Protein AF-0000000075744906 (afdb_homodimer)

Nearest PDB structures (foldseek):
  1h6d-assembly3_I  TM=8.630E-01  e=1.085E-26  Zymomonas mobilis
  4hkt-assembly1_D  TM=7.955E-01  e=7.049E-27  Sinorhizobium meliloti 1021
  1evj-assembly1_C  TM=8.216E-01  e=4.202E-26  Zymomonas mobilis
  1evj-assembly1_A  TM=8.199E-01  e=7.313E-26  Zymomonas mobilis
  1evj-assembly2_B  TM=8.031E-01  e=3.494E-26  Zymomonas mobilis

InterPro domains:
  IPR000683 Gfo/Idh/MocA-like oxidoreductase, N-terminal [PF01408] (16-121)
  IPR036291 NAD(P)-binding domain superfamily [SSF51735] (3-194)
  IPR051450 Gfo/Idh/MocA Oxidoreductases [PTHR43377] (3-325)
  IPR055170 GFO/IDH/MocA-like oxidoreductase domain [PF22725] (131-257)

Radius of gyration: 28.43 Å; Cα contacts (8 Å, |Δi|>4): 1592; chains: 2; bounding box: 44×90×61 Å

Sequence (664 aa):
MVVKVALVSFAHVHAPGHVEQLLKRSDVEVLGAFDDNEERGRHYANRYGLRLFKTIDELIKAKPDIAVIDSETSKHKYYIELLAESSIHLFCEKPIGVNLKDALEISNIVKRHGVLFTTGFNSRLNPENTKAREILSSGALGKVSMIRVRVAHPGAIDKWFKDWSEWFTVSQYSGGGGFLDLGIHGADLLRFLLNDEAVEVTGIVSNFTGNYNIDDQGAAVVKFSKGTLGILDAGWTQVLEGLPWSPLEIYGEEGSLIRVELGLMYYTRKQSGWFKPRLQGAVKTTLDELIDAVSKGSQLSVVIDDAVKAQEIIEAAYRSSAEGRVIKLPLTMVVKVALVSFAHVHAPGHVEQLLKRSDVEVLGAFDDNEERGRHYANRYGLRLFKTIDELIKAKPDIAVIDSETSKHKYYIELLAESSIHLFCEKPIGVNLKDALEISNIVKRHGVLFTTGFNSRLNPENTKAREILSSGALGKVSMIRVRVAHPGAIDKWFKDWSEWFTVSQYSGGGGFLDLGIHGADLLRFLLNDEAVEVTGIVSNFTGNYNIDDQGAAVVKFSKGTLGILDAGWTQVLEGLPWSPLEIYGEEGSLIRVELGLMYYTRKQSGWFKPRLQGAVKTTLDELIDAVSKGSQLSVVIDDAVKAQEIIEAAYRSSAEGRVIKLPLT

Secondary structure (DSSP, 8-state):
-PEEEEEE-S-STTHHHHHHHHHT-TTEEEEEEE-SSHHHHHHHHHHHT--EESSHHHHHHT--SEEEE-S-GGGHHHHHHHHHHTT-EEEEPSPSSSSHHHHHHHHHHHHHHT--EEES-GGGGSHHHHHHHHHHHTTTT-SEEEEEEEEE-STTTTT---GGGGGGG-HHHHSSSHHHHHHHHHHHHHHHHHT--EEEEEEEEE-SS-SSSS--EEEEEEEETTS-EEEEEEES----TTS-SS-EEEEESSEEEEEETTEEEEEESS-EEEE-----SPPP-HHHHHHHHHHH-PPPSS-HHHHHHHHHHHHHHHHHHHHTB-EESS--/-PEEEEEE-S-STTHHHHHHHHHT-TTEEEEEEE-SSHHHHHHHHHHHT--EESSHHHHHHT--SEEEE-S-GGGHHHHHHHHHHTT-EEEEPSPSSSSHHHHHHHHHHHHHHT--EEES-GGGGSHHHHHHHHHHHTTTT-SEEEEEEEEE-STTTTT---GGGGGGG-HHHHSSSHHHHHHHHHHHHHHHHHT--EEEEEEEEE-SS-SSSS--EEEEEEEETTS-EEEEEEES----SSS-SS-EEEEESSEEEEEETTEEEEEESS-EEEE-----SPPP-HHHHHHHHHHH-PPPSS-HHHHHHHHHHHHHHHHHHHHTB-EESS--

Foldseek 3Di:
DAAEEEEEAPLAPCRLVVLVVQVPDPSYDYQFYEHPPPVRRVVVCVVNVGDYDPDLVSVLVVPGQEYEYRFFLCCLLVSLLVNLQSQHAYEYEPLNHLALVSLVSSVVSCVVSVHFYFYFLQVCLPPQLVVLLVCVVVCQQPQWAEKEKEAEAQCLVVVVQDDSRVLQQPSSRHSAHWCRVGQLSVLLSVCSSNVFAWFKKEKAFACDPPSGPGTFKMWMWTATPVNHIYITITGNRDHDDQFDNMWMKIHGPFWIWTQGSQGIWIDGPVDTDGDGPPPPDDRDTQVNVSSCCSVPVDDGPGGSVSSSRSSQNSNQHVCNNVVVDMDTPDDD/DAAEEEEEAPLAPCRLVVLVVQVPDPSYDYQFYEHPPPVRRVVVCVVNVGDYDPDLVSVLVVPGQEYEYRFFLCCLLVSLLVNLQSQHAYEYEPLNHLALVSLVSSVVSCVVSVHFYFYFLQVCLPPQLVVLLVCVVVCQQPQWAEKEKEAEAQCLVVVVQDDSRVLQQPSSRHSAHFCRVGQLSVLLSVCRSNVWAWFKKEKAFACDNPSGPGTFKMWMWTATPVNHIYITITGNRDHDDQFDNMWIKIHGPFWIWTQGSQGIWIDGPVDTDGDGPPPPDDGDTQVNVSSCCSVPVDDGPGGSVSSSRSSQNSNQHVCNNVVVDMDTPDDD

Solvent-accessible surface area (backbone atoms only — not comparable to full-atom values): 33305 Å² total; per-residue (Å²): 117,71,46,34,31,31,38,36,29,68,43,28,87,58,28,66,57,52,50,56,56,46,73,71,37,88,54,40,41,76,72,26,32,29,33,93,48,61,70,62,33,52,52,52,22,62,73,69,71,40,47,71,38,91,38,70,66,58,48,58,72,66,59,39,52,30,37,41,38,19,44,51,25,56,47,36,51,62,53,49,49,61,39,26,74,67,61,23,22,38,38,37,46,71,60,61,26,40,44,60,70,49,24,50,51,42,43,51,46,38,60,73,51,66,36,58,47,32,41,69,64,38,64,66,53,34,62,62,48,43,47,49,30,50,44,49,72,68,42,62,26,44,64,56,47,38,36,39,36,35,28,51,36,35,44,55,73,68,61,65,63,49,79,75,38,35,50,53,54,33,52,85,34,34,40,38,24,22,26,49,70,32,29,33,56,43,42,37,46,52,31,63,54,63,70,52,51,68,37,34,23,31,27,51,63,41,55,77,83,66,77,52,88,42,35,29,26,29,38,30,45,32,32,29,73,89,60,24,38,31,38,43,34,14,14,16,51,28,39,55,66,90,52,64,62,54,46,35,41,36,30,5,68,33,4,30,36,36,54,49,83,76,30,39,38,36,21,30,88,86,47,73,51,73,47,57,70,74,81,76,72,83,76,66,40,47,68,53,36,50,53,42,23,74,67,72,64,48,79,68,95,46,42,55,68,52,56,40,54,14,44,44,55,46,51,30,21,53,48,8,38,75,70,39,25,53,30,63,47,76,78,128,116,70,45,35,32,30,39,37,28,68,42,28,88,59,30,66,59,53,50,55,56,46,72,71,37,88,54,43,43,77,72,27,32,30,32,93,49,59,69,62,32,51,54,52,22,62,73,69,72,42,46,71,38,90,39,69,64,58,48,56,71,68,60,41,53,30,38,40,37,18,45,52,24,57,47,37,51,63,53,50,48,60,37,25,74,68,61,23,23,37,38,38,44,70,59,61,27,41,43,61,69,49,25,52,54,42,43,50,47,37,61,74,50,67,37,59,44,33,40,71,64,36,64,67,52,35,63,64,48,42,48,49,31,50,46,49,73,68,43,64,25,44,65,55,49,36,37,37,36,36,29,51,35,35,43,54,73,68,60,64,63,49,78,74,37,35,50,54,53,33,52,85,32,35,41,38,23,21,27,49,72,31,28,34,56,43,41,38,46,52,32,61,53,63,70,51,52,69,36,36,24,32,28,48,64,41,56,76,82,65,76,52,88,42,35,32,26,30,38,31,46,34,33,30,73,88,59,26,39,31,38,42,33,16,13,16,52,29,38,67,58,89,53,60,62,52,46,36,39,36,31,5,66,33,6,30,37,37,54,48,83,77,29,39,38,36,22,30,89,86,49,72,52,70,48,56,70,75,79,78,72,83,76,65,39,47,67,53,36,49,53,42,24,74,66,71,66,49,78,70,95,46,41,56,66,52,57,40,53,15,46,45,53,48,51,32,22,53,48,8,38,74,69,39,27,53,30,64,47,77,79,130

Structure (mmCIF, N/CA/C/O backbone):
data_AF-0000000075744906-model_v1
#
loop_
_entity.id
_entity.type
_entity.pdbx_description
1 polymer 'Oxidoreductase domain protein'
#
loop_
_atom_site.group_PDB
_atom_site.id
_atom_site.type_symbol
_atom_site.label_atom_id
_atom_site.label_alt_id
_atom_site.label_comp_id
_atom_site.label_asym_id
_atom_site.label_entity_id
_atom_site.label_seq_id
_atom_site.pdbx_PDB_ins_code
_atom_site.Cartn_x
_atom_site.Cartn_y
_atom_site.Cartn_z
_atom_site.occupancy
_atom_site.B_iso_or_equiv
_atom_site.auth_seq_id
_atom_site.auth_comp_id
_atom_site.auth_asym_id
_atom_site.auth_atom_id
_atom_site.pdbx_PDB_model_num
ATOM 1 N N . MET A 1 1 ? -16.359 42.156 9.5 1 86.62 1 MET A N 1
ATOM 2 C CA . MET A 1 1 ? -15.414 42.281 10.609 1 86.62 1 MET A CA 1
ATOM 3 C C . MET A 1 1 ? -14 41.875 10.172 1 86.62 1 MET A C 1
ATOM 5 O O . MET A 1 1 ? -13.82 40.938 9.398 1 86.62 1 MET A O 1
ATOM 9 N N . VAL A 1 2 ? -13.102 42.812 10.43 1 96.56 2 VAL A N 1
ATOM 10 C CA . VAL A 1 2 ? -11.703 42.5 10.117 1 96.56 2 VAL A CA 1
ATOM 11 C C . VAL A 1 2 ? -11.109 41.625 11.203 1 96.56 2 VAL A C 1
ATOM 13 O O . VAL A 1 2 ? -11.227 41.906 12.398 1 96.56 2 VAL A O 1
ATOM 16 N N . VAL A 1 3 ? -10.586 40.5 10.844 1 98.62 3 VAL A N 1
ATOM 17 C CA . VAL A 1 3 ? -9.992 39.531 11.789 1 98.62 3 VAL A CA 1
ATOM 18 C C . VAL A 1 3 ? -8.523 39.875 12.008 1 98.62 3 VAL A C 1
ATOM 20 O O . VAL A 1 3 ? -7.758 40 11.055 1 98.62 3 VAL A O 1
ATOM 23 N N . LYS A 1 4 ? -8.156 40.094 13.289 1 98.88 4 LYS A N 1
ATOM 24 C CA . LYS A 1 4 ? -6.766 40.375 13.641 1 98.88 4 LYS A CA 1
ATOM 25 C C . LYS A 1 4 ? -5.973 39.094 13.852 1 98.88 4 LYS A C 1
ATOM 27 O O . LYS A 1 4 ? -6.352 38.219 14.656 1 98.88 4 LYS A O 1
ATOM 32 N N . VAL A 1 5 ? -4.859 38.969 13.102 1 98.94 5 VAL A N 1
ATOM 33 C CA . VAL A 1 5 ? -4.074 37.75 13.148 1 98.94 5 VAL A CA 1
ATOM 34 C C . VAL A 1 5 ? -2.639 38.062 13.555 1 98.94 5 VAL A C 1
ATOM 36 O O . VAL A 1 5 ? -2.08 39.062 13.133 1 98.94 5 VAL A O 1
ATOM 39 N N . ALA A 1 6 ? -2.023 37.25 14.383 1 98.88 6 ALA A N 1
ATOM 40 C CA . ALA A 1 6 ? -0.602 37.344 14.703 1 98.88 6 ALA A CA 1
ATOM 41 C C . ALA A 1 6 ? 0.118 36.062 14.352 1 98.88 6 ALA A C 1
ATOM 43 O O . ALA A 1 6 ? -0.494 34.969 14.328 1 98.88 6 ALA A O 1
ATOM 44 N N . LEU A 1 7 ? 1.398 36.156 14.047 1 98.88 7 LEU A N 1
ATOM 45 C CA . LEU A 1 7 ? 2.223 35.031 13.641 1 98.88 7 LEU A CA 1
ATOM 46 C C . LEU A 1 7 ? 3.197 34.656 14.75 1 98.88 7 LEU A C 1
ATOM 48 O O . LEU A 1 7 ? 3.836 35.5 15.352 1 98.88 7 LEU A O 1
ATOM 52 N N . VAL A 1 8 ? 3.203 33.375 15.039 1 98.88 8 VAL A N 1
ATOM 53 C CA . VAL A 1 8 ? 4.105 32.875 16.062 1 98.88 8 VAL A CA 1
ATOM 54 C C . VAL A 1 8 ? 5.148 31.938 15.438 1 98.88 8 VAL A C 1
ATOM 56 O O . VAL A 1 8 ? 4.883 30.766 15.195 1 98.88 8 VAL A O 1
ATOM 59 N N . SER A 1 9 ? 6.363 32.438 15.219 1 98.81 9 SER A N 1
ATOM 60 C CA . SER A 1 9 ? 7.555 31.75 14.727 1 98.81 9 SER A CA 1
ATOM 61 C C . SER A 1 9 ? 7.504 31.562 13.211 1 98.81 9 SER A C 1
ATOM 63 O O . SER A 1 9 ? 6.422 31.422 12.641 1 98.81 9 SER A O 1
ATOM 65 N N . PHE A 1 10 ? 8.68 31.594 12.586 1 98.44 10 PHE A N 1
ATOM 66 C CA . PHE A 1 10 ? 8.867 31.312 11.172 1 98.44 10 PHE A CA 1
ATOM 67 C C . PHE A 1 10 ? 9.703 30.047 10.969 1 98.44 10 PHE A C 1
ATOM 69 O O . PHE A 1 10 ? 10.273 29.844 9.898 1 98.44 10 PHE A O 1
ATOM 76 N N . ALA A 1 11 ? 9.742 29.219 12.016 1 98.38 11 ALA A N 1
ATOM 77 C CA . ALA A 1 11 ? 10.578 28.031 11.945 1 98.38 11 ALA A CA 1
ATOM 78 C C . ALA A 1 11 ? 10.047 27.047 10.906 1 98.38 11 ALA A C 1
ATOM 80 O O . ALA A 1 11 ? 10.82 26.422 10.172 1 98.38 11 ALA A O 1
ATOM 81 N N . HIS A 1 12 ? 8.773 26.891 10.859 1 97.94 12 HIS A N 1
ATOM 82 C CA . HIS A 1 12 ? 8.172 25.938 9.945 1 97.94 12 HIS A CA 1
ATOM 83 C C . HIS A 1 12 ? 8.25 26.422 8.5 1 97.94 12 HIS A C 1
ATOM 85 O O . HIS A 1 12 ? 8.016 27.609 8.234 1 97.94 12 HIS A O 1
ATOM 91 N N . VAL A 1 13 ? 8.461 25.578 7.609 1 96.38 13 VAL A N 1
ATOM 92 C CA . VAL A 1 13 ? 8.703 25.891 6.207 1 96.38 13 VAL A CA 1
ATOM 93 C C . VAL A 1 13 ? 7.441 26.484 5.586 1 96.38 13 VAL A C 1
ATOM 95 O O . VAL A 1 13 ? 7.516 27.172 4.562 1 96.38 13 VAL A O 1
ATOM 98 N N . HIS A 1 14 ? 6.293 26.312 6.156 1 97.12 14 HIS A N 1
ATOM 99 C CA . HIS A 1 14 ? 5.039 26.812 5.605 1 97.12 14 HIS A CA 1
ATOM 100 C C . HIS A 1 14 ? 4.73 28.219 6.117 1 97.12 14 HIS A C 1
ATOM 102 O O . HIS A 1 14 ? 3.791 28.859 5.645 1 97.12 14 HIS A O 1
ATOM 108 N N . ALA A 1 15 ? 5.508 28.75 7.023 1 98.25 15 ALA A N 1
ATOM 109 C CA . ALA A 1 15 ? 5.223 30.031 7.652 1 98.25 15 ALA A CA 1
ATOM 110 C C . ALA A 1 15 ? 5.148 31.156 6.613 1 98.25 15 ALA A C 1
ATOM 112 O O . ALA A 1 15 ? 4.191 31.938 6.594 1 98.25 15 ALA A O 1
ATOM 113 N N . PRO A 1 16 ? 6.121 31.219 5.676 1 97.69 16 PRO A N 1
ATOM 114 C CA . PRO A 1 16 ? 6.031 32.25 4.66 1 97.69 16 PRO A CA 1
ATOM 115 C C . PRO A 1 16 ? 4.742 32.188 3.844 1 97.69 16 PRO A C 1
ATOM 117 O O . PRO A 1 16 ? 4.125 33.219 3.561 1 97.69 16 PRO A O 1
ATOM 120 N N . GLY A 1 17 ? 4.34 30.938 3.553 1 97.62 17 GLY A N 1
ATOM 121 C CA . GLY A 1 17 ? 3.102 30.766 2.812 1 97.62 17 GLY A CA 1
ATOM 122 C C . GLY A 1 17 ? 1.879 31.25 3.566 1 97.62 17 GLY A C 1
ATOM 123 O O . GLY A 1 17 ? 0.968 31.844 2.973 1 97.62 17 GLY A O 1
ATOM 124 N N . HIS A 1 18 ? 1.866 31.062 4.848 1 98.44 18 HIS A N 1
ATOM 125 C CA . HIS A 1 18 ? 0.768 31.547 5.672 1 98.44 18 HIS A CA 1
ATOM 126 C C . HIS A 1 18 ? 0.723 33.062 5.688 1 98.44 18 HIS A C 1
ATOM 128 O O . HIS A 1 18 ? -0.35 33.656 5.555 1 98.44 18 HIS A O 1
ATOM 134 N N . VAL A 1 19 ? 1.882 33.719 5.781 1 98.31 19 VAL A N 1
ATOM 135 C CA . VAL A 1 19 ? 1.953 35.156 5.793 1 98.31 19 VAL A CA 1
ATOM 136 C C . VAL A 1 19 ? 1.419 35.719 4.477 1 98.31 19 VAL A C 1
ATOM 138 O O . VAL A 1 19 ? 0.589 36.625 4.469 1 98.31 19 VAL A O 1
ATOM 141 N N . GLU A 1 20 ? 1.876 35.125 3.432 1 98 20 GLU A N 1
ATOM 142 C CA . GLU A 1 20 ? 1.476 35.594 2.105 1 98 20 GLU A CA 1
ATOM 143 C C . GLU A 1 20 ? -0.03 35.438 1.902 1 98 20 GLU A C 1
ATOM 145 O O . GLU A 1 20 ? -0.671 36.312 1.323 1 98 20 GLU A O 1
ATOM 150 N N . GLN A 1 21 ? -0.521 34.344 2.371 1 97.06 21 GLN A N 1
ATOM 151 C CA . GLN A 1 21 ? -1.957 34.094 2.295 1 97.06 21 GLN A CA 1
ATOM 152 C C . GLN A 1 21 ? -2.74 35.156 3.074 1 97.06 21 GLN A C 1
ATOM 154 O O . GLN A 1 21 ? -3.742 35.688 2.586 1 97.06 21 GLN A O 1
ATOM 159 N N . LEU A 1 22 ? -2.312 35.531 4.211 1 98.19 22 LEU A N 1
ATOM 160 C CA . LEU A 1 22 ? -3.004 36.438 5.094 1 98.19 22 LEU A CA 1
ATOM 161 C C . LEU A 1 22 ? -2.943 37.875 4.535 1 98.19 22 LEU A C 1
ATOM 163 O O . LEU A 1 22 ? -3.932 38.594 4.586 1 98.19 22 LEU A O 1
ATOM 167 N N . LEU A 1 23 ? -1.824 38.25 3.963 1 97.56 23 LEU A N 1
ATOM 168 C CA . LEU A 1 23 ? -1.614 39.625 3.479 1 97.56 23 LEU A CA 1
ATOM 169 C C . LEU A 1 23 ? -2.463 39.875 2.242 1 97.56 23 LEU A C 1
ATOM 171 O O . LEU A 1 23 ? -2.709 41.031 1.896 1 97.56 23 LEU A O 1
ATOM 175 N N . LYS A 1 24 ? -2.963 38.812 1.593 1 95.62 24 LYS A N 1
ATOM 176 C CA . LYS A 1 24 ? -3.773 38.969 0.387 1 95.62 24 LYS A CA 1
ATOM 177 C C . LYS A 1 24 ? -5.246 39.156 0.736 1 95.62 24 LYS A C 1
ATOM 179 O O . LYS A 1 24 ? -6.047 39.531 -0.123 1 95.62 24 LYS A O 1
ATOM 184 N N . ARG A 1 25 ? -5.531 39 1.989 1 96.12 25 ARG A N 1
ATOM 185 C CA . ARG A 1 25 ? -6.93 39.062 2.402 1 96.12 25 ARG A CA 1
ATOM 186 C C . ARG A 1 25 ? -7.266 40.469 2.906 1 96.12 25 ARG A C 1
ATOM 188 O O . ARG A 1 25 ? -6.543 41.031 3.738 1 96.12 25 ARG A O 1
ATOM 195 N N . SER A 1 26 ? -8.43 41 2.451 1 96.25 26 SER A N 1
ATOM 196 C CA . SER A 1 26 ? -8.844 42.344 2.857 1 96.25 26 SER A CA 1
ATOM 197 C C . SER A 1 26 ? -9.555 42.312 4.207 1 96.25 26 SER A C 1
ATOM 199 O O . SER A 1 26 ? -9.703 43.344 4.859 1 96.25 26 SER A O 1
ATOM 201 N N . ASP A 1 27 ? -9.992 41.125 4.562 1 97.38 27 ASP A N 1
ATOM 202 C CA . ASP A 1 27 ? -10.75 41 5.809 1 97.38 27 ASP A CA 1
ATOM 203 C C . ASP A 1 27 ? -9.844 40.562 6.957 1 97.38 27 ASP A C 1
ATOM 205 O O . ASP A 1 27 ? -10.328 40.094 7.984 1 97.38 27 ASP A O 1
ATOM 209 N N . VAL A 1 28 ? -8.508 40.719 6.742 1 98.44 28 VAL A N 1
ATOM 210 C CA . VAL A 1 28 ? -7.551 40.312 7.766 1 98.44 28 VAL A CA 1
ATOM 211 C C . VAL A 1 28 ? -6.566 41.469 8.031 1 98.44 28 VAL A C 1
ATOM 213 O O . VAL A 1 28 ? -6.133 42.156 7.105 1 98.44 28 VAL A O 1
ATOM 216 N N . GLU A 1 29 ? -6.297 41.719 9.25 1 98.62 29 GLU A N 1
ATOM 217 C CA . GLU A 1 29 ? -5.199 42.562 9.688 1 98.62 29 GLU A CA 1
ATOM 218 C C . GLU A 1 29 ? -4.117 41.781 10.398 1 98.62 29 GLU A C 1
ATOM 220 O O . GLU A 1 29 ? -4.367 41.188 11.445 1 98.62 29 GLU A O 1
ATOM 225 N N . VAL A 1 30 ? -2.939 41.75 9.844 1 98.75 30 VAL A N 1
ATOM 226 C CA . VAL A 1 30 ? -1.812 41.094 10.492 1 98.75 30 VAL A CA 1
ATOM 227 C C . VAL A 1 30 ? -1.142 42.031 11.469 1 98.75 30 VAL A C 1
ATOM 229 O O . VAL A 1 30 ? -0.502 43.031 11.062 1 98.75 30 VAL A O 1
ATOM 232 N N . LEU A 1 31 ? -1.229 41.719 12.711 1 98.62 31 LEU A N 1
ATOM 233 C CA . LEU A 1 31 ? -0.759 42.625 13.75 1 98.62 31 LEU A CA 1
ATOM 234 C C . LEU A 1 31 ? 0.763 42.594 13.859 1 98.62 31 LEU A C 1
ATOM 236 O O . LEU A 1 31 ? 1.379 43.594 14.297 1 98.62 31 LEU A O 1
ATOM 240 N N . GLY A 1 32 ? 1.319 41.469 13.523 1 98.62 32 GLY A N 1
ATOM 241 C CA . GLY A 1 32 ? 2.758 41.281 13.648 1 98.62 32 GLY A CA 1
ATOM 242 C C . GLY A 1 32 ? 3.158 39.844 13.906 1 98.62 32 GLY A C 1
ATOM 243 O O . GLY A 1 32 ? 2.348 38.938 13.742 1 98.62 32 GLY A O 1
ATOM 244 N N . ALA A 1 33 ? 4.504 39.75 14.203 1 98.75 33 ALA A N 1
ATOM 245 C CA . ALA A 1 33 ? 5.062 38.406 14.414 1 98.75 33 ALA A CA 1
ATOM 246 C C . ALA A 1 33 ? 5.973 38.375 15.633 1 98.75 33 ALA A C 1
ATOM 248 O O . ALA A 1 33 ? 6.516 39.406 16.031 1 98.75 33 ALA A O 1
ATOM 249 N N . PHE A 1 34 ? 6 37.219 16.203 1 98.75 34 PHE A N 1
ATOM 250 C CA . PHE A 1 34 ? 6.996 36.844 17.203 1 98.75 34 PHE A CA 1
ATOM 251 C C . PHE A 1 34 ? 7.793 35.625 16.766 1 98.75 34 PHE A C 1
ATOM 253 O O . PHE A 1 34 ? 7.242 34.719 16.156 1 98.75 34 PHE A O 1
ATOM 260 N N . ASP A 1 35 ? 9.055 35.656 17.031 1 98.75 35 ASP A N 1
ATOM 261 C CA . ASP A 1 35 ? 9.93 34.5 16.812 1 98.75 35 ASP A CA 1
ATOM 262 C C . ASP A 1 35 ? 10.961 34.375 17.922 1 98.75 35 ASP A C 1
ATOM 264 O O . ASP A 1 35 ? 11.562 35.375 18.344 1 98.75 35 ASP A O 1
ATOM 268 N N . ASP A 1 36 ? 11.102 33.188 18.406 1 97.75 36 ASP A N 1
ATOM 269 C CA . ASP A 1 36 ? 12.055 32.969 19.484 1 97.75 36 ASP A CA 1
ATOM 270 C C . ASP A 1 36 ? 13.492 33 18.969 1 97.75 36 ASP A C 1
ATOM 272 O O . ASP A 1 36 ? 14.438 33.156 19.75 1 97.75 36 ASP A O 1
ATOM 276 N N . ASN A 1 37 ? 13.703 32.812 17.719 1 97.81 37 ASN A N 1
ATOM 277 C CA . ASN A 1 37 ? 14.961 33.125 17.047 1 97.81 37 ASN A CA 1
ATOM 278 C C . ASN A 1 37 ? 14.953 34.531 16.469 1 97.81 37 ASN A C 1
ATOM 280 O O . ASN A 1 37 ? 14.336 34.781 15.43 1 97.81 37 ASN A O 1
ATOM 284 N N . GLU A 1 38 ? 15.68 35.375 17.062 1 96.69 38 GLU A N 1
ATOM 285 C CA . GLU A 1 38 ? 15.633 36.812 16.734 1 96.69 38 GLU A CA 1
ATOM 286 C C . GLU A 1 38 ? 16.047 37.062 15.281 1 96.69 38 GLU A C 1
ATOM 288 O O . GLU A 1 38 ? 15.453 37.875 14.586 1 96.69 38 GLU A O 1
ATOM 293 N N . GLU A 1 39 ? 17.109 36.375 14.898 1 97.88 39 GLU A N 1
ATOM 294 C CA . GLU A 1 39 ? 17.594 36.562 13.531 1 97.88 39 GLU A CA 1
ATOM 295 C C . GLU A 1 39 ? 16.547 36.125 12.508 1 97.88 39 GLU A C 1
ATOM 297 O O . GLU A 1 39 ? 16.281 36.844 11.547 1 97.88 39 GLU A O 1
ATOM 302 N N . ARG A 1 40 ? 15.922 35 12.742 1 98.31 40 ARG A N 1
ATOM 303 C CA . ARG A 1 40 ? 14.883 34.469 11.859 1 98.31 40 ARG A CA 1
ATOM 304 C C . ARG A 1 40 ? 13.664 35.406 11.844 1 98.31 40 ARG A C 1
ATOM 306 O O . ARG A 1 40 ? 13.133 35.719 10.781 1 98.31 40 ARG A O 1
ATOM 313 N N . GLY A 1 41 ? 13.297 35.844 13.008 1 98.31 41 GLY A N 1
ATOM 314 C CA . GLY A 1 41 ? 12.172 36.781 13.117 1 98.31 41 GLY A CA 1
ATOM 315 C C . GLY A 1 41 ? 12.391 38.062 12.367 1 98.31 41 GLY A C 1
ATOM 316 O O . GLY A 1 41 ? 11.516 38.5 11.625 1 98.31 41 GLY A O 1
ATOM 317 N N . ARG A 1 42 ? 13.562 38.625 12.578 1 98.31 42 ARG A N 1
ATOM 318 C CA . ARG A 1 42 ? 13.891 39.875 11.914 1 98.31 42 ARG A CA 1
ATOM 319 C C . ARG A 1 42 ? 13.898 39.719 10.398 1 98.31 42 ARG A C 1
ATOM 321 O O . ARG A 1 42 ? 13.422 40.562 9.664 1 98.31 42 ARG A O 1
ATOM 328 N N . HIS A 1 43 ? 14.453 38.625 9.961 1 98.25 43 HIS A N 1
ATOM 329 C CA . HIS A 1 43 ? 14.531 38.312 8.531 1 98.25 43 HIS A CA 1
ATOM 330 C C . HIS A 1 43 ? 13.148 38.344 7.887 1 98.25 43 HIS A C 1
ATOM 332 O O . HIS A 1 43 ? 12.922 39.062 6.914 1 98.25 43 HIS A O 1
ATOM 338 N N . TYR A 1 44 ? 12.203 37.656 8.461 1 98.25 44 TYR A N 1
ATOM 339 C CA . TYR A 1 44 ? 10.898 37.5 7.82 1 98.25 44 TYR A CA 1
ATOM 340 C C . TYR A 1 44 ? 10.016 38.719 8.094 1 98.25 44 TYR A C 1
ATOM 342 O O . TYR A 1 44 ? 9.211 39.094 7.246 1 98.25 44 TYR A O 1
ATOM 350 N N . ALA A 1 45 ? 10.148 39.281 9.281 1 98.12 45 ALA A N 1
ATOM 351 C CA . ALA A 1 45 ? 9.398 40.5 9.555 1 98.12 45 ALA A CA 1
ATOM 352 C C . ALA A 1 45 ? 9.758 41.594 8.555 1 98.12 45 ALA A C 1
ATOM 354 O O . ALA A 1 45 ? 8.875 42.312 8.07 1 98.12 45 ALA A O 1
ATOM 355 N N . ASN A 1 46 ? 11.062 41.719 8.281 1 98.31 46 ASN A N 1
ATOM 356 C CA . ASN A 1 46 ? 11.508 42.719 7.301 1 98.31 46 ASN A CA 1
ATOM 357 C C . ASN A 1 46 ? 11 42.375 5.902 1 98.31 46 ASN A C 1
ATOM 359 O O . ASN A 1 46 ? 10.547 43.25 5.176 1 98.31 46 ASN A O 1
ATOM 363 N N . ARG A 1 47 ? 11.062 41.125 5.59 1 98.25 47 ARG A N 1
ATOM 364 C CA . ARG A 1 47 ? 10.641 40.688 4.266 1 98.25 47 ARG A CA 1
ATOM 365 C C . ARG A 1 47 ? 9.188 41.031 4 1 98.25 47 ARG A C 1
ATOM 367 O O . ARG A 1 47 ? 8.82 41.406 2.877 1 98.25 47 ARG A O 1
ATOM 374 N N . TYR A 1 48 ? 8.367 40.969 5.027 1 98.38 48 TYR A N 1
ATOM 375 C CA . TYR A 1 48 ? 6.934 41.125 4.797 1 98.38 48 TYR A CA 1
ATOM 376 C C . TYR A 1 48 ? 6.406 42.406 5.398 1 98.38 48 TYR A C 1
ATOM 378 O O . TYR A 1 48 ? 5.195 42.656 5.395 1 98.38 48 TYR A O 1
ATOM 386 N N . GLY A 1 49 ? 7.273 43.25 5.926 1 98.12 49 GLY A N 1
ATOM 387 C CA . GLY A 1 49 ? 6.879 44.5 6.523 1 98.12 49 GLY A CA 1
ATOM 388 C C . GLY A 1 49 ? 6.023 44.344 7.766 1 98.12 49 GLY A C 1
ATOM 389 O O . GLY A 1 49 ? 5.027 45.031 7.938 1 98.12 49 GLY A O 1
ATOM 390 N N . LEU A 1 50 ? 6.355 43.406 8.602 1 98.56 50 LEU A N 1
ATOM 391 C CA . LEU A 1 50 ? 5.574 43.125 9.797 1 98.56 50 LEU A CA 1
ATOM 392 C C . LEU A 1 50 ? 6.234 43.719 11.031 1 98.56 50 LEU A C 1
ATOM 394 O O . LEU A 1 50 ? 7.461 43.844 11.094 1 98.56 50 LEU A O 1
ATOM 398 N N . ARG A 1 51 ? 5.426 44.062 11.953 1 98.38 51 ARG A N 1
ATOM 399 C CA . ARG A 1 51 ? 5.926 44.344 13.289 1 98.38 51 ARG A CA 1
ATOM 400 C C . ARG A 1 51 ? 6.48 43.094 13.953 1 98.38 51 ARG A C 1
ATOM 402 O O . ARG A 1 51 ? 5.863 42.031 13.883 1 98.38 51 ARG A O 1
ATOM 409 N N . LEU A 1 52 ? 7.699 43.25 14.539 1 98.62 52 LEU A N 1
ATOM 410 C CA . LEU A 1 52 ? 8.273 42.125 15.297 1 98.62 52 LEU A CA 1
ATOM 411 C C . LEU A 1 52 ? 8.141 42.375 16.797 1 98.62 52 LEU A C 1
ATOM 413 O O . LEU A 1 52 ? 8.703 43.312 17.328 1 98.62 52 LEU A O 1
ATOM 417 N N . PHE A 1 53 ? 7.355 41.531 17.438 1 98.69 53 PHE A N 1
ATOM 418 C CA . PHE A 1 53 ? 7.227 41.594 18.891 1 98.69 53 PHE A CA 1
ATOM 419 C C . PHE A 1 53 ? 8.461 41.031 19.562 1 98.69 53 PHE A C 1
ATOM 421 O O . PHE A 1 53 ? 9 40 19.125 1 98.69 53 PHE A O 1
ATOM 428 N N . LYS A 1 54 ? 8.852 41.594 20.688 1 97.5 54 LYS A N 1
ATOM 429 C CA . LYS A 1 54 ? 10.039 41.125 21.391 1 97.5 54 LYS A CA 1
ATOM 430 C C . LYS A 1 54 ? 9.758 39.875 22.188 1 97.5 54 LYS A C 1
ATOM 432 O O . LYS A 1 54 ? 10.648 39.031 22.391 1 97.5 54 LYS A O 1
ATOM 437 N N . THR A 1 55 ? 8.586 39.812 22.703 1 98.25 55 THR A N 1
ATOM 438 C CA . THR A 1 55 ? 8.203 38.656 23.5 1 98.25 55 THR A CA 1
ATOM 439 C C . THR A 1 55 ? 6.812 38.156 23.109 1 98.25 55 THR A C 1
ATOM 441 O O . THR A 1 55 ? 6.035 38.906 22.5 1 98.25 55 THR A O 1
ATOM 444 N N . ILE A 1 56 ? 6.559 36.875 23.5 1 98.56 56 ILE A N 1
ATOM 445 C CA . ILE A 1 56 ? 5.246 36.312 23.234 1 98.56 56 ILE A CA 1
ATOM 446 C C . ILE A 1 56 ? 4.188 37.062 24.047 1 98.56 56 ILE A C 1
ATOM 448 O O . ILE A 1 56 ? 3.049 37.219 23.609 1 98.56 56 ILE A O 1
ATOM 452 N N . ASP A 1 57 ? 4.566 37.594 25.172 1 98.44 57 ASP A N 1
ATOM 453 C CA . ASP A 1 57 ? 3.652 38.375 26.016 1 98.44 57 ASP A CA 1
ATOM 454 C C . ASP A 1 57 ? 3.197 39.625 25.297 1 98.44 57 ASP A C 1
ATOM 456 O O . ASP A 1 57 ? 2.027 40 25.391 1 98.44 57 ASP A O 1
ATOM 460 N N . GLU A 1 58 ? 4.172 40.281 24.656 1 98.62 58 GLU A N 1
ATOM 461 C CA . GLU A 1 58 ? 3.826 41.5 23.906 1 98.62 58 GLU A CA 1
ATOM 462 C C . GLU A 1 58 ? 2.828 41.188 22.797 1 98.62 58 GLU A C 1
ATOM 464 O O . GLU A 1 58 ? 1.91 41.969 22.547 1 98.62 58 GLU A O 1
ATOM 469 N N . LEU A 1 59 ? 3.033 40.031 22.141 1 98.69 59 LEU A N 1
ATOM 470 C CA . LEU A 1 59 ? 2.107 39.625 21.094 1 98.69 59 LEU A CA 1
ATOM 471 C C . LEU A 1 59 ? 0.718 39.375 21.672 1 98.69 59 LEU A C 1
ATOM 473 O O . LEU A 1 59 ? -0.284 39.781 21.094 1 98.69 59 LEU A O 1
ATOM 477 N N . ILE A 1 60 ? 0.661 38.719 22.797 1 98.81 60 ILE A N 1
ATOM 478 C CA . ILE A 1 60 ? -0.604 38.375 23.453 1 98.81 60 ILE A CA 1
ATOM 479 C C . ILE A 1 60 ? -1.316 39.656 23.859 1 98.81 60 ILE A C 1
ATOM 481 O O . ILE A 1 60 ? -2.535 39.781 23.703 1 98.81 60 ILE A O 1
ATOM 485 N N . LYS A 1 61 ? -0.578 40.719 24.281 1 98.44 61 LYS A N 1
ATOM 486 C CA . LYS A 1 61 ? -1.142 41.969 24.719 1 98.44 61 LYS A CA 1
ATOM 487 C C . LYS A 1 61 ? -1.773 42.75 23.547 1 98.44 61 LYS A C 1
ATOM 489 O O . LYS A 1 61 ? -2.664 43.562 23.75 1 98.44 61 LYS A O 1
ATOM 494 N N . ALA A 1 62 ? -1.323 42.406 22.391 1 98.44 62 ALA A N 1
ATOM 495 C CA . ALA A 1 62 ? -1.891 43.031 21.203 1 98.44 62 ALA A CA 1
ATOM 496 C C . ALA A 1 62 ? -3.275 42.469 20.891 1 98.44 62 ALA A C 1
ATOM 498 O O . ALA A 1 62 ? -3.988 43 20.031 1 98.44 62 ALA A O 1
ATOM 499 N N . LYS A 1 63 ? -3.686 41.406 21.547 1 97.88 63 LYS A N 1
ATOM 500 C CA . LYS A 1 63 ? -5.016 40.812 21.547 1 97.88 63 LYS A CA 1
ATOM 501 C C . LYS A 1 63 ? -5.438 40.406 20.125 1 97.88 63 LYS A C 1
ATOM 503 O O . LYS A 1 63 ? -6.523 40.781 19.672 1 97.88 63 LYS A O 1
ATOM 508 N N . PRO A 1 64 ? -4.676 39.625 19.422 1 98.88 64 PRO A N 1
ATOM 509 C CA . PRO A 1 64 ? -5.168 39.062 18.172 1 98.88 64 PRO A CA 1
ATOM 510 C C . PRO A 1 64 ? -6.367 38.125 18.359 1 98.88 64 PRO A C 1
ATOM 512 O O . PRO A 1 64 ? -6.535 37.562 19.438 1 98.88 64 PRO A O 1
ATOM 515 N N . ASP A 1 65 ? -7.184 38.062 17.312 1 98.81 65 ASP A N 1
ATOM 516 C CA . ASP A 1 65 ? -8.258 37.062 17.312 1 98.81 65 ASP A CA 1
ATOM 517 C C . ASP A 1 65 ? -7.707 35.656 17.078 1 98.81 65 ASP A C 1
ATOM 519 O O . ASP A 1 65 ? -8.211 34.688 17.641 1 98.81 65 ASP A O 1
ATOM 523 N N . ILE A 1 66 ? -6.699 35.562 16.188 1 98.94 66 ILE A N 1
ATOM 524 C CA . ILE A 1 66 ? -6.098 34.281 15.773 1 98.94 66 ILE A CA 1
ATOM 525 C C . ILE A 1 66 ? -4.578 34.375 15.898 1 98.94 66 ILE A C 1
ATOM 527 O O . ILE A 1 66 ? -3.982 35.406 15.562 1 98.94 66 ILE A O 1
ATOM 531 N N . ALA A 1 67 ? -3.996 33.375 16.391 1 98.94 67 ALA A N 1
ATOM 532 C CA . ALA A 1 67 ? -2.553 33.188 16.266 1 98.94 67 ALA A CA 1
ATOM 533 C C . ALA A 1 67 ? -2.23 32.031 15.344 1 98.94 67 ALA A C 1
ATOM 535 O O . ALA A 1 67 ? -2.852 30.953 15.438 1 98.94 67 ALA A O 1
ATOM 536 N N . VAL A 1 68 ? -1.303 32.188 14.406 1 98.94 68 VAL A N 1
ATOM 537 C CA . VAL A 1 68 ? -0.782 31.125 13.539 1 98.94 68 VAL A CA 1
ATOM 538 C C . VAL A 1 68 ? 0.567 30.641 14.062 1 98.94 68 VAL A C 1
ATOM 540 O O . VAL A 1 68 ? 1.56 31.375 14.008 1 98.94 68 VAL A O 1
ATOM 543 N N . ILE A 1 69 ? 0.551 29.453 14.539 1 98.94 69 ILE A N 1
ATOM 544 C CA . ILE A 1 69 ? 1.739 28.875 15.164 1 98.94 69 ILE A CA 1
ATOM 545 C C . ILE A 1 69 ? 2.492 28.016 14.148 1 98.94 69 ILE A C 1
ATOM 547 O O . ILE A 1 69 ? 2.018 26.953 13.758 1 98.94 69 ILE A O 1
ATOM 551 N N . ASP A 1 70 ? 3.668 28.469 13.773 1 98.69 70 ASP A N 1
ATOM 552 C CA . ASP A 1 70 ? 4.543 27.781 12.828 1 98.69 70 ASP A CA 1
ATOM 553 C C . ASP A 1 70 ? 5.914 27.516 13.445 1 98.69 70 ASP A C 1
ATOM 555 O O . ASP A 1 70 ? 6.938 27.625 12.766 1 98.69 70 ASP A O 1
ATOM 559 N N . SER A 1 71 ? 5.957 27.234 14.727 1 98.69 71 SER A N 1
ATOM 560 C CA . SER A 1 71 ? 7.191 26.922 15.438 1 98.69 71 SER A CA 1
ATOM 561 C C . SER A 1 71 ? 7.633 25.484 15.164 1 98.69 71 SER A C 1
ATOM 563 O O . SER A 1 71 ? 6.973 24.766 14.414 1 98.69 71 SER A O 1
ATOM 565 N N . GLU A 1 72 ? 8.812 25.156 15.727 1 98.44 72 GLU A N 1
ATOM 566 C CA . GLU A 1 72 ? 9.133 23.75 15.844 1 98.44 72 GLU A CA 1
ATOM 567 C C . GLU A 1 72 ? 8.047 23 16.609 1 98.44 72 GLU A C 1
ATOM 569 O O . GLU A 1 72 ? 7.402 23.562 17.5 1 98.44 72 GLU A O 1
ATOM 574 N N . THR A 1 73 ? 7.891 21.734 16.297 1 98.75 73 THR A N 1
ATOM 575 C CA . THR A 1 73 ? 6.816 20.953 16.891 1 98.75 73 THR A CA 1
ATOM 576 C C . THR A 1 73 ? 6.957 20.922 18.406 1 98.75 73 THR A C 1
ATOM 578 O O . THR A 1 73 ? 5.957 20.984 19.125 1 98.75 73 THR A O 1
ATOM 581 N N . SER A 1 74 ? 8.156 20.891 18.891 1 98.69 74 SER A N 1
ATOM 582 C CA . SER A 1 74 ? 8.422 20.75 20.312 1 98.69 74 SER A CA 1
ATOM 583 C C . SER A 1 74 ? 7.938 21.984 21.094 1 98.69 74 SER A C 1
ATOM 585 O O . SER A 1 74 ? 7.812 21.938 22.312 1 98.69 74 SER A O 1
ATOM 587 N N . LYS A 1 75 ? 7.652 23.062 20.422 1 98.75 75 LYS A N 1
ATOM 588 C CA . LYS A 1 75 ? 7.262 24.297 21.078 1 98.75 75 LYS A CA 1
ATOM 589 C C . LYS A 1 75 ? 5.762 24.547 20.953 1 98.75 75 LYS A C 1
ATOM 591 O O . LYS A 1 75 ? 5.23 25.5 21.531 1 98.75 75 LYS A O 1
ATOM 596 N N . HIS A 1 76 ? 5.066 23.703 20.219 1 98.88 76 HIS A N 1
ATOM 597 C CA . HIS A 1 76 ? 3.639 23.891 19.969 1 98.88 76 HIS A CA 1
ATOM 598 C C . HIS A 1 76 ? 2.861 23.969 21.281 1 98.88 76 HIS A C 1
ATOM 600 O O . HIS A 1 76 ? 2.08 24.891 21.484 1 98.88 76 HIS A O 1
ATOM 606 N N . LYS A 1 77 ? 3.107 23.016 22.141 1 98.81 77 LYS A N 1
ATOM 607 C CA . LYS A 1 77 ? 2.334 22.953 23.375 1 98.81 77 LYS A CA 1
ATOM 608 C C . LYS A 1 77 ? 2.504 24.219 24.188 1 98.81 77 LYS A C 1
ATOM 610 O O . LYS A 1 77 ? 1.524 24.781 24.688 1 98.81 77 LYS A O 1
ATOM 615 N N . TYR A 1 78 ? 3.734 24.641 24.281 1 98.75 78 TYR A N 1
ATOM 616 C CA . TYR A 1 78 ? 4.051 25.844 25.047 1 98.75 78 TYR A CA 1
ATOM 617 C C . TYR A 1 78 ? 3.279 27.047 24.516 1 98.75 78 TYR A C 1
ATOM 619 O O . TYR A 1 78 ? 2.592 27.734 25.281 1 98.75 78 TYR A O 1
ATOM 627 N N . TYR A 1 79 ? 3.35 27.312 23.234 1 98.88 79 TYR A N 1
ATOM 628 C CA . TYR A 1 79 ? 2.695 28.484 22.641 1 98.88 79 TYR A CA 1
ATOM 629 C C . TYR A 1 79 ? 1.18 28.328 22.688 1 98.88 79 TYR A C 1
ATOM 631 O O . TYR A 1 79 ? 0.46 29.297 22.938 1 98.88 79 TYR A O 1
ATOM 639 N N . ILE A 1 80 ? 0.667 27.125 22.406 1 98.94 80 ILE A N 1
ATOM 640 C CA . ILE A 1 80 ? -0.773 26.891 22.406 1 98.94 80 ILE A CA 1
ATOM 641 C C . ILE A 1 80 ? -1.339 27.172 23.797 1 98.94 80 ILE A C 1
ATOM 643 O O . ILE A 1 80 ? -2.395 27.797 23.938 1 98.94 80 ILE A O 1
ATOM 647 N N . GLU A 1 81 ? -0.647 26.719 24.812 1 98.75 81 GLU A N 1
ATOM 648 C CA . GLU A 1 81 ? -1.113 26.953 26.188 1 98.75 81 GLU A CA 1
ATOM 649 C C . GLU A 1 81 ? -1.235 28.438 26.484 1 98.75 81 GLU A C 1
ATOM 651 O O . GLU A 1 81 ? -2.287 28.906 26.922 1 98.75 81 GLU A O 1
ATOM 656 N N . LEU A 1 82 ? -0.192 29.219 26.219 1 98.81 82 LEU A N 1
ATOM 657 C CA . LEU A 1 82 ? -0.165 30.656 26.5 1 98.81 82 LEU A CA 1
ATOM 658 C C . LEU A 1 82 ? -1.266 31.375 25.734 1 98.81 82 LEU A C 1
ATOM 660 O O . LEU A 1 82 ? -1.966 32.219 26.297 1 98.81 82 LEU A O 1
ATOM 664 N N . LEU A 1 83 ? -1.42 31.016 24.484 1 98.94 83 LEU A N 1
ATOM 665 C CA . LEU A 1 83 ? -2.354 31.719 23.609 1 98.94 83 LEU A CA 1
ATOM 666 C C . LEU A 1 83 ? -3.795 31.344 23.938 1 98.94 83 LEU A C 1
ATOM 668 O O . LEU A 1 83 ? -4.668 32.219 24 1 98.94 83 LEU A O 1
ATOM 672 N N . ALA A 1 84 ? -4.047 30.062 24.141 1 98.88 84 ALA A N 1
ATOM 673 C CA . ALA A 1 84 ? -5.395 29.594 24.484 1 98.88 84 ALA A CA 1
ATOM 674 C C . ALA A 1 84 ? -5.867 30.203 25.797 1 98.88 84 ALA A C 1
ATOM 676 O O . ALA A 1 84 ? -7.031 30.594 25.922 1 98.88 84 ALA A O 1
ATOM 677 N N . GLU A 1 85 ? -4.965 30.281 26.766 1 98.44 85 GLU A N 1
ATOM 678 C CA . GLU A 1 85 ? -5.281 30.891 28.047 1 98.44 85 GLU A CA 1
ATOM 679 C C . GLU A 1 85 ? -5.746 32.344 27.891 1 98.44 85 GLU A C 1
ATOM 681 O O . GLU A 1 85 ? -6.508 32.844 28.703 1 98.44 85 GLU A O 1
ATOM 686 N N . SER A 1 86 ? -5.293 32.938 26.875 1 98.69 86 SER A N 1
ATOM 687 C CA . SER A 1 86 ? -5.629 34.312 26.594 1 98.69 86 SER A CA 1
ATOM 688 C C . SER A 1 86 ? -6.805 34.406 25.625 1 98.69 86 SER A C 1
ATOM 690 O O . SER A 1 86 ? -7.047 35.469 25.047 1 98.69 86 SER A O 1
ATOM 692 N N . SER A 1 87 ? -7.5 33.281 25.359 1 98.62 87 SER A N 1
ATOM 693 C CA . SER A 1 87 ? -8.719 33.188 24.562 1 98.62 87 SER A CA 1
ATOM 694 C C . SER A 1 87 ? -8.453 33.531 23.094 1 98.62 87 SER A C 1
ATOM 696 O O . SER A 1 87 ? -9.305 34.125 22.438 1 98.62 87 SER A O 1
ATOM 698 N N . ILE A 1 88 ? -7.273 33.312 22.609 1 98.88 88 ILE A N 1
ATOM 699 C CA . ILE A 1 88 ? -6.898 33.5 21.219 1 98.88 88 ILE A CA 1
ATOM 700 C C . ILE A 1 88 ? -7.133 32.219 20.438 1 98.88 88 ILE A C 1
ATOM 702 O O . ILE A 1 88 ? -6.691 31.141 20.859 1 98.88 88 ILE A O 1
ATOM 706 N N . HIS A 1 89 ? -7.859 32.219 19.25 1 98.94 89 HIS A N 1
ATOM 707 C CA . HIS A 1 89 ? -8.078 31.062 18.406 1 98.94 89 HIS A CA 1
ATOM 708 C C . HIS A 1 89 ? -6.797 30.656 17.688 1 98.94 89 HIS A C 1
ATOM 710 O O . HIS A 1 89 ? -5.91 31.484 17.469 1 98.94 89 HIS A O 1
ATOM 716 N N . LEU A 1 90 ? -6.742 29.422 17.312 1 98.94 90 LEU A N 1
ATOM 717 C CA . LEU A 1 90 ? -5.406 28.938 16.984 1 98.94 90 LEU A CA 1
ATOM 718 C C . LEU A 1 90 ? -5.414 28.203 15.648 1 98.94 90 LEU A C 1
ATOM 720 O O . LEU A 1 90 ? -6.266 27.344 15.414 1 98.94 90 LEU A O 1
ATOM 724 N N . PHE A 1 91 ? -4.484 28.5 14.773 1 98.94 91 PHE A N 1
ATOM 725 C CA . PHE A 1 91 ? -3.936 27.625 13.758 1 98.94 91 PHE A CA 1
ATOM 726 C C . PHE A 1 91 ? -2.559 27.109 14.172 1 98.94 91 PHE A C 1
ATOM 728 O O . PHE A 1 91 ? -1.677 27.891 14.516 1 98.94 91 PHE A O 1
ATOM 735 N N . CYS A 1 92 ? -2.385 25.859 14.219 1 98.94 92 CYS A N 1
ATOM 736 C CA . CYS A 1 92 ? -1.082 25.266 14.508 1 98.94 92 CYS A CA 1
ATOM 737 C C . CYS A 1 92 ? -0.695 24.25 13.445 1 98.94 92 CYS A C 1
ATOM 739 O O . CYS A 1 92 ? -1.476 23.359 13.125 1 98.94 92 CYS A O 1
ATOM 741 N N . GLU A 1 93 ? 0.423 24.406 12.898 1 98.5 93 GLU A N 1
ATOM 742 C CA . GLU A 1 93 ? 0.871 23.469 11.883 1 98.5 93 GLU A CA 1
ATOM 743 C C . GLU A 1 93 ? 1.001 22.062 12.453 1 98.5 93 GLU A C 1
ATOM 745 O O . GLU A 1 93 ? 1.188 21.891 13.664 1 98.5 93 GLU A O 1
ATOM 750 N N . LYS A 1 94 ? 0.859 21.125 11.609 1 98.56 94 LYS A N 1
ATOM 751 C CA . LYS A 1 94 ? 0.976 19.703 11.969 1 98.56 94 LYS A CA 1
ATOM 752 C C . LYS A 1 94 ? 2.434 19.25 11.945 1 98.56 94 LYS A C 1
ATOM 754 O O . LYS A 1 94 ? 3.256 19.828 11.227 1 98.56 94 LYS A O 1
ATOM 759 N N . PRO A 1 95 ? 2.752 18.219 12.695 1 98.44 95 PRO A N 1
ATOM 760 C CA . PRO A 1 95 ? 1.929 17.625 13.742 1 98.44 95 PRO A CA 1
ATOM 761 C C . PRO A 1 95 ? 1.785 18.516 14.969 1 98.44 95 PRO A C 1
ATOM 763 O O . PRO A 1 95 ? 2.584 19.438 15.156 1 98.44 95 PRO A O 1
ATOM 766 N N . ILE A 1 96 ? 0.807 18.312 15.789 1 98.31 96 ILE A N 1
ATOM 767 C CA . ILE A 1 96 ? 0.544 19.297 16.844 1 98.31 96 ILE A CA 1
ATOM 768 C C . ILE A 1 96 ? 1.443 19 18.047 1 98.31 96 ILE A C 1
ATOM 770 O O . ILE A 1 96 ? 1.734 19.906 18.828 1 98.31 96 ILE A O 1
ATOM 774 N N . GLY A 1 97 ? 1.9 17.781 18.203 1 98.25 97 GLY A N 1
ATOM 775 C CA . GLY A 1 97 ? 2.84 17.422 19.25 1 98.25 97 GLY A CA 1
ATOM 776 C C . GLY A 1 97 ? 3.99 16.562 18.75 1 98.25 97 GLY A C 1
ATOM 777 O O . GLY A 1 97 ? 3.908 15.977 17.672 1 98.25 97 GLY A O 1
ATOM 778 N N . VAL A 1 98 ? 5.066 16.469 19.562 1 98.19 98 VAL A N 1
ATOM 779 C CA . VAL A 1 98 ? 6.199 15.633 19.203 1 98.19 98 VAL A CA 1
ATOM 780 C C . VAL A 1 98 ? 5.859 14.164 19.469 1 98.19 98 VAL A C 1
ATOM 782 O O . VAL A 1 98 ? 6.57 13.266 19.016 1 98.19 98 VAL A O 1
ATOM 785 N N . ASN A 1 99 ? 4.844 13.938 20.203 1 97.38 99 ASN A N 1
ATOM 786 C CA . ASN A 1 99 ? 4.285 12.617 20.484 1 97.38 99 ASN A CA 1
ATOM 787 C C . ASN A 1 99 ? 2.803 12.703 20.844 1 97.38 99 ASN A C 1
ATOM 789 O O . ASN A 1 99 ? 2.242 13.797 20.938 1 97.38 99 ASN A O 1
ATOM 793 N N . LEU A 1 100 ? 2.229 11.586 21.031 1 97.75 100 LEU A N 1
ATOM 794 C CA . LEU A 1 100 ? 0.793 11.539 21.297 1 97.75 100 LEU A CA 1
ATOM 795 C C . LEU A 1 100 ? 0.461 12.156 22.641 1 97.75 100 LEU A C 1
ATOM 797 O O . LEU A 1 100 ? -0.58 12.797 22.797 1 97.75 100 LEU A O 1
ATOM 801 N N . LYS A 1 101 ? 1.288 11.961 23.609 1 97.81 101 LYS A N 1
ATOM 802 C CA . LYS A 1 101 ? 1.062 12.555 24.922 1 97.81 101 LYS A CA 1
ATOM 803 C C . LYS A 1 101 ? 0.924 14.07 24.812 1 97.81 101 LYS A C 1
ATOM 805 O O . LYS A 1 101 ? -0.021 14.648 25.359 1 97.81 101 LYS A O 1
ATOM 810 N N . ASP A 1 102 ? 1.851 14.695 24.125 1 98.12 102 ASP A N 1
ATOM 811 C CA . ASP A 1 102 ? 1.79 16.141 23.922 1 98.12 102 ASP A CA 1
ATOM 812 C C . ASP A 1 102 ? 0.514 16.531 23.172 1 98.12 102 ASP A C 1
ATOM 814 O O . ASP A 1 102 ? -0.139 17.516 23.531 1 98.12 102 ASP A O 1
ATOM 818 N N . ALA A 1 103 ? 0.191 15.773 22.172 1 98.56 103 ALA A N 1
ATOM 819 C CA . ALA A 1 103 ? -1.002 16.062 21.375 1 98.56 103 ALA A CA 1
ATOM 820 C C . ALA A 1 103 ? -2.258 16.016 22.25 1 98.56 103 ALA A C 1
ATOM 822 O O . ALA A 1 103 ? -3.133 16.891 22.125 1 98.56 103 ALA A O 1
ATOM 823 N N . LEU A 1 104 ? -2.344 15.047 23.078 1 98.44 104 LEU A N 1
ATOM 824 C CA . LEU A 1 104 ? -3.492 14.906 23.969 1 98.44 104 LEU A CA 1
ATOM 825 C C . LEU A 1 104 ? -3.551 16.062 24.953 1 98.44 104 LEU A C 1
ATOM 827 O O . LEU A 1 104 ? -4.633 16.578 25.25 1 98.44 104 LEU A O 1
ATOM 831 N N . GLU A 1 105 ? -2.438 16.453 25.484 1 98.69 105 GLU A N 1
ATOM 832 C CA . GLU A 1 105 ? -2.393 17.594 26.391 1 98.69 105 GLU A CA 1
ATOM 833 C C . GLU A 1 105 ? -2.83 18.875 25.688 1 98.69 105 GLU A C 1
ATOM 835 O O . GLU A 1 105 ? -3.566 19.672 26.266 1 98.69 105 GLU A O 1
ATOM 840 N N . ILE A 1 106 ? -2.406 19.016 24.5 1 98.81 106 ILE A N 1
ATOM 841 C CA . ILE A 1 106 ? -2.799 20.172 23.688 1 98.81 106 ILE A CA 1
ATOM 842 C C . ILE A 1 106 ? -4.312 20.172 23.484 1 98.81 106 ILE A C 1
ATOM 844 O O . ILE A 1 106 ? -4.965 21.203 23.609 1 98.81 106 ILE A O 1
ATOM 848 N N . SER A 1 107 ? -4.812 19.016 23.125 1 98.75 107 SER A N 1
ATOM 849 C CA . SER A 1 107 ? -6.258 18.875 22.969 1 98.75 107 SER A CA 1
ATOM 850 C C . SER A 1 107 ? -6.996 19.312 24.234 1 98.75 107 SER A C 1
ATOM 852 O O . SER A 1 107 ? -7.98 20.047 24.156 1 98.75 107 SER A O 1
ATOM 854 N N . ASN A 1 108 ? -6.559 18.875 25.344 1 98.75 108 ASN A N 1
ATOM 855 C CA . ASN A 1 108 ? -7.16 19.25 26.625 1 98.75 108 ASN A CA 1
ATOM 856 C C . ASN A 1 108 ? -7.109 20.766 26.844 1 98.75 108 ASN A C 1
ATOM 858 O O . ASN A 1 108 ? -8.078 21.359 27.328 1 98.75 108 ASN A O 1
ATOM 862 N N . ILE A 1 109 ? -6.012 21.359 26.531 1 98.81 109 ILE A N 1
ATOM 863 C CA . ILE A 1 109 ? -5.832 22.797 26.703 1 98.81 109 ILE A CA 1
ATOM 864 C C . ILE A 1 109 ? -6.84 23.547 25.828 1 98.81 109 ILE A C 1
ATOM 866 O O . ILE A 1 109 ? -7.535 24.453 26.312 1 98.81 109 ILE A O 1
ATOM 870 N N . VAL A 1 110 ? -6.926 23.156 24.578 1 98.88 110 VAL A N 1
ATOM 871 C CA . VAL A 1 110 ? -7.82 23.812 23.625 1 98.88 110 VAL A CA 1
ATOM 872 C C . VAL A 1 110 ? -9.266 23.688 24.109 1 98.88 110 VAL A C 1
ATOM 874 O O . VAL A 1 110 ? -10 24.688 24.125 1 98.88 110 VAL A O 1
ATOM 877 N N . LYS A 1 111 ? -9.625 22.547 24.547 1 98.69 111 LYS A N 1
ATOM 878 C CA . LYS A 1 111 ? -11 22.281 24.984 1 98.69 111 LYS A CA 1
ATOM 879 C C . LYS A 1 111 ? -11.305 23.031 26.281 1 98.69 111 LYS A C 1
ATOM 881 O O . LYS A 1 111 ? -12.383 23.609 26.438 1 98.69 111 LYS A O 1
ATOM 886 N N . ARG A 1 112 ? -10.383 23.016 27.172 1 98.5 112 ARG A N 1
ATOM 887 C CA . ARG A 1 112 ? -10.555 23.672 28.469 1 98.5 112 ARG A CA 1
ATOM 888 C C . ARG A 1 112 ? -10.82 25.156 28.297 1 98.5 112 ARG A C 1
ATOM 890 O O . ARG A 1 112 ? -11.633 25.734 29.031 1 98.5 112 ARG A O 1
ATOM 897 N N . HIS A 1 113 ? -10.156 25.797 27.359 1 98.62 113 HIS A N 1
ATOM 898 C CA . HIS A 1 113 ? -10.258 27.25 27.203 1 98.62 113 HIS A CA 1
ATOM 899 C C . HIS A 1 113 ? -11.312 27.609 26.172 1 98.62 113 HIS A C 1
ATOM 901 O O . HIS A 1 113 ? -11.609 28.797 25.969 1 98.62 113 HIS A O 1
ATOM 907 N N . GLY A 1 114 ? -11.836 26.609 25.438 1 98.38 114 GLY A N 1
ATOM 908 C CA . GLY A 1 114 ? -12.961 26.812 24.531 1 98.38 114 GLY A CA 1
ATOM 909 C C . GLY A 1 114 ? -12.594 27.625 23.297 1 98.38 114 GLY A C 1
ATOM 910 O O . GLY A 1 114 ? -13.43 28.344 22.75 1 98.38 114 GLY A O 1
ATOM 911 N N . VAL A 1 115 ? -11.375 27.656 22.922 1 98.69 115 VAL A N 1
ATOM 912 C CA . VAL A 1 115 ? -10.953 28.391 21.734 1 98.69 115 VAL A CA 1
ATOM 913 C C . VAL A 1 115 ? -11.109 27.516 20.5 1 98.69 115 VAL A C 1
ATOM 915 O O . VAL A 1 115 ? -11.047 26.281 20.594 1 98.69 115 VAL A O 1
ATOM 918 N N . LEU A 1 116 ? -11.32 28.109 19.297 1 98.81 116 LEU A N 1
ATOM 919 C CA . LEU A 1 116 ? -11.281 27.391 18.031 1 98.81 116 LEU A CA 1
ATOM 920 C C . LEU A 1 116 ? -9.852 26.984 17.688 1 98.81 116 LEU A C 1
ATOM 922 O O . LEU A 1 116 ? -8.906 27.703 17.984 1 98.81 116 LEU A O 1
ATOM 926 N N . PHE A 1 117 ? -9.742 25.812 17.156 1 98.81 117 PHE A N 1
ATOM 927 C CA . PHE A 1 117 ? -8.453 25.281 16.734 1 98.81 117 PHE A CA 1
ATOM 928 C C . PHE A 1 117 ? -8.57 24.547 15.398 1 98.81 117 PHE A C 1
ATOM 930 O O . PHE A 1 117 ? -9.531 23.812 15.18 1 98.81 117 PHE A O 1
ATOM 937 N N . THR A 1 118 ? -7.559 24.766 14.523 1 98.88 118 THR A N 1
ATOM 938 C CA . THR A 1 118 ? -7.398 23.922 13.352 1 98.88 118 THR A CA 1
ATOM 939 C C . THR A 1 118 ? -5.926 23.734 13.008 1 98.88 118 THR A C 1
ATOM 941 O O . THR A 1 118 ? -5.055 24.297 13.672 1 98.88 118 THR A O 1
ATOM 944 N N . THR A 1 119 ? -5.625 22.812 12.125 1 98.75 119 THR A N 1
ATOM 945 C CA . THR A 1 119 ? -4.266 22.516 11.68 1 98.75 119 THR A CA 1
ATOM 946 C C . THR A 1 119 ? -4.211 22.375 10.164 1 98.75 119 THR A C 1
ATOM 948 O O . THR A 1 119 ? -5.238 22.453 9.492 1 98.75 119 THR A O 1
ATOM 951 N N . GLY A 1 120 ? -3.037 22.172 9.648 1 97.81 120 GLY A N 1
ATOM 952 C CA . GLY A 1 120 ? -2.785 22.266 8.219 1 97.81 120 GLY A CA 1
ATOM 953 C C . GLY A 1 120 ? -3.16 20.984 7.473 1 97.81 120 GLY A C 1
ATOM 954 O O . GLY A 1 120 ? -2.41 20.531 6.609 1 97.81 120 GLY A O 1
ATOM 955 N N . PHE A 1 121 ? -4.293 20.344 7.738 1 97.94 121 PHE A N 1
ATOM 956 C CA . PHE A 1 121 ? -4.812 19.25 6.93 1 97.94 121 PHE A CA 1
ATOM 957 C C . PHE A 1 121 ? -5.621 19.781 5.75 1 97.94 121 PHE A C 1
ATOM 959 O O . PHE A 1 121 ? -6.789 19.438 5.586 1 97.94 121 PHE A O 1
ATOM 966 N N . ASN A 1 122 ? -4.945 20.531 4.871 1 96.44 122 ASN A N 1
ATOM 967 C CA . ASN A 1 122 ? -5.551 21.203 3.723 1 96.44 122 ASN A CA 1
ATOM 968 C C . ASN A 1 122 ? -6.039 20.188 2.684 1 96.44 122 ASN A C 1
ATOM 970 O O . ASN A 1 122 ? -6.855 20.531 1.827 1 96.44 122 ASN A O 1
ATOM 974 N N . SER A 1 123 ? -5.551 18.922 2.791 1 93.69 123 SER A N 1
ATOM 975 C CA . SER A 1 123 ? -5.934 17.891 1.832 1 93.69 123 SER A CA 1
ATOM 976 C C . SER A 1 123 ? -7.438 17.641 1.855 1 93.69 123 SER A C 1
ATOM 978 O O . SER A 1 123 ? -8.031 17.281 0.838 1 93.69 123 SER A O 1
ATOM 980 N N . ARG A 1 124 ? -8.055 17.891 2.988 1 95.88 124 ARG A N 1
ATOM 981 C CA . ARG A 1 124 ? -9.492 17.703 3.09 1 95.88 124 ARG A CA 1
ATOM 982 C C . ARG A 1 124 ? -10.242 18.672 2.189 1 95.88 124 ARG A C 1
ATOM 984 O O . ARG A 1 124 ? -11.367 18.391 1.766 1 95.88 124 ARG A O 1
ATOM 991 N N . LEU A 1 125 ? -9.586 19.797 1.938 1 94.38 125 LEU A N 1
ATOM 992 C CA . LEU A 1 125 ? -10.266 20.859 1.199 1 94.38 125 LEU A CA 1
ATOM 993 C C . LEU A 1 125 ? -9.891 20.812 -0.277 1 94.38 125 LEU A C 1
ATOM 995 O O . LEU A 1 125 ? -10.43 21.578 -1.082 1 94.38 125 LEU A O 1
ATOM 999 N N . ASN A 1 126 ? -8.938 19.906 -0.638 1 91.81 126 ASN A N 1
ATOM 1000 C CA . ASN A 1 126 ? -8.641 19.672 -2.047 1 91.81 126 ASN A CA 1
ATOM 1001 C C . ASN A 1 126 ? -9.867 19.188 -2.809 1 91.81 126 ASN A C 1
ATOM 1003 O O . ASN A 1 126 ? -10.516 18.234 -2.402 1 91.81 126 ASN A O 1
ATOM 1007 N N . PRO A 1 127 ? -10.172 19.859 -3.914 1 91.31 127 PRO A N 1
ATOM 1008 C CA . PRO A 1 127 ? -11.398 19.516 -4.637 1 91.31 127 PRO A CA 1
ATOM 1009 C C . PRO A 1 127 ? -11.469 18.047 -5.031 1 91.31 127 PRO A C 1
ATOM 1011 O O . PRO A 1 127 ? -12.555 17.453 -5.051 1 91.31 127 PRO A O 1
ATOM 1014 N N . GLU A 1 128 ? -10.391 17.438 -5.352 1 91.12 128 GLU A N 1
ATOM 1015 C CA . GLU A 1 128 ? -10.391 16.016 -5.684 1 91.12 128 GLU A CA 1
ATOM 1016 C C . GLU A 1 128 ? -10.773 15.164 -4.477 1 91.12 128 GLU A C 1
ATOM 1018 O O . GLU A 1 128 ? -11.531 14.203 -4.605 1 91.12 128 GLU A O 1
ATOM 1023 N N . ASN A 1 129 ? -10.234 15.523 -3.33 1 93.81 129 ASN A N 1
ATOM 1024 C CA . ASN A 1 129 ? -10.531 14.75 -2.123 1 93.81 129 ASN A CA 1
ATOM 1025 C C . ASN A 1 129 ? -11.969 14.969 -1.656 1 93.81 129 ASN A C 1
ATOM 1027 O O . ASN A 1 129 ? -12.617 14.039 -1.173 1 93.81 129 ASN A O 1
ATOM 1031 N N . THR A 1 130 ? -12.453 16.234 -1.804 1 93.94 130 THR A N 1
ATOM 1032 C CA . THR A 1 130 ? -13.844 16.484 -1.475 1 93.94 130 THR A CA 1
ATOM 1033 C C . THR A 1 130 ? -14.773 15.688 -2.389 1 93.94 130 THR A C 1
ATOM 1035 O O . THR A 1 130 ? -15.766 15.117 -1.932 1 93.94 130 THR A O 1
ATOM 1038 N N . LYS A 1 131 ? -14.414 15.633 -3.641 1 93.12 131 LYS A N 1
ATOM 1039 C CA . LYS A 1 131 ? -15.203 14.852 -4.59 1 93.12 131 LYS A CA 1
ATOM 1040 C C . LYS A 1 131 ? -15.148 13.367 -4.258 1 93.12 131 LYS A C 1
ATOM 1042 O O . LYS A 1 131 ? -16.172 12.672 -4.328 1 93.12 131 LYS A O 1
ATOM 1047 N N . ALA A 1 132 ? -13.977 12.914 -3.949 1 94.62 132 ALA A N 1
ATOM 1048 C CA . ALA A 1 132 ? -13.844 11.516 -3.545 1 94.62 132 ALA A CA 1
ATOM 1049 C C . ALA A 1 132 ? -14.75 11.203 -2.357 1 94.62 132 ALA A C 1
ATOM 1051 O O . ALA A 1 132 ? -15.438 10.18 -2.352 1 94.62 132 ALA A O 1
ATOM 1052 N N . ARG A 1 133 ? -14.734 12.055 -1.385 1 96.5 133 ARG A N 1
ATOM 1053 C CA . ARG A 1 133 ? -15.594 11.891 -0.219 1 96.5 133 ARG A CA 1
ATOM 1054 C C . ARG A 1 133 ? -17.062 11.844 -0.626 1 96.5 133 ARG A C 1
ATOM 1056 O O . ARG A 1 133 ? -17.844 11.062 -0.073 1 96.5 133 ARG A O 1
ATOM 1063 N N . GLU A 1 134 ? -17.438 12.719 -1.516 1 95.06 134 GLU A N 1
ATOM 1064 C CA . GLU A 1 134 ? -18.812 12.75 -2.02 1 95.06 134 GLU A CA 1
ATOM 1065 C C . GLU A 1 134 ? -19.172 11.43 -2.684 1 95.06 134 GLU A C 1
ATOM 1067 O O . GLU A 1 134 ? -20.25 10.875 -2.418 1 95.06 134 GLU A O 1
ATOM 1072 N N . ILE A 1 135 ? -18.328 10.922 -3.473 1 92.56 135 ILE A N 1
ATOM 1073 C CA . ILE A 1 135 ? -18.562 9.672 -4.188 1 92.56 135 ILE A CA 1
ATOM 1074 C C . ILE A 1 135 ? -18.688 8.523 -3.188 1 92.56 135 ILE A C 1
ATOM 1076 O O . ILE A 1 135 ? -19.609 7.703 -3.283 1 92.56 135 ILE A O 1
ATOM 1080 N N . LEU A 1 136 ? -17.828 8.484 -2.199 1 95.31 136 LEU A N 1
ATOM 1081 C CA . LEU A 1 136 ? -17.859 7.434 -1.187 1 95.31 136 LEU A CA 1
ATOM 1082 C C . LEU A 1 136 ? -19.141 7.523 -0.356 1 95.31 136 LEU A C 1
ATOM 1084 O O . LEU A 1 136 ? -19.781 6.504 -0.099 1 95.31 136 LEU A O 1
ATOM 1088 N N . SER A 1 137 ? -19.516 8.695 -0.002 1 95.62 137 SER A N 1
ATOM 1089 C CA . SER A 1 137 ? -20.688 8.906 0.85 1 95.62 137 SER A CA 1
ATOM 1090 C C . SER A 1 137 ? -21.984 8.586 0.109 1 95.62 137 SER A C 1
ATOM 1092 O O . SER A 1 137 ? -22.984 8.242 0.73 1 95.62 137 SER A O 1
ATOM 1094 N N . SER A 1 138 ? -21.953 8.695 -1.196 1 92.81 138 SER A N 1
ATOM 1095 C CA . SER A 1 138 ? -23.141 8.398 -2 1 92.81 138 SER A CA 1
ATOM 1096 C C . SER A 1 138 ? -23.406 6.898 -2.043 1 92.81 138 SER A C 1
ATOM 1098 O O . SER A 1 138 ? -24.5 6.473 -2.438 1 92.81 138 SER A O 1
ATOM 1100 N N . GLY A 1 139 ? -22.391 6.156 -1.686 1 92.69 139 GLY A N 1
ATOM 1101 C CA . GLY A 1 139 ? -22.531 4.711 -1.755 1 92.69 139 GLY A CA 1
ATOM 1102 C C . GLY A 1 139 ? -22.234 4.148 -3.133 1 92.69 139 GLY A C 1
ATOM 1103 O O . GLY A 1 139 ? -22.422 2.951 -3.371 1 92.69 139 GLY A O 1
ATOM 1104 N N . ALA A 1 140 ? -21.719 4.969 -4.008 1 89.69 140 ALA A N 1
ATOM 1105 C CA . ALA A 1 140 ? -21.516 4.578 -5.402 1 89.69 140 ALA A CA 1
ATOM 1106 C C . ALA A 1 140 ? -20.531 3.42 -5.508 1 89.69 140 ALA A C 1
ATOM 1108 O O . ALA A 1 140 ? -20.641 2.58 -6.402 1 89.69 140 ALA A O 1
ATOM 1109 N N . LEU A 1 141 ? -19.609 3.312 -4.555 1 92.19 141 LEU A N 1
ATOM 1110 C CA . LEU A 1 141 ? -18.578 2.271 -4.617 1 92.19 141 LEU A CA 1
ATOM 1111 C C . LEU A 1 141 ? -18.953 1.093 -3.725 1 92.19 141 LEU A C 1
ATOM 1113 O O . LEU A 1 141 ? -18.203 0.12 -3.627 1 92.19 141 LEU A O 1
ATOM 1117 N N . GLY A 1 142 ? -20.125 1.168 -3.076 1 93.38 142 GLY A N 1
ATOM 1118 C CA . GLY A 1 142 ? -20.406 0.169 -2.061 1 93.38 142 GLY A CA 1
ATOM 1119 C C . GLY A 1 142 ? -19.5 0.269 -0.85 1 93.38 142 GLY A C 1
ATOM 1120 O O . GLY A 1 142 ? -18.906 1.321 -0.594 1 93.38 142 GLY A O 1
ATOM 1121 N N . LYS A 1 143 ? -19.484 -0.817 -0.098 1 95.06 143 LYS A N 1
ATOM 1122 C CA . LYS A 1 143 ? -18.562 -0.843 1.032 1 95.06 143 LYS A CA 1
ATOM 1123 C C . LYS A 1 143 ? -17.109 -0.856 0.557 1 95.06 143 LYS A C 1
ATOM 1125 O O . LYS A 1 143 ? -16.75 -1.639 -0.324 1 95.06 143 LYS A O 1
ATOM 1130 N N . VAL A 1 144 ? -16.297 -0.019 1.112 1 96.81 144 VAL A N 1
ATOM 1131 C CA . VAL A 1 144 ? -14.891 0.091 0.719 1 96.81 144 VAL A CA 1
ATOM 1132 C C . VAL A 1 144 ? -14.07 -1.001 1.406 1 96.81 144 VAL A C 1
ATOM 1134 O O . VAL A 1 144 ? -14.062 -1.096 2.635 1 96.81 144 VAL A O 1
ATOM 1137 N N . SER A 1 145 ? -13.406 -1.829 0.597 1 97 145 SER A N 1
ATOM 1138 C CA . SER A 1 145 ? -12.586 -2.9 1.153 1 97 145 SER A CA 1
ATOM 1139 C C . SER A 1 145 ? -11.156 -2.439 1.381 1 97 145 SER A C 1
ATOM 1141 O O . SER A 1 145 ? -10.516 -2.83 2.361 1 97 145 SER A O 1
ATOM 1143 N N . MET A 1 146 ? -10.641 -1.596 0.501 1 97.19 146 MET A N 1
ATOM 1144 C CA . MET A 1 146 ? -9.234 -1.196 0.517 1 97.19 146 MET A CA 1
ATOM 1145 C C . MET A 1 146 ? -9.078 0.258 0.085 1 97.19 146 MET A C 1
ATOM 1147 O O . MET A 1 146 ? -9.742 0.708 -0.848 1 97.19 146 MET A O 1
ATOM 1151 N N . ILE A 1 147 ? -8.297 0.989 0.755 1 97.38 147 ILE A N 1
ATOM 1152 C CA . ILE A 1 147 ? -7.902 2.34 0.37 1 97.38 147 ILE A CA 1
ATOM 1153 C C . ILE A 1 147 ? -6.391 2.498 0.519 1 97.38 147 ILE A C 1
ATOM 1155 O O . ILE A 1 147 ? -5.812 2.068 1.518 1 97.38 147 ILE A O 1
ATOM 1159 N N . ARG A 1 148 ? -5.703 3.021 -0.481 1 96.38 148 ARG A N 1
ATOM 1160 C CA . ARG A 1 148 ? -4.258 3.209 -0.502 1 96.38 148 ARG A CA 1
ATOM 1161 C C . ARG A 1 148 ? -3.896 4.672 -0.741 1 96.38 148 ARG A C 1
ATOM 1163 O O . ARG A 1 148 ? -4.363 5.281 -1.704 1 96.38 148 ARG A O 1
ATOM 1170 N N . VAL A 1 149 ? -3.082 5.195 0.129 1 96.25 149 VAL A N 1
ATOM 1171 C CA . VAL A 1 149 ? -2.643 6.574 -0.028 1 96.25 149 VAL A CA 1
ATOM 1172 C C . VAL A 1 149 ? -1.127 6.66 0.146 1 96.25 149 VAL A C 1
ATOM 1174 O O . VAL A 1 149 ? -0.557 5.988 1.01 1 96.25 149 VAL A O 1
ATOM 1177 N N . ARG A 1 150 ? -0.476 7.465 -0.679 1 94.81 150 ARG A N 1
ATOM 1178 C CA . ARG A 1 150 ? 0.948 7.77 -0.567 1 94.81 150 ARG A CA 1
ATOM 1179 C C . ARG A 1 150 ? 1.187 9.273 -0.536 1 94.81 150 ARG A C 1
ATOM 1181 O O . ARG A 1 150 ? 0.568 10.023 -1.297 1 94.81 150 ARG A O 1
ATOM 1188 N N . VAL A 1 151 ? 1.951 9.758 0.364 1 95.06 151 VAL A N 1
ATOM 1189 C CA . VAL A 1 151 ? 2.393 11.148 0.436 1 95.06 151 VAL A CA 1
ATOM 1190 C C . VAL A 1 151 ? 3.916 11.203 0.545 1 95.06 151 VAL A C 1
ATOM 1192 O O . VAL A 1 151 ? 4.488 10.75 1.542 1 95.06 151 VAL A O 1
ATOM 1195 N N . ALA A 1 152 ? 4.586 11.734 -0.504 1 93.94 152 ALA A N 1
ATOM 1196 C CA . ALA A 1 152 ? 6.047 11.672 -0.48 1 93.94 152 ALA A CA 1
ATOM 1197 C C . ALA A 1 152 ? 6.656 12.781 -1.33 1 93.94 152 ALA A C 1
ATOM 1199 O O . ALA A 1 152 ? 5.996 13.328 -2.213 1 93.94 152 ALA A O 1
ATOM 1200 N N . HIS A 1 153 ? 7.84 13.219 -1.055 1 92.69 153 HIS A N 1
ATOM 1201 C CA . HIS A 1 153 ? 8.688 14.117 -1.822 1 92.69 153 HIS A CA 1
ATOM 1202 C C . HIS A 1 153 ? 10.164 13.773 -1.639 1 92.69 153 HIS A C 1
ATOM 1204 O O . HIS A 1 153 ? 10.5 12.875 -0.872 1 92.69 153 HIS A O 1
ATOM 1210 N N . PRO A 1 154 ? 11.086 14.453 -2.299 1 93.56 154 PRO A N 1
ATOM 1211 C CA . PRO A 1 154 ? 12.492 14.039 -2.291 1 93.56 154 PRO A CA 1
ATOM 1212 C C . PRO A 1 154 ? 13.32 14.781 -1.25 1 93.56 154 PRO A C 1
ATOM 1214 O O . PRO A 1 154 ? 14.5 15.07 -1.485 1 93.56 154 PRO A O 1
ATOM 1217 N N . GLY A 1 155 ? 12.727 15.156 -0.172 1 94.38 155 GLY A N 1
ATOM 1218 C CA . GLY A 1 155 ? 13.391 16.016 0.801 1 94.38 155 GLY A CA 1
ATOM 1219 C C . GLY A 1 155 ? 14.68 15.414 1.336 1 94.38 155 GLY A C 1
ATOM 1220 O O . GLY A 1 155 ? 15.672 16.125 1.517 1 94.38 155 GLY A O 1
ATOM 1221 N N . ALA A 1 156 ? 14.641 14.109 1.641 1 95.56 156 ALA A N 1
ATOM 1222 C CA . ALA A 1 156 ? 15.844 13.461 2.146 1 95.56 156 ALA A CA 1
ATOM 1223 C C . ALA A 1 156 ? 16.859 13.242 1.028 1 95.56 156 ALA A C 1
ATOM 1225 O O . ALA A 1 156 ? 18.062 13.406 1.234 1 95.56 156 ALA A O 1
ATOM 1226 N N . ILE A 1 157 ? 16.344 12.938 -0.127 1 93.69 157 ILE A N 1
ATOM 1227 C CA . ILE A 1 157 ? 17.219 12.68 -1.271 1 93.69 157 ILE A CA 1
ATOM 1228 C C . ILE A 1 157 ? 17.938 13.969 -1.669 1 93.69 157 ILE A C 1
ATOM 1230 O O . ILE A 1 157 ? 19.156 13.961 -1.859 1 93.69 157 ILE A O 1
ATOM 1234 N N . ASP A 1 158 ? 17.25 15.047 -1.69 1 93.94 158 ASP A N 1
ATOM 1235 C CA . ASP A 1 158 ? 17.781 16.312 -2.174 1 93.94 158 ASP A CA 1
ATOM 1236 C C . ASP A 1 158 ? 18.328 17.156 -1.02 1 93.94 158 ASP A C 1
ATOM 1238 O O . ASP A 1 158 ? 18.734 18.297 -1.219 1 93.94 158 ASP A O 1
ATOM 1242 N N . LYS A 1 159 ? 18.281 16.672 0.164 1 95.31 159 LYS A N 1
ATOM 1243 C CA . LYS A 1 159 ? 18.844 17.297 1.347 1 95.31 159 LYS A CA 1
ATOM 1244 C C . LYS A 1 159 ? 18.312 18.719 1.523 1 95.31 159 LYS A C 1
ATOM 1246 O O . LYS A 1 159 ? 19.078 19.672 1.657 1 95.31 159 LYS A O 1
ATOM 1251 N N . TRP A 1 160 ? 16.938 18.766 1.626 1 95 160 TRP A N 1
ATOM 1252 C CA . TRP A 1 160 ? 16.234 20.031 1.675 1 95 160 TRP A CA 1
ATOM 1253 C C . TRP A 1 160 ? 16.406 20.703 3.033 1 95 160 TRP A C 1
ATOM 1255 O O . TRP A 1 160 ? 16.328 21.938 3.143 1 95 160 TRP A O 1
ATOM 1265 N N . PHE A 1 161 ? 16.609 19.938 4.105 1 96.31 161 PHE A N 1
ATOM 1266 C CA . PHE A 1 161 ? 16.5 20.469 5.461 1 96.31 161 PHE A CA 1
ATOM 1267 C C . PHE A 1 161 ? 17.828 21.016 5.945 1 96.31 161 PHE A C 1
ATOM 1269 O O . PHE A 1 161 ? 18.688 20.266 6.414 1 96.31 161 PHE A O 1
ATOM 1276 N N . LYS A 1 162 ? 17.984 22.297 5.832 1 94.62 162 LYS A N 1
ATOM 1277 C CA . LYS A 1 162 ? 19.188 23.016 6.234 1 94.62 162 LYS A CA 1
ATOM 1278 C C . LYS A 1 162 ? 18.828 24.344 6.895 1 94.62 162 LYS A C 1
ATOM 1280 O O . LYS A 1 162 ? 17.672 24.781 6.848 1 94.62 162 LYS A O 1
ATOM 1285 N N . ASP A 1 163 ? 19.703 24.891 7.645 1 94.62 163 ASP A N 1
ATOM 1286 C CA . ASP A 1 163 ? 19.547 26.203 8.281 1 94.62 163 ASP A CA 1
ATOM 1287 C C . ASP A 1 163 ? 18.344 26.219 9.219 1 94.62 163 ASP A C 1
ATOM 1289 O O . ASP A 1 163 ? 18.25 25.391 10.125 1 94.62 163 ASP A O 1
ATOM 1293 N N . TRP A 1 164 ? 17.359 27.062 8.93 1 95.12 164 TRP A N 1
ATOM 1294 C CA . TRP A 1 164 ? 16.25 27.25 9.867 1 95.12 164 TRP A CA 1
ATOM 1295 C C . TRP A 1 164 ? 15.297 26.062 9.836 1 95.12 164 TRP A C 1
ATOM 1297 O O . TRP A 1 164 ? 14.445 25.922 10.719 1 95.12 164 TRP A O 1
ATOM 1307 N N . SER A 1 165 ? 15.461 25.156 8.844 1 95.5 165 SER A N 1
ATOM 1308 C CA . SER A 1 165 ? 14.562 24 8.766 1 95.5 165 SER A CA 1
ATOM 1309 C C . SER A 1 165 ? 15.242 22.734 9.281 1 95.5 165 SER A C 1
ATOM 1311 O O . SER A 1 165 ? 14.648 21.656 9.242 1 95.5 165 SER A O 1
ATOM 1313 N N . GLU A 1 166 ? 16.406 22.797 9.805 1 96.56 166 GLU A N 1
ATOM 1314 C CA . GLU A 1 166 ? 17.188 21.641 10.258 1 96.56 166 GLU A CA 1
ATOM 1315 C C . GLU A 1 166 ? 16.453 20.875 11.352 1 96.56 166 GLU A C 1
ATOM 1317 O O . GLU A 1 166 ? 16.641 19.672 11.5 1 96.56 166 GLU A O 1
ATOM 1322 N N . TRP A 1 167 ? 15.664 21.609 12.086 1 97.56 167 TRP A N 1
ATOM 1323 C CA . TRP A 1 167 ? 14.961 21 13.211 1 97.56 167 TRP A CA 1
ATOM 1324 C C . TRP A 1 167 ? 14.055 19.875 12.734 1 97.56 167 TRP A C 1
ATOM 1326 O O . TRP A 1 167 ? 13.711 18.984 13.508 1 97.56 167 TRP A O 1
ATOM 1336 N N . PHE A 1 168 ? 13.633 19.859 11.445 1 97.62 168 PHE A N 1
ATOM 1337 C CA . PHE A 1 168 ? 12.812 18.797 10.883 1 97.62 168 PHE A CA 1
ATOM 1338 C C . PHE A 1 168 ? 13.5 17.438 11.047 1 97.62 168 PHE A C 1
ATOM 1340 O O . PHE A 1 168 ? 12.836 16.406 11.102 1 97.62 168 PHE A O 1
ATOM 1347 N N . THR A 1 169 ? 14.812 17.438 11.109 1 97.81 169 THR A N 1
ATOM 1348 C CA . THR A 1 169 ? 15.57 16.203 11.062 1 97.81 169 THR A CA 1
ATOM 1349 C C . THR A 1 169 ? 16.094 15.836 12.445 1 97.81 169 THR A C 1
ATOM 1351 O O . THR A 1 169 ? 16.953 14.953 12.578 1 97.81 169 THR A O 1
ATOM 1354 N N . VAL A 1 170 ? 15.633 16.516 13.461 1 97.69 170 VAL A N 1
ATOM 1355 C CA . VAL A 1 170 ? 16 16.25 14.844 1 97.69 170 VAL A CA 1
ATOM 1356 C C . VAL A 1 170 ? 14.773 15.797 15.625 1 97.69 170 VAL A C 1
ATOM 1358 O O . VAL A 1 170 ? 13.875 16.594 15.914 1 97.69 170 VAL A O 1
ATOM 1361 N N . SER A 1 171 ? 14.734 14.578 16.062 1 96.44 171 SER A N 1
ATOM 1362 C CA . SER A 1 171 ? 13.562 13.922 16.625 1 96.44 171 SER A CA 1
ATOM 1363 C C . SER A 1 171 ? 13.062 14.656 17.859 1 96.44 171 SER A C 1
ATOM 1365 O O . SER A 1 171 ? 11.852 14.719 18.094 1 96.44 171 SER A O 1
ATOM 1367 N N . GLN A 1 172 ? 13.938 15.273 18.609 1 97.25 172 GLN A N 1
ATOM 1368 C CA . GLN A 1 172 ? 13.562 16 19.812 1 97.25 172 GLN A CA 1
ATOM 1369 C C . GLN A 1 172 ? 12.688 17.203 19.469 1 97.25 172 GLN A C 1
ATOM 1371 O O . GLN A 1 172 ? 11.875 17.641 20.297 1 97.25 172 GLN A O 1
ATOM 1376 N N . TYR A 1 173 ? 12.867 17.734 18.266 1 98.38 173 TYR A N 1
ATOM 1377 C CA . TYR A 1 173 ? 12.164 18.953 17.891 1 98.38 173 TYR A CA 1
ATOM 1378 C C . TYR A 1 173 ? 10.969 18.625 17 1 98.38 173 TYR A C 1
ATOM 1380 O O . TYR A 1 173 ? 9.977 19.359 17 1 98.38 173 TYR A O 1
ATOM 1388 N N . SER A 1 174 ? 11.062 17.484 16.234 1 98.44 174 SER A N 1
ATOM 1389 C CA . SER A 1 174 ? 10.062 17.234 15.195 1 98.44 174 SER A CA 1
ATOM 1390 C C . SER A 1 174 ? 9.109 16.125 15.617 1 98.44 174 SER A C 1
ATOM 1392 O O . SER A 1 174 ? 7.977 16.047 15.133 1 98.44 174 SER A O 1
ATOM 1394 N N . GLY A 1 175 ? 9.562 15.219 16.469 1 98.12 175 GLY A N 1
ATOM 1395 C CA . GLY A 1 175 ? 8.766 14.078 16.891 1 98.12 175 GLY A CA 1
ATOM 1396 C C . GLY A 1 175 ? 8.906 12.875 15.984 1 98.12 175 GLY A C 1
ATOM 1397 O O . GLY A 1 175 ? 8.57 11.75 16.359 1 98.12 175 GLY A O 1
ATOM 1398 N N . GLY A 1 176 ? 9.375 13.016 14.781 1 98.25 176 GLY A N 1
ATOM 1399 C CA . GLY A 1 176 ? 9.555 11.977 13.773 1 98.25 176 GLY A CA 1
ATOM 1400 C C . GLY A 1 176 ? 10.047 12.516 12.445 1 98.25 176 GLY A C 1
ATOM 1401 O O . GLY A 1 176 ? 10.148 13.734 12.258 1 98.25 176 GLY A O 1
ATOM 1402 N N . GLY A 1 177 ? 10.398 11.586 11.586 1 98.38 177 GLY A N 1
ATOM 1403 C CA . GLY A 1 177 ? 10.984 11.984 10.312 1 98.38 177 GLY A CA 1
ATOM 1404 C C . GLY A 1 177 ? 9.969 12.039 9.188 1 98.38 177 GLY A C 1
ATOM 1405 O O . GLY A 1 177 ? 8.906 12.648 9.328 1 98.38 177 GLY A O 1
ATOM 1406 N N . GLY A 1 178 ? 10.391 11.547 8.031 1 97.94 178 GLY A N 1
ATOM 1407 C CA . GLY A 1 178 ? 9.594 11.625 6.812 1 97.94 178 GLY A CA 1
ATOM 1408 C C . GLY A 1 178 ? 8.242 10.953 6.938 1 97.94 178 GLY A C 1
ATOM 1409 O O . GLY A 1 178 ? 7.254 11.43 6.375 1 97.94 178 GLY A O 1
ATOM 1410 N N . PHE A 1 179 ? 8.172 9.875 7.676 1 98.56 179 PHE A N 1
ATOM 1411 C CA . PHE A 1 179 ? 6.902 9.172 7.801 1 98.56 179 PHE A CA 1
ATOM 1412 C C . PHE A 1 179 ? 5.895 10 8.578 1 98.56 179 PHE A C 1
ATOM 1414 O O . PHE A 1 179 ? 4.734 10.109 8.18 1 98.56 179 PHE A O 1
ATOM 1421 N N . LEU A 1 180 ? 6.289 10.586 9.656 1 98.62 180 LEU A N 1
ATOM 1422 C CA . LEU A 1 180 ? 5.395 11.438 10.43 1 98.62 180 LEU A CA 1
ATOM 1423 C C . LEU A 1 180 ? 5.031 12.695 9.641 1 98.62 180 LEU A C 1
ATOM 1425 O O . LEU A 1 180 ? 3.855 13.039 9.523 1 98.62 180 LEU A O 1
ATOM 1429 N N . ASP A 1 181 ? 6.023 13.32 9.07 1 97.81 181 ASP A N 1
ATOM 1430 C CA . ASP A 1 181 ? 5.863 14.609 8.398 1 97.81 181 ASP A CA 1
ATOM 1431 C C . ASP A 1 181 ? 4.805 14.531 7.305 1 97.81 181 ASP A C 1
ATOM 1433 O O . ASP A 1 181 ? 3.949 15.414 7.195 1 97.81 181 ASP A O 1
ATOM 1437 N N . LEU A 1 182 ? 4.898 13.438 6.59 1 97.38 182 LEU A N 1
ATOM 1438 C CA . LEU A 1 182 ? 4.012 13.359 5.434 1 97.38 182 LEU A CA 1
ATOM 1439 C C . LEU A 1 182 ? 2.898 12.344 5.672 1 97.38 182 LEU A C 1
ATOM 1441 O O . LEU A 1 182 ? 1.787 12.508 5.16 1 97.38 182 LEU A O 1
ATOM 1445 N N . GLY A 1 183 ? 3.178 11.32 6.434 1 98.19 183 GLY A N 1
ATOM 1446 C CA . GLY A 1 183 ? 2.193 10.281 6.703 1 98.19 183 GLY A CA 1
ATOM 1447 C C . GLY A 1 183 ? 0.985 10.789 7.465 1 98.19 183 GLY A C 1
ATOM 1448 O O . GLY A 1 183 ? -0.116 10.258 7.328 1 98.19 183 GLY A O 1
ATOM 1449 N N . ILE A 1 184 ? 1.177 11.789 8.234 1 98.62 184 ILE A N 1
ATOM 1450 C CA . ILE A 1 184 ? 0.086 12.312 9.047 1 98.62 184 ILE A CA 1
ATOM 1451 C C . ILE A 1 184 ? -1.001 12.891 8.141 1 98.62 184 ILE A C 1
ATOM 1453 O O . ILE A 1 184 ? -2.188 12.836 8.477 1 98.62 184 ILE A O 1
ATOM 1457 N N . HIS A 1 185 ? -0.597 13.477 6.988 1 97.94 185 HIS A N 1
ATOM 1458 C CA . HIS A 1 185 ? -1.581 13.898 5.996 1 97.94 185 HIS A CA 1
ATOM 1459 C C . HIS A 1 185 ? -2.393 12.719 5.488 1 97.94 185 HIS A C 1
ATOM 1461 O O . HIS A 1 185 ? -3.613 12.805 5.348 1 97.94 185 HIS A O 1
ATOM 1467 N N . GLY A 1 186 ? -1.726 11.617 5.207 1 98 186 GLY A N 1
ATOM 1468 C CA . GLY A 1 186 ? -2.398 10.406 4.754 1 98 186 GLY A CA 1
ATOM 1469 C C . GLY A 1 186 ? -3.318 9.812 5.801 1 98 186 GLY A C 1
ATOM 1470 O O . GLY A 1 186 ? -4.422 9.367 5.48 1 98 186 GLY A O 1
ATOM 1471 N N . ALA A 1 187 ? -2.842 9.82 7.035 1 98.69 187 ALA A N 1
ATOM 1472 C CA . ALA A 1 187 ? -3.648 9.289 8.133 1 98.69 187 ALA A CA 1
ATOM 1473 C C . ALA A 1 187 ? -4.957 10.062 8.273 1 98.69 187 ALA A C 1
ATOM 1475 O O . ALA A 1 187 ? -6.027 9.469 8.406 1 98.69 187 ALA A O 1
ATOM 1476 N N . ASP A 1 188 ? -4.848 11.344 8.211 1 98.75 188 ASP A N 1
ATOM 1477 C CA . ASP A 1 188 ? -6.047 12.172 8.281 1 98.75 188 ASP A CA 1
ATOM 1478 C C . ASP A 1 188 ? -6.957 11.93 7.082 1 98.75 188 ASP A C 1
ATOM 1480 O O . ASP A 1 188 ? -8.18 11.828 7.234 1 98.75 188 ASP A O 1
ATOM 1484 N N . LEU A 1 189 ? -6.359 11.836 5.938 1 98.12 189 LEU A N 1
ATOM 1485 C CA . LEU A 1 189 ? -7.133 11.648 4.715 1 98.12 189 LEU A CA 1
ATOM 1486 C C . LEU A 1 189 ? -7.891 10.328 4.746 1 98.12 189 LEU A C 1
ATOM 1488 O O . LEU A 1 189 ? -9.055 10.258 4.348 1 98.12 189 LEU A O 1
ATOM 1492 N N . LEU A 1 190 ? -7.246 9.289 5.211 1 98.56 190 LEU A N 1
ATOM 1493 C CA . LEU A 1 190 ? -7.906 7.992 5.336 1 98.56 190 LEU A CA 1
ATOM 1494 C C . LEU A 1 190 ? -9.141 8.094 6.223 1 98.56 190 LEU A C 1
ATOM 1496 O O . LEU A 1 190 ? -10.219 7.621 5.855 1 98.56 190 LEU A O 1
ATOM 1500 N N . ARG A 1 191 ? -9 8.711 7.383 1 98.69 191 ARG A N 1
ATOM 1501 C CA . ARG A 1 191 ? -10.117 8.883 8.305 1 98.69 191 ARG A CA 1
ATOM 1502 C C . ARG A 1 191 ? -11.234 9.695 7.66 1 98.69 191 ARG A C 1
ATOM 1504 O O . ARG A 1 191 ? -12.414 9.328 7.766 1 98.69 191 ARG A O 1
ATOM 1511 N N . PHE A 1 192 ? -10.891 10.773 6.957 1 98.62 192 PHE A N 1
ATOM 1512 C CA . PHE A 1 192 ? -11.828 11.695 6.336 1 98.62 192 PHE A CA 1
ATOM 1513 C C . PHE A 1 192 ? -12.625 11 5.238 1 98.62 192 PHE A C 1
ATOM 1515 O O . PHE A 1 192 ? -13.859 11.031 5.246 1 98.62 192 PHE A O 1
ATOM 1522 N N . LEU A 1 193 ? -11.891 10.312 4.34 1 98.38 193 LEU A N 1
ATOM 1523 C CA . LEU A 1 193 ? -12.539 9.695 3.188 1 98.38 193 LEU A CA 1
ATOM 1524 C C . LEU A 1 193 ? -13.43 8.539 3.623 1 98.38 193 LEU A C 1
ATOM 1526 O O . LEU A 1 193 ? -14.531 8.367 3.102 1 98.38 193 LEU A O 1
ATOM 1530 N N . LEU A 1 194 ? -12.984 7.797 4.641 1 98.31 194 LEU A N 1
ATOM 1531 C CA . LEU A 1 194 ? -13.719 6.609 5.062 1 98.31 194 LEU A CA 1
ATOM 1532 C C . LEU A 1 194 ? -14.789 6.969 6.086 1 98.31 194 LEU A C 1
ATOM 1534 O O . LEU A 1 194 ? -15.68 6.164 6.371 1 98.31 194 LEU A O 1
ATOM 1538 N N . ASN A 1 195 ? -14.68 8.234 6.617 1 98 195 ASN A N 1
ATOM 1539 C CA . ASN A 1 195 ? -15.531 8.578 7.75 1 98 195 ASN A CA 1
ATOM 1540 C C . ASN A 1 195 ? -15.586 7.453 8.781 1 98 195 ASN A C 1
ATOM 1542 O O . ASN A 1 195 ? -16.656 6.992 9.148 1 98 195 ASN A O 1
ATOM 1546 N N . ASP A 1 196 ? -14.469 7.031 9.203 1 98.25 196 ASP A N 1
ATOM 1547 C CA . ASP A 1 196 ? -14.266 5.879 10.078 1 98.25 196 ASP A CA 1
ATOM 1548 C C . ASP A 1 196 ? -12.984 6.035 10.898 1 98.25 196 ASP A C 1
ATOM 1550 O O . ASP A 1 196 ? -12.172 6.918 10.625 1 98.25 196 ASP A O 1
ATOM 1554 N N . GLU A 1 197 ? -12.844 5.289 11.945 1 98.69 197 GLU A N 1
ATOM 1555 C CA . GLU A 1 197 ? -11.672 5.375 12.812 1 98.69 197 GLU A CA 1
ATOM 1556 C C . GLU A 1 197 ? -10.844 4.094 12.742 1 98.69 197 GLU A C 1
ATOM 1558 O O . GLU A 1 197 ? -11.398 2.998 12.609 1 98.69 197 GLU A O 1
ATOM 1563 N N . ALA A 1 198 ? -9.562 4.254 12.82 1 98.69 198 ALA A N 1
ATOM 1564 C CA . ALA A 1 198 ? -8.641 3.125 12.812 1 98.69 198 ALA A CA 1
ATOM 1565 C C . ALA A 1 198 ? -8.719 2.342 14.117 1 98.69 198 ALA A C 1
ATOM 1567 O O . ALA A 1 198 ? -8.898 2.926 15.188 1 98.69 198 ALA A O 1
ATOM 1568 N N . VAL A 1 199 ? -8.5 0.987 14.023 1 98.31 199 VAL A N 1
ATOM 1569 C CA . VAL A 1 199 ? -8.602 0.181 15.234 1 98.31 199 VAL A CA 1
ATOM 1570 C C . VAL A 1 199 ? -7.328 -0.647 15.406 1 98.31 199 VAL A C 1
ATOM 1572 O O . VAL A 1 199 ? -7.031 -1.122 16.5 1 98.31 199 VAL A O 1
ATOM 1575 N N . GLU A 1 200 ? -6.602 -0.905 14.328 1 98.12 200 GLU A N 1
ATOM 1576 C CA . GLU A 1 200 ? -5.332 -1.623 14.352 1 98.12 200 GLU A CA 1
ATOM 1577 C C . GLU A 1 200 ? -4.348 -1.044 13.336 1 98.12 200 GLU A C 1
ATOM 1579 O O . GLU A 1 200 ? -4.742 -0.672 12.227 1 98.12 200 GLU A O 1
ATOM 1584 N N . VAL A 1 201 ? -3.055 -0.979 13.758 1 98.62 201 VAL A N 1
ATOM 1585 C CA . VAL A 1 201 ? -2.012 -0.479 12.867 1 98.62 201 VAL A CA 1
ATOM 1586 C C . VAL A 1 201 ? -0.775 -1.369 12.969 1 98.62 201 VAL A C 1
ATOM 1588 O O . VAL A 1 201 ? -0.385 -1.779 14.062 1 98.62 201 VAL A O 1
ATOM 1591 N N . THR A 1 202 ? -0.231 -1.733 11.859 1 98.44 202 THR A N 1
ATOM 1592 C CA . THR A 1 202 ? 1.096 -2.336 11.781 1 98.44 202 THR A CA 1
ATOM 1593 C C . THR A 1 202 ? 1.913 -1.699 10.664 1 98.44 202 THR A C 1
ATOM 1595 O O . THR A 1 202 ? 1.362 -1.3 9.633 1 98.44 202 THR A O 1
ATOM 1598 N N . GLY A 1 203 ? 3.172 -1.523 10.914 1 97.69 203 GLY A N 1
ATOM 1599 C CA . GLY A 1 203 ? 3.963 -0.853 9.898 1 97.69 203 GLY A CA 1
ATOM 1600 C C . GLY A 1 203 ? 5.457 -0.963 10.133 1 97.69 203 GLY A C 1
ATOM 1601 O O . GLY A 1 203 ? 5.891 -1.519 11.148 1 97.69 203 GLY A O 1
ATOM 1602 N N . ILE A 1 204 ? 6.238 -0.598 9.148 1 98.38 204 ILE A N 1
ATOM 1603 C CA . ILE A 1 204 ? 7.695 -0.519 9.172 1 98.38 204 ILE A CA 1
ATOM 1604 C C . ILE A 1 204 ? 8.141 0.888 8.781 1 98.38 204 ILE A C 1
ATOM 1606 O O . ILE A 1 204 ? 7.723 1.412 7.746 1 98.38 204 ILE A O 1
ATOM 1610 N N . VAL A 1 205 ? 8.852 1.464 9.648 1 98.31 205 VAL A N 1
ATOM 1611 C CA . VAL A 1 205 ? 9.469 2.766 9.414 1 98.31 205 VAL A CA 1
ATOM 1612 C C . VAL A 1 205 ? 10.984 2.615 9.352 1 98.31 205 VAL A C 1
ATOM 1614 O O . VAL A 1 205 ? 11.57 1.837 10.102 1 98.31 205 VAL A O 1
ATOM 1617 N N . SER A 1 206 ? 11.648 3.354 8.344 1 97.56 206 SER A N 1
ATOM 1618 C CA . SER A 1 206 ? 13.078 3.127 8.164 1 97.56 206 SER A CA 1
ATOM 1619 C C . SER A 1 206 ? 13.789 4.402 7.73 1 97.56 206 SER A C 1
ATOM 1621 O O . SER A 1 206 ? 13.148 5.418 7.457 1 97.56 206 SER A O 1
ATOM 1623 N N . ASN A 1 207 ? 15.055 4.387 7.855 1 97.75 207 ASN A N 1
ATOM 1624 C CA . ASN A 1 207 ? 15.969 5.367 7.289 1 97.75 207 ASN A CA 1
ATOM 1625 C C . ASN A 1 207 ? 16.688 4.82 6.059 1 97.75 207 ASN A C 1
ATOM 1627 O O . ASN A 1 207 ? 17.734 4.18 6.18 1 97.75 207 ASN A O 1
ATOM 1631 N N . PHE A 1 208 ? 16.141 5.16 4.883 1 96.62 208 PHE A N 1
ATOM 1632 C CA . PHE A 1 208 ? 16.578 4.547 3.637 1 96.62 208 PHE A CA 1
ATOM 1633 C C . PHE A 1 208 ? 17.828 5.238 3.111 1 96.62 208 PHE A C 1
ATOM 1635 O O . PHE A 1 208 ? 18.797 4.578 2.73 1 96.62 208 PHE A O 1
ATOM 1642 N N . THR A 1 209 ? 17.859 6.543 3.139 1 96.19 209 THR A N 1
ATOM 1643 C CA . THR A 1 209 ? 18.953 7.301 2.514 1 96.19 209 THR A CA 1
ATOM 1644 C C . THR A 1 209 ? 20.156 7.391 3.445 1 96.19 209 THR A C 1
ATOM 1646 O O . THR A 1 209 ? 21.297 7.488 2.984 1 96.19 209 THR A O 1
ATOM 1649 N N . GLY A 1 210 ? 19.922 7.48 4.75 1 96.19 210 GLY A N 1
ATOM 1650 C CA . GLY A 1 210 ? 20.984 7.699 5.715 1 96.19 210 GLY A CA 1
ATOM 1651 C C . GLY A 1 210 ? 21.5 9.125 5.719 1 96.19 210 GLY A C 1
ATOM 1652 O O . GLY A 1 210 ? 22.516 9.422 6.363 1 96.19 210 GLY A O 1
ATOM 1653 N N . ASN A 1 211 ? 20.766 10 5.051 1 95.94 211 ASN A N 1
ATOM 1654 C CA . ASN A 1 211 ? 21.25 11.375 4.918 1 95.94 211 ASN A CA 1
ATOM 1655 C C . ASN A 1 211 ? 20.969 12.188 6.18 1 95.94 211 ASN A C 1
ATOM 1657 O O . ASN A 1 211 ? 21.609 13.219 6.406 1 95.94 211 ASN A O 1
ATOM 1661 N N . TYR A 1 212 ? 19.969 11.805 6.945 1 96.62 212 TYR A N 1
ATOM 1662 C CA . TYR A 1 212 ? 19.656 12.352 8.258 1 96.62 212 TYR A CA 1
ATOM 1663 C C . TYR A 1 212 ? 19.547 11.242 9.297 1 96.62 212 TYR A C 1
ATOM 1665 O O . TYR A 1 212 ? 19.344 10.07 8.953 1 96.62 212 TYR A O 1
ATOM 1673 N N . ASN A 1 213 ? 19.734 11.562 10.547 1 95.69 213 ASN A N 1
ATOM 1674 C CA . ASN A 1 213 ? 19.609 10.578 11.617 1 95.69 213 ASN A CA 1
ATOM 1675 C C . ASN A 1 213 ? 18.172 10.477 12.133 1 95.69 213 ASN A C 1
ATOM 1677 O O . ASN A 1 213 ? 17.938 10.625 13.328 1 95.69 213 ASN A O 1
ATOM 1681 N N . ILE A 1 214 ? 17.266 10.258 11.281 1 97.69 214 ILE A N 1
ATOM 1682 C CA . ILE A 1 214 ? 15.836 10.117 11.531 1 97.69 214 ILE A CA 1
ATOM 1683 C C . ILE A 1 214 ? 15.18 9.367 10.375 1 97.69 214 ILE A C 1
ATOM 1685 O O . ILE A 1 214 ? 15.758 9.258 9.289 1 97.69 214 ILE A O 1
ATOM 1689 N N . ASP A 1 215 ? 14.039 8.773 10.602 1 98.38 215 ASP A N 1
ATOM 1690 C CA . ASP A 1 215 ? 13.398 8.016 9.531 1 98.38 215 ASP A CA 1
ATOM 1691 C C . ASP A 1 215 ? 13.07 8.914 8.344 1 98.38 215 ASP A C 1
ATOM 1693 O O . ASP A 1 215 ? 12.734 10.086 8.523 1 98.38 215 ASP A O 1
ATOM 1697 N N . ASP A 1 216 ? 13.156 8.367 7.098 1 98.25 216 ASP A N 1
ATOM 1698 C CA . ASP A 1 216 ? 12.805 9.156 5.922 1 98.25 216 ASP A CA 1
ATOM 1699 C C . ASP A 1 216 ? 11.758 8.445 5.074 1 98.25 216 ASP A C 1
ATOM 1701 O O . ASP A 1 216 ? 11.344 8.953 4.027 1 98.25 216 ASP A O 1
ATOM 1705 N N . GLN A 1 217 ? 11.25 7.285 5.574 1 97.94 217 GLN A N 1
ATOM 1706 C CA . GLN A 1 217 ? 10.125 6.633 4.906 1 97.94 217 GLN A CA 1
ATOM 1707 C C . GLN A 1 217 ? 9.438 5.637 5.836 1 97.94 217 GLN A C 1
ATOM 1709 O O . GLN A 1 217 ? 10.016 5.227 6.848 1 97.94 217 GLN A O 1
ATOM 1714 N N . GLY A 1 218 ? 8.273 5.258 5.434 1 98.5 218 GLY A N 1
ATOM 1715 C CA . GLY A 1 218 ? 7.555 4.207 6.129 1 98.5 218 GLY A CA 1
ATOM 1716 C C . GLY A 1 218 ? 6.293 3.768 5.402 1 98.5 218 GLY A C 1
ATOM 1717 O O . GLY A 1 218 ? 5.875 4.406 4.434 1 98.5 218 GLY A O 1
ATOM 1718 N N . ALA A 1 219 ? 5.816 2.623 5.828 1 98.69 219 ALA A N 1
ATOM 1719 C CA . ALA A 1 219 ? 4.559 2.062 5.336 1 98.69 219 ALA A CA 1
ATOM 1720 C C . ALA A 1 219 ? 3.797 1.363 6.461 1 98.69 219 ALA A C 1
ATOM 1722 O O . ALA A 1 219 ? 4.402 0.735 7.332 1 98.69 219 ALA A O 1
ATOM 1723 N N . ALA A 1 220 ? 2.506 1.478 6.398 1 98.81 220 ALA A N 1
ATOM 1724 C CA . ALA A 1 220 ? 1.669 0.862 7.422 1 98.81 220 ALA A CA 1
ATOM 1725 C C . ALA A 1 220 ? 0.383 0.303 6.82 1 98.81 220 ALA A C 1
ATOM 1727 O O . ALA A 1 220 ? -0.124 0.828 5.828 1 98.81 220 ALA A O 1
ATOM 1728 N N . VAL A 1 221 ? -0.062 -0.757 7.344 1 98.81 221 VAL A N 1
ATOM 1729 C CA . VAL A 1 221 ? -1.412 -1.271 7.137 1 98.81 221 VAL A CA 1
ATOM 1730 C C . VAL A 1 221 ? -2.305 -0.862 8.305 1 98.81 221 VAL A C 1
ATOM 1732 O O . VAL A 1 221 ? -1.967 -1.1 9.469 1 98.81 221 VAL A O 1
ATOM 1735 N N . VAL A 1 222 ? -3.385 -0.226 7.945 1 98.88 222 VAL A N 1
ATOM 1736 C CA . VAL A 1 222 ? -4.32 0.288 8.945 1 98.88 222 VAL A CA 1
ATOM 1737 C C . VAL A 1 222 ? -5.676 -0.395 8.781 1 98.88 222 VAL A C 1
ATOM 1739 O O . VAL A 1 222 ? -6.258 -0.383 7.695 1 98.88 222 VAL A O 1
ATOM 1742 N N . LYS A 1 223 ? -6.168 -1.008 9.836 1 98.62 223 LYS A N 1
ATOM 1743 C CA . LYS A 1 223 ? -7.523 -1.558 9.844 1 98.62 223 LYS A CA 1
ATOM 1744 C C . LYS A 1 223 ? -8.516 -0.572 10.453 1 98.62 223 LYS A C 1
ATOM 1746 O O . LYS A 1 223 ? -8.266 -0.017 11.523 1 98.62 223 LYS A O 1
ATOM 1751 N N . PHE A 1 224 ? -9.562 -0.338 9.781 1 98.75 224 PHE A N 1
ATOM 1752 C CA . PHE A 1 224 ? -10.602 0.567 10.258 1 98.75 224 PHE A CA 1
ATOM 1753 C C . PHE A 1 224 ? -11.766 -0.212 10.859 1 98.75 224 PHE A C 1
ATOM 1755 O O . PHE A 1 224 ? -11.906 -1.412 10.625 1 98.75 224 PHE A O 1
ATOM 1762 N N . SER A 1 225 ? -12.602 0.432 11.633 1 98.25 225 SER A N 1
ATOM 1763 C CA . SER A 1 225 ? -13.625 -0.21 12.453 1 98.25 225 SER A CA 1
ATOM 1764 C C . SER A 1 225 ? -14.672 -0.898 11.594 1 98.25 225 SER A C 1
ATOM 1766 O O . SER A 1 225 ? -15.25 -1.912 11.992 1 98.25 225 SER A O 1
ATOM 1768 N N . LYS A 1 226 ? -14.867 -0.375 10.352 1 96.56 226 LYS A N 1
ATOM 1769 C CA . LYS A 1 226 ? -15.891 -0.953 9.477 1 96.56 226 LYS A CA 1
ATOM 1770 C C . LYS A 1 226 ? -15.305 -2.057 8.602 1 96.56 226 LYS A C 1
ATOM 1772 O O . LYS A 1 226 ? -15.984 -2.578 7.719 1 96.56 226 LYS A O 1
ATOM 1777 N N . GLY A 1 227 ? -14.031 -2.344 8.773 1 96.25 227 GLY A N 1
ATOM 1778 C CA . GLY A 1 227 ? -13.453 -3.502 8.117 1 96.25 227 GLY A CA 1
ATOM 1779 C C . GLY A 1 227 ? -12.539 -3.137 6.961 1 96.25 227 GLY A C 1
ATOM 1780 O O . GLY A 1 227 ? -11.828 -3.992 6.43 1 96.25 227 GLY A O 1
ATOM 1781 N N . THR A 1 228 ? -12.469 -1.892 6.539 1 98.31 228 THR A N 1
ATOM 1782 C CA . THR A 1 228 ? -11.594 -1.437 5.461 1 98.31 228 THR A CA 1
ATOM 1783 C C . THR A 1 228 ? -10.133 -1.564 5.859 1 98.31 228 THR A C 1
ATOM 1785 O O . THR A 1 228 ? -9.758 -1.24 6.988 1 98.31 228 THR A O 1
ATOM 1788 N N . LEU A 1 229 ? -9.32 -2.121 4.977 1 98.56 229 LEU A N 1
ATOM 1789 C CA . LEU A 1 229 ? -7.875 -2.031 5.148 1 98.56 229 LEU A CA 1
ATOM 1790 C C . LEU A 1 229 ? -7.316 -0.81 4.426 1 98.56 229 LEU A C 1
ATOM 1792 O O . LEU A 1 229 ? -7.637 -0.574 3.258 1 98.56 229 LEU A O 1
ATOM 1796 N N . GLY A 1 230 ? -6.582 -0.032 5.133 1 98.69 230 GLY A N 1
ATOM 1797 C CA . GLY A 1 230 ? -5.871 1.104 4.562 1 98.69 230 GLY A CA 1
ATOM 1798 C C . GLY A 1 230 ? -4.375 0.882 4.465 1 98.69 230 GLY A C 1
ATOM 1799 O O . GLY A 1 230 ? -3.766 0.306 5.371 1 98.69 230 GLY A O 1
ATOM 1800 N N . ILE A 1 231 ? -3.818 1.287 3.367 1 98.56 231 ILE A N 1
ATOM 1801 C CA . ILE A 1 231 ? -2.369 1.326 3.201 1 98.56 231 ILE A CA 1
ATOM 1802 C C . ILE A 1 231 ? -1.887 2.773 3.223 1 98.56 231 ILE A C 1
ATOM 1804 O O . ILE A 1 231 ? -2.363 3.605 2.449 1 98.56 231 ILE A O 1
ATOM 1808 N N . LEU A 1 232 ? -1.007 3.01 4.102 1 98.5 232 LEU A N 1
ATOM 1809 C CA . LEU A 1 232 ? -0.383 4.32 4.238 1 98.5 232 LEU A CA 1
ATOM 1810 C C . LEU A 1 232 ? 1.125 4.23 4.027 1 98.5 232 LEU A C 1
ATOM 1812 O O . LEU A 1 232 ? 1.818 3.533 4.77 1 98.5 232 LEU A O 1
ATOM 1816 N N . ASP A 1 233 ? 1.646 4.836 3.014 1 97.81 233 ASP A N 1
ATOM 1817 C CA . ASP A 1 233 ? 3.094 4.961 2.869 1 97.81 233 ASP A CA 1
ATOM 1818 C C . ASP A 1 233 ? 3.496 6.402 2.576 1 97.81 233 ASP A C 1
ATOM 1820 O O . ASP A 1 233 ? 2.756 7.141 1.92 1 97.81 233 ASP A O 1
ATOM 1824 N N . ALA A 1 234 ? 4.543 6.789 3.166 1 97.44 234 ALA A N 1
ATOM 1825 C CA . ALA A 1 234 ? 4.969 8.188 3.137 1 97.44 234 ALA A CA 1
ATOM 1826 C C . ALA A 1 234 ? 6.465 8.312 3.389 1 97.44 234 ALA A C 1
ATOM 1828 O O . ALA A 1 234 ? 7.086 7.406 3.957 1 97.44 234 ALA A O 1
ATOM 1829 N N . GLY A 1 235 ? 7.008 9.469 2.908 1 96.69 235 GLY A N 1
ATOM 1830 C CA . GLY A 1 235 ? 8.398 9.719 3.24 1 96.69 235 GLY A CA 1
ATOM 1831 C C . GLY A 1 235 ? 9.039 10.789 2.373 1 96.69 235 GLY A C 1
ATOM 1832 O O . GLY A 1 235 ? 8.352 11.461 1.599 1 96.69 235 GLY A O 1
ATOM 1833 N N . TRP A 1 236 ? 10.312 11.016 2.611 1 96.56 236 TRP A N 1
ATOM 1834 C CA . TRP A 1 236 ? 11.125 12.023 1.932 1 96.56 236 TRP A CA 1
ATOM 1835 C C . TRP A 1 236 ? 12.008 11.391 0.868 1 96.56 236 TRP A C 1
ATOM 1837 O O . TRP A 1 236 ? 13.133 11.844 0.632 1 96.56 236 TRP A O 1
ATOM 1847 N N . THR A 1 237 ? 11.531 10.258 0.239 1 94.25 237 THR A N 1
ATOM 1848 C CA . THR A 1 237 ? 12.43 9.469 -0.601 1 94.25 237 THR A CA 1
ATOM 1849 C C . THR A 1 237 ? 11.898 9.383 -2.027 1 94.25 237 THR A C 1
ATOM 1851 O O . THR A 1 237 ? 12.273 8.484 -2.783 1 94.25 237 THR A O 1
ATOM 1854 N N . GLN A 1 238 ? 11.016 10.242 -2.434 1 88.5 238 GLN A N 1
ATOM 1855 C CA . GLN A 1 238 ? 10.383 10.094 -3.742 1 88.5 238 GLN A CA 1
ATOM 1856 C C . GLN A 1 238 ? 10.75 11.258 -4.656 1 88.5 238 GLN A C 1
ATOM 1858 O O . GLN A 1 238 ? 10.445 12.414 -4.352 1 88.5 238 GLN A O 1
ATOM 1863 N N . VAL A 1 239 ? 11.336 10.82 -5.762 1 83.12 239 VAL A N 1
ATOM 1864 C CA . VAL A 1 239 ? 11.555 11.789 -6.824 1 83.12 239 VAL A CA 1
ATOM 1865 C C . VAL A 1 239 ? 10.336 11.836 -7.742 1 83.12 239 VAL A C 1
ATOM 1867 O O . VAL A 1 239 ? 9.906 10.797 -8.266 1 83.12 239 VAL A O 1
ATOM 1870 N N . LEU A 1 240 ? 9.508 12.875 -7.707 1 67.69 240 LEU A N 1
ATOM 1871 C CA . LEU A 1 240 ? 8.195 12.93 -8.336 1 67.69 240 LEU A CA 1
ATOM 1872 C C . LEU A 1 240 ? 8.258 13.625 -9.688 1 67.69 240 LEU A C 1
ATOM 1874 O O . LEU A 1 240 ? 7.23 13.875 -10.312 1 67.69 240 LEU A O 1
ATOM 1878 N N . GLU A 1 241 ? 9.148 13.461 -10.508 1 63.19 241 GLU A N 1
ATOM 1879 C CA . GLU A 1 241 ? 8.977 14.258 -11.719 1 63.19 241 GLU A CA 1
ATOM 1880 C C . GLU A 1 241 ? 7.809 13.75 -12.555 1 63.19 241 GLU A C 1
ATOM 1882 O O . GLU A 1 241 ? 7.809 12.594 -12.992 1 63.19 241 GLU A O 1
ATOM 1887 N N . GLY A 1 242 ? 6.586 14.484 -12.594 1 57.41 242 GLY A N 1
ATOM 1888 C CA . GLY A 1 242 ? 5.473 14.203 -13.484 1 57.41 242 GLY A CA 1
ATOM 1889 C C . GLY A 1 242 ? 4.371 13.391 -12.836 1 57.41 242 GLY A C 1
ATOM 1890 O O . GLY A 1 242 ? 3.375 13.055 -13.477 1 57.41 242 GLY A O 1
ATOM 1891 N N . LEU A 1 243 ? 4.461 12.852 -11.625 1 60.66 243 LEU A N 1
ATOM 1892 C CA . LEU A 1 243 ? 3.457 12.039 -10.945 1 60.66 243 LEU A CA 1
ATOM 1893 C C . LEU A 1 243 ? 2.646 12.891 -9.969 1 60.66 243 LEU A C 1
ATOM 1895 O O . LEU A 1 243 ? 3.121 13.922 -9.492 1 60.66 243 LEU A O 1
ATOM 1899 N N . PRO A 1 244 ? 1.324 12.258 -9.883 1 56.88 244 PRO A N 1
ATOM 1900 C CA . PRO A 1 244 ? 0.627 12.945 -8.789 1 56.88 244 PRO A CA 1
ATOM 1901 C C . PRO A 1 244 ? 1.379 12.852 -7.465 1 56.88 244 PRO A C 1
ATOM 1903 O O . PRO A 1 244 ? 1.973 11.812 -7.156 1 56.88 244 PRO A O 1
ATOM 1906 N N . TRP A 1 245 ? 1.396 13.781 -6.777 1 60.31 245 TRP A N 1
ATOM 1907 C CA . TRP A 1 245 ? 2.09 13.914 -5.5 1 60.31 245 TRP A CA 1
ATOM 1908 C C . TRP A 1 245 ? 1.474 13 -4.449 1 60.31 245 TRP A C 1
ATOM 1910 O O . TRP A 1 245 ? 2.16 12.555 -3.525 1 60.31 245 TRP A O 1
ATOM 1920 N N . SER A 1 246 ? 0.26 12.617 -4.625 1 78.25 246 SER A N 1
ATOM 1921 C CA . SER A 1 246 ? -0.433 11.836 -3.609 1 78.25 246 SER A CA 1
ATOM 1922 C C . SER A 1 246 ? -1.334 10.781 -4.246 1 78.25 246 SER A C 1
ATOM 1924 O O . SER A 1 246 ? -2.557 10.938 -4.277 1 78.25 246 SER A O 1
ATOM 1926 N N . PRO A 1 247 ? -0.668 9.742 -4.691 1 87.25 247 PRO A N 1
ATOM 1927 C CA . PRO A 1 247 ? -1.496 8.648 -5.211 1 87.25 247 PRO A CA 1
ATOM 1928 C C . PRO A 1 247 ? -2.582 8.211 -4.23 1 87.25 247 PRO A C 1
ATOM 1930 O O . PRO A 1 247 ? -2.346 8.172 -3.02 1 87.25 247 PRO A O 1
ATOM 1933 N N . LEU A 1 248 ? -3.754 8.023 -4.77 1 92.62 248 LEU A N 1
ATOM 1934 C CA . LEU A 1 248 ? -4.938 7.605 -4.027 1 92.62 248 LEU A CA 1
ATOM 1935 C C . LEU A 1 248 ? -5.742 6.582 -4.816 1 92.62 248 LEU A C 1
ATOM 1937 O O . LEU A 1 248 ? -6.094 6.82 -5.973 1 92.62 248 LEU A O 1
ATOM 1941 N N . GLU A 1 249 ? -5.949 5.414 -4.262 1 93.06 249 GLU A N 1
ATOM 1942 C CA . GLU A 1 249 ? -6.801 4.383 -4.844 1 93.06 249 GLU A CA 1
ATOM 1943 C C . GLU A 1 249 ? -7.801 3.852 -3.818 1 93.06 249 GLU A C 1
ATOM 1945 O O . GLU A 1 249 ? -7.434 3.555 -2.682 1 93.06 249 GLU A O 1
ATOM 1950 N N . ILE A 1 250 ? -9.008 3.732 -4.227 1 94.94 250 ILE A N 1
ATOM 1951 C CA . ILE A 1 250 ? -10.07 3.232 -3.369 1 94.94 250 ILE A CA 1
ATOM 1952 C C . ILE A 1 250 ? -10.828 2.113 -4.082 1 94.94 250 ILE A C 1
ATOM 1954 O O . ILE A 1 250 ? -11.273 2.283 -5.219 1 94.94 250 ILE A O 1
ATOM 1958 N N . TYR A 1 251 ? -10.977 0.992 -3.41 1 93.81 251 TYR A N 1
ATOM 1959 C CA . TYR A 1 251 ? -11.664 -0.169 -3.963 1 93.81 251 TYR A CA 1
ATOM 1960 C C . TYR A 1 251 ? -12.852 -0.561 -3.098 1 93.81 251 TYR A C 1
ATOM 1962 O O . TYR A 1 251 ? -12.711 -0.775 -1.892 1 93.81 251 TYR A O 1
ATOM 1970 N N . GLY A 1 252 ? -14 -0.685 -3.768 1 93.31 252 GLY A N 1
ATOM 1971 C CA . GLY A 1 252 ? -15.219 -1.088 -3.076 1 93.31 252 GLY A CA 1
ATOM 1972 C C . GLY A 1 252 ? -15.938 -2.236 -3.758 1 93.31 252 GLY A C 1
ATOM 1973 O O . GLY A 1 252 ? -15.492 -2.725 -4.801 1 93.31 252 GLY A O 1
ATOM 1974 N N . GLU A 1 253 ? -17 -2.689 -3.186 1 91.44 253 GLU A N 1
ATOM 1975 C CA . GLU A 1 253 ? -17.797 -3.826 -3.639 1 91.44 253 GLU A CA 1
ATOM 1976 C C . GLU A 1 253 ? -18.422 -3.551 -5 1 91.44 253 GLU A C 1
ATOM 1978 O O . GLU A 1 253 ? -18.75 -4.484 -5.742 1 91.44 253 GLU A O 1
ATOM 1983 N N . GLU A 1 254 ? -18.578 -2.252 -5.266 1 91.62 254 GLU A N 1
ATOM 1984 C CA . GLU A 1 254 ? -19.344 -1.938 -6.473 1 91.62 254 GLU A CA 1
ATOM 1985 C C . GLU A 1 254 ? -18.516 -1.117 -7.453 1 91.62 254 GLU A C 1
ATOM 1987 O O . GLU A 1 254 ? -19 -0.72 -8.508 1 91.62 254 GLU A O 1
ATOM 1992 N N . GLY A 1 255 ? -17.297 -0.884 -7.086 1 90.62 255 GLY A N 1
ATOM 1993 C CA . GLY A 1 255 ? -16.484 -0.083 -7.98 1 90.62 255 GLY A CA 1
ATOM 1994 C C . GLY A 1 255 ? -15.188 0.397 -7.34 1 90.62 255 GLY A C 1
ATOM 1995 O O . GLY A 1 255 ? -14.852 -0.021 -6.23 1 90.62 255 GLY A O 1
ATOM 1996 N N . SER A 1 256 ? -14.43 1.193 -8.125 1 91.25 256 SER A N 1
ATOM 1997 C CA . SER A 1 256 ? -13.141 1.714 -7.68 1 91.25 256 SER A CA 1
ATOM 1998 C C . SER A 1 256 ? -12.969 3.178 -8.07 1 91.25 256 SER A C 1
ATOM 2000 O O . SER A 1 256 ? -13.625 3.656 -9 1 91.25 256 SER A O 1
ATOM 2002 N N . LEU A 1 257 ? -12.203 3.883 -7.301 1 91.12 257 LEU A N 1
ATOM 2003 C CA . LEU A 1 257 ? -11.812 5.266 -7.547 1 91.12 257 LEU A CA 1
ATOM 2004 C C . LEU A 1 257 ? -10.297 5.422 -7.488 1 91.12 257 LEU A C 1
ATOM 2006 O O . LEU A 1 257 ? -9.656 4.977 -6.535 1 91.12 257 LEU A O 1
ATOM 2010 N N . ILE A 1 258 ? -9.719 6.031 -8.562 1 88.62 258 ILE A N 1
ATOM 2011 C CA . ILE A 1 258 ? -8.273 6.195 -8.656 1 88.62 258 ILE A CA 1
ATOM 2012 C C . ILE A 1 258 ? -7.938 7.637 -9.031 1 88.62 258 ILE A C 1
ATOM 2014 O O . ILE A 1 258 ? -8.578 8.219 -9.906 1 88.62 258 ILE A O 1
ATOM 2018 N N . ARG A 1 259 ? -6.945 8.18 -8.289 1 88.25 259 ARG A N 1
ATOM 2019 C CA . ARG A 1 259 ? -6.395 9.469 -8.688 1 88.25 259 ARG A CA 1
ATOM 2020 C C . ARG A 1 259 ? -5.336 9.305 -9.773 1 88.25 259 ARG A C 1
ATOM 2022 O O . ARG A 1 259 ? -4.387 8.531 -9.609 1 88.25 259 ARG A O 1
ATOM 2029 N N . VAL A 1 260 ? -5.508 10.016 -10.859 1 76.75 260 VAL A N 1
ATOM 2030 C CA . VAL A 1 260 ? -4.562 10.008 -11.969 1 76.75 260 VAL A CA 1
ATOM 2031 C C . VAL A 1 260 ? -4.074 11.43 -12.234 1 76.75 260 VAL A C 1
ATOM 2033 O O . VAL A 1 260 ? -4.445 12.367 -11.523 1 76.75 260 VAL A O 1
ATOM 2036 N N . GLU A 1 261 ? -3.145 11.516 -13.164 1 71.5 261 GLU A N 1
ATOM 2037 C CA . GLU A 1 261 ? -2.564 12.812 -13.484 1 71.5 261 GLU A CA 1
ATOM 2038 C C . GLU A 1 261 ? -3.648 13.828 -13.836 1 71.5 261 GLU A C 1
ATOM 2040 O O . GLU A 1 261 ? -3.549 15 -13.469 1 71.5 261 GLU A O 1
ATOM 2045 N N . LEU A 1 262 ? -4.695 13.352 -14.422 1 71 262 LEU A N 1
ATOM 2046 C CA . LEU A 1 262 ? -5.703 14.266 -14.945 1 71 262 LEU A CA 1
ATOM 2047 C C . LEU A 1 262 ? -6.852 14.43 -13.961 1 71 262 LEU A C 1
ATOM 2049 O O . LEU A 1 262 ? -7.836 15.109 -14.258 1 71 262 LEU A O 1
ATOM 2053 N N . GLY A 1 263 ? -6.695 13.828 -12.828 1 79.69 263 GLY A N 1
ATOM 2054 C CA . GLY A 1 263 ? -7.762 13.953 -11.852 1 79.69 263 GLY A CA 1
ATOM 2055 C C . GLY A 1 263 ? -8.188 12.625 -11.258 1 79.69 263 GLY A C 1
ATOM 2056 O O . GLY A 1 263 ? -7.344 11.766 -10.992 1 79.69 263 GLY A O 1
ATOM 2057 N N . LEU A 1 264 ? -9.578 12.57 -10.969 1 82.62 264 LEU A N 1
ATOM 2058 C CA . LEU A 1 264 ? -10.141 11.352 -10.391 1 82.62 264 LEU A CA 1
ATOM 2059 C C . LEU A 1 264 ? -10.891 10.547 -11.445 1 82.62 264 LEU A C 1
ATOM 2061 O O . LEU A 1 264 ? -11.672 11.109 -12.219 1 82.62 264 LEU A O 1
ATOM 2065 N N . MET A 1 265 ? -10.594 9.281 -11.383 1 81.75 265 MET A N 1
ATOM 2066 C CA . MET A 1 265 ? -11.367 8.344 -12.188 1 81.75 265 MET A CA 1
ATOM 2067 C C . MET A 1 265 ? -12.086 7.332 -11.305 1 81.75 265 MET A C 1
ATOM 2069 O O . MET A 1 265 ? -11.508 6.82 -10.344 1 81.75 265 MET A O 1
ATOM 2073 N N . TYR A 1 266 ? -13.383 7.133 -11.562 1 80.62 266 TYR A N 1
ATOM 2074 C CA . TYR A 1 266 ? -14.078 6.078 -10.836 1 80.62 266 TYR A CA 1
ATOM 2075 C C . TYR A 1 266 ? -14.875 5.195 -11.789 1 80.62 266 TYR A C 1
ATOM 2077 O O . TYR A 1 266 ? -15.352 5.66 -12.828 1 80.62 266 TYR A O 1
ATOM 2085 N N . TYR A 1 267 ? -14.891 3.916 -11.484 1 82.12 267 TYR A N 1
ATOM 2086 C CA . TYR A 1 267 ? -15.508 2.832 -12.25 1 82.12 267 TYR A CA 1
ATOM 2087 C C . TYR A 1 267 ? -16.469 2.027 -11.375 1 82.12 267 TYR A C 1
ATOM 2089 O O . TYR A 1 267 ? -16.094 1.551 -10.305 1 82.12 267 TYR A O 1
ATOM 2097 N N . THR A 1 268 ? -17.719 2.072 -11.797 1 81.44 268 THR A N 1
ATOM 2098 C CA . THR A 1 268 ? -18.703 1.218 -11.125 1 81.44 268 THR A CA 1
ATOM 2099 C C . THR A 1 268 ? -19.312 0.224 -12.102 1 81.44 268 THR A C 1
ATOM 2101 O O . THR A 1 268 ? -19.047 0.288 -13.305 1 81.44 268 THR A O 1
ATOM 2104 N N . ARG A 1 269 ? -20 -0.781 -11.562 1 81.25 269 ARG A N 1
ATOM 2105 C CA . ARG A 1 269 ? -20.688 -1.74 -12.422 1 81.25 269 ARG A CA 1
ATOM 2106 C C . ARG A 1 269 ? -21.719 -1.043 -13.297 1 81.25 269 ARG A C 1
ATOM 2108 O O . ARG A 1 269 ? -22.078 -1.544 -14.367 1 81.25 269 ARG A O 1
ATOM 2115 N N . LYS A 1 270 ? -22.141 0.116 -12.852 1 79.19 270 LYS A N 1
ATOM 2116 C CA . LYS A 1 270 ? -23.234 0.805 -13.523 1 79.19 270 LYS A CA 1
ATOM 2117 C C . LYS A 1 270 ? -22.719 1.939 -14.398 1 79.19 270 LYS A C 1
ATOM 2119 O O . LYS A 1 270 ? -23.297 2.242 -15.445 1 79.19 270 LYS A O 1
ATOM 2124 N N . GLN A 1 271 ? -21.578 2.549 -13.961 1 77.12 271 GLN A N 1
ATOM 2125 C CA . GLN A 1 271 ? -21.125 3.73 -14.68 1 77.12 271 GLN A CA 1
ATOM 2126 C C . GLN A 1 271 ? -19.641 3.979 -14.422 1 77.12 271 GLN A C 1
ATOM 2128 O O . GLN A 1 271 ? -19.078 3.477 -13.445 1 77.12 271 GLN A O 1
ATOM 2133 N N . SER A 1 272 ? -19.062 4.539 -15.438 1 79 272 SER A N 1
ATOM 2134 C CA . SER A 1 272 ? -17.719 5.105 -15.25 1 79 272 SER A CA 1
ATOM 2135 C C . SER A 1 272 ? -17.75 6.625 -15.383 1 79 272 SER A C 1
ATOM 2137 O O . SER A 1 272 ? -18.625 7.184 -16.031 1 79 272 SER A O 1
ATOM 2139 N N . GLY A 1 273 ? -16.906 7.273 -14.539 1 77.88 273 GLY A N 1
ATOM 2140 C CA . GLY A 1 273 ? -16.812 8.727 -14.609 1 77.88 273 GLY A CA 1
ATOM 2141 C C . GLY A 1 273 ? -15.438 9.258 -14.25 1 77.88 273 GLY A C 1
ATOM 2142 O O . GLY A 1 273 ? -14.539 8.492 -13.898 1 77.88 273 GLY A O 1
ATOM 2143 N N . TRP A 1 274 ? -15.328 10.438 -14.625 1 79.38 274 TRP A N 1
ATOM 2144 C CA . TRP A 1 274 ? -14.094 11.148 -14.328 1 79.38 274 TRP A CA 1
ATOM 2145 C C . TRP A 1 274 ? -14.383 12.562 -13.812 1 79.38 274 TRP A C 1
ATOM 2147 O O . TRP A 1 274 ? -15.422 13.141 -14.125 1 79.38 274 TRP A O 1
ATOM 2157 N N . PHE A 1 275 ? -13.602 12.914 -12.875 1 78.19 275 PHE A N 1
ATOM 2158 C CA . PHE A 1 275 ? -13.672 14.258 -12.312 1 78.19 275 PHE A CA 1
ATOM 2159 C C . PHE A 1 275 ? -12.32 14.953 -12.406 1 78.19 275 PHE A C 1
ATOM 2161 O O . PHE A 1 275 ? -11.32 14.445 -11.898 1 78.19 275 PHE A O 1
ATOM 2168 N N . LYS A 1 276 ? -12.242 16.047 -13.094 1 77.06 276 LYS A N 1
ATOM 2169 C CA . LYS A 1 276 ? -11.078 16.938 -13.125 1 77.06 276 LYS A CA 1
ATOM 2170 C C . LYS A 1 276 ? -11.391 18.266 -12.453 1 77.06 276 LYS A C 1
ATOM 2172 O O . LYS A 1 276 ? -12.273 19 -12.906 1 77.06 276 LYS A O 1
ATOM 2177 N N . PRO A 1 277 ? -10.656 18.438 -11.328 1 69.88 277 PRO A N 1
ATOM 2178 C CA . PRO A 1 277 ? -10.969 19.719 -10.68 1 69.88 277 PRO A CA 1
ATOM 2179 C C . PRO A 1 277 ? -10.688 20.922 -11.562 1 69.88 277 PRO A C 1
ATOM 2181 O O . PRO A 1 277 ? -9.734 20.906 -12.352 1 69.88 277 PRO A O 1
ATOM 2184 N N . ARG A 1 278 ? -11.719 21.766 -11.836 1 64 278 ARG A N 1
ATOM 2185 C CA . ARG A 1 278 ? -11.484 23.031 -12.539 1 64 278 ARG A CA 1
ATOM 2186 C C . ARG A 1 278 ? -10.594 23.953 -11.719 1 64 278 ARG A C 1
ATOM 2188 O O . ARG A 1 278 ? -10.875 24.219 -10.547 1 64 278 ARG A O 1
ATOM 2195 N N . LEU A 1 279 ? -9.312 23.891 -11.938 1 59.97 279 LEU A N 1
ATOM 2196 C CA . LEU A 1 279 ? -8.328 24.688 -11.195 1 59.97 279 LEU A CA 1
ATOM 2197 C C . LEU A 1 279 ? -8.711 26.156 -11.195 1 59.97 279 LEU A C 1
ATOM 2199 O O . LEU A 1 279 ? -7.945 27 -11.672 1 59.97 279 LEU A O 1
ATOM 2203 N N . GLN A 1 280 ? -10.055 26.484 -11.273 1 56.5 280 GLN A N 1
ATOM 2204 C CA . GLN A 1 280 ? -10.258 27.938 -11.234 1 56.5 280 GLN A CA 1
ATOM 2205 C C . GLN A 1 280 ? -10.156 28.469 -9.812 1 56.5 280 GLN A C 1
ATOM 2207 O O . GLN A 1 280 ? -10.922 28.078 -8.93 1 56.5 280 GLN A O 1
ATOM 2212 N N . GLY A 1 281 ? -9.008 29.25 -9.5 1 60.97 281 GLY A N 1
ATOM 2213 C CA . GLY A 1 281 ? -8.789 30.047 -8.312 1 60.97 281 GLY A CA 1
ATOM 2214 C C . GLY A 1 281 ? -8.055 29.297 -7.215 1 60.97 281 GLY A C 1
ATOM 2215 O O . GLY A 1 281 ? -7.691 28.141 -7.387 1 60.97 281 GLY A O 1
ATOM 2216 N N . ALA A 1 282 ? -7.812 29.969 -6.105 1 66.94 282 ALA A N 1
ATOM 2217 C CA . ALA A 1 282 ? -7.07 29.422 -4.969 1 66.94 282 ALA A CA 1
ATOM 2218 C C . ALA A 1 282 ? -7.938 28.469 -4.152 1 66.94 282 ALA A C 1
ATOM 2220 O O . ALA A 1 282 ? -9.125 28.734 -3.928 1 66.94 282 ALA A O 1
ATOM 2221 N N . VAL A 1 283 ? -7.449 27.328 -3.869 1 79.69 283 VAL A N 1
ATOM 2222 C CA . VAL A 1 283 ? -8.117 26.359 -2.992 1 79.69 283 VAL A CA 1
ATOM 2223 C C . VAL A 1 283 ? -8.102 26.875 -1.556 1 79.69 283 VAL A C 1
ATOM 2225 O O . VAL A 1 283 ? -7.062 27.328 -1.062 1 79.69 283 VAL A O 1
ATOM 2228 N N . LYS A 1 284 ? -9.289 27 -0.983 1 91.62 284 LYS A N 1
ATOM 2229 C CA . LYS A 1 284 ? -9.445 27.375 0.42 1 91.62 284 LYS A CA 1
ATOM 2230 C C . LYS A 1 284 ? -8.625 26.469 1.325 1 91.62 284 LYS A C 1
ATOM 2232 O O . LYS A 1 284 ? -8.531 25.266 1.084 1 91.62 284 LYS A O 1
ATOM 2237 N N . THR A 1 285 ? -8.055 27.078 2.344 1 96.88 285 THR A N 1
ATOM 2238 C CA . THR A 1 285 ? -7.262 26.328 3.303 1 96.88 285 THR A CA 1
ATOM 2239 C C . THR A 1 285 ? -7.961 26.25 4.656 1 96.88 285 THR A C 1
ATOM 2241 O O . THR A 1 285 ? -8.969 26.922 4.871 1 96.88 285 THR A O 1
ATOM 2244 N N . THR A 1 286 ? -7.422 25.438 5.504 1 98.44 286 THR A N 1
ATOM 2245 C CA . THR A 1 286 ? -7.977 25.344 6.848 1 98.44 286 THR A CA 1
ATOM 2246 C C . THR A 1 286 ? -7.801 26.672 7.59 1 98.44 286 THR A C 1
ATOM 2248 O O . THR A 1 286 ? -8.641 27.047 8.414 1 98.44 286 THR A O 1
ATOM 2251 N N . LEU A 1 287 ? -6.703 27.406 7.285 1 98.5 287 LEU A N 1
ATOM 2252 C CA . LEU A 1 287 ? -6.512 28.734 7.863 1 98.5 287 LEU A CA 1
ATOM 2253 C C . LEU A 1 287 ? -7.613 29.688 7.414 1 98.5 287 LEU A C 1
ATOM 2255 O O . LEU A 1 287 ? -8.148 30.453 8.219 1 98.5 287 LEU A O 1
ATOM 2259 N N . ASP A 1 288 ? -8.008 29.594 6.16 1 97.44 288 ASP A N 1
ATOM 2260 C CA . ASP A 1 288 ? -9.141 30.375 5.672 1 97.44 288 ASP A CA 1
ATOM 2261 C C . ASP A 1 288 ? -10.414 30.047 6.445 1 97.44 288 ASP A C 1
ATOM 2263 O O . ASP A 1 288 ? -11.188 30.938 6.801 1 97.44 288 ASP A O 1
ATOM 2267 N N . GLU A 1 289 ? -10.586 28.781 6.652 1 97.94 289 GLU A N 1
ATOM 2268 C CA . GLU A 1 289 ? -11.773 28.344 7.379 1 97.94 289 GLU A CA 1
ATOM 2269 C C . GLU A 1 289 ? -11.789 28.906 8.797 1 97.94 289 GLU A C 1
ATOM 2271 O O . GLU A 1 289 ? -12.852 29.25 9.32 1 97.94 289 GLU A O 1
ATOM 2276 N N . LEU A 1 290 ? -10.633 28.938 9.398 1 98.69 290 LEU A N 1
ATOM 2277 C CA . LEU A 1 290 ? -10.57 29.469 10.758 1 98.69 290 LEU A CA 1
ATOM 2278 C C . LEU A 1 290 ? -10.93 30.953 10.773 1 98.69 290 LEU A C 1
ATOM 2280 O O . LEU A 1 290 ? -11.672 31.406 11.648 1 98.69 290 LEU A O 1
ATOM 2284 N N . ILE A 1 291 ? -10.445 31.703 9.797 1 98.44 291 ILE A N 1
ATOM 2285 C CA . ILE A 1 291 ? -10.758 33.125 9.695 1 98.44 291 ILE A CA 1
ATOM 2286 C C . ILE A 1 291 ? -12.258 33.312 9.508 1 98.44 291 ILE A C 1
ATOM 2288 O O . ILE A 1 291 ? -12.875 34.125 10.188 1 98.44 291 ILE A O 1
ATOM 2292 N N . ASP A 1 292 ? -12.82 32.5 8.664 1 97.62 292 ASP A N 1
ATOM 2293 C CA . ASP A 1 292 ? -14.258 32.562 8.414 1 97.62 292 ASP A CA 1
ATOM 2294 C C . ASP A 1 292 ? -15.047 32.156 9.664 1 97.62 292 ASP A C 1
ATOM 2296 O O . ASP A 1 292 ? -16.094 32.75 9.938 1 97.62 292 ASP A O 1
ATOM 2300 N N . ALA A 1 293 ? -14.5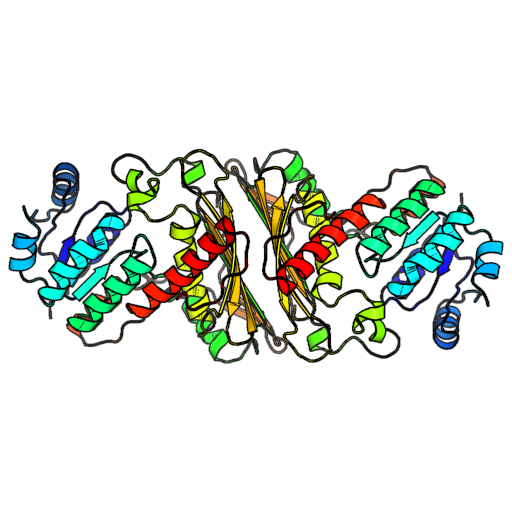94 31.203 10.344 1 98.25 293 ALA A N 1
ATOM 2301 C CA . ALA A 1 293 ? -15.273 30.75 11.555 1 98.25 293 ALA A CA 1
ATOM 2302 C C . ALA A 1 293 ? -15.273 31.859 12.617 1 98.25 293 ALA A C 1
ATOM 2304 O O . ALA A 1 293 ? -16.281 32.062 13.305 1 98.25 293 ALA A O 1
ATOM 2305 N N . VAL A 1 294 ? -14.18 32.562 12.734 1 98 294 VAL A N 1
ATOM 2306 C CA . VAL A 1 294 ? -14.047 33.625 13.734 1 98 294 VAL A CA 1
ATOM 2307 C C . VAL A 1 294 ? -14.906 34.812 13.336 1 98 294 VAL A C 1
ATOM 2309 O O . VAL A 1 294 ? -15.539 35.438 14.188 1 98 294 VAL A O 1
ATOM 2312 N N . SER A 1 295 ? -15.031 35.094 12.039 1 97.06 295 SER A N 1
ATOM 2313 C CA . SER A 1 295 ? -15.727 36.281 11.562 1 97.06 295 SER A CA 1
ATOM 2314 C C . SER A 1 295 ? -17.219 36.031 11.375 1 97.06 295 SER A C 1
ATOM 2316 O O . SER A 1 295 ? -18.047 36.906 11.656 1 97.06 295 SER A O 1
ATOM 2318 N N . LYS A 1 296 ? -17.562 34.781 10.898 1 96.06 296 LYS A N 1
ATOM 2319 C CA . LYS A 1 296 ? -18.938 34.531 10.461 1 96.06 296 LYS A CA 1
ATOM 2320 C C . LYS A 1 296 ? -19.562 33.375 11.258 1 96.06 296 LYS A C 1
ATOM 2322 O O . LYS A 1 296 ? -20.766 33.125 11.117 1 96.06 296 LYS A O 1
ATOM 2327 N N . GLY A 1 297 ? -18.812 32.75 11.992 1 95.56 297 GLY A N 1
ATOM 2328 C CA . GLY A 1 297 ? -19.344 31.672 12.789 1 95.56 297 GLY A CA 1
ATOM 2329 C C . GLY A 1 297 ? -19.5 30.391 12 1 95.56 297 GLY A C 1
ATOM 2330 O O . GLY A 1 297 ? -20.297 29.516 12.375 1 95.56 297 GLY A O 1
ATOM 2331 N N . SER A 1 298 ? -18.781 30.203 10.961 1 95.19 298 SER A N 1
ATOM 2332 C CA . SER A 1 298 ? -18.844 29 10.148 1 95.19 298 SER A CA 1
ATOM 2333 C C . SER A 1 298 ? -18.156 27.828 10.844 1 95.19 298 SER A C 1
ATOM 2335 O O . SER A 1 298 ? -17.422 28.031 11.82 1 95.19 298 SER A O 1
ATOM 2337 N N . GLN A 1 299 ? -18.422 26.641 10.375 1 96.19 299 GLN A N 1
ATOM 2338 C CA . GLN A 1 299 ? -17.875 25.422 10.969 1 96.19 299 GLN A CA 1
ATOM 2339 C C . GLN A 1 299 ? -16.5 25.109 10.398 1 96.19 299 GLN A C 1
ATOM 2341 O O . GLN A 1 299 ? -16.219 25.422 9.242 1 96.19 299 GLN A O 1
ATOM 2346 N N . LEU A 1 300 ? -15.695 24.516 11.25 1 98.12 300 LEU A N 1
ATOM 2347 C CA . LEU A 1 300 ? -14.375 24.062 10.836 1 98.12 300 LEU A CA 1
ATOM 2348 C C . LEU A 1 300 ? -14.43 22.625 10.32 1 98.12 300 LEU A C 1
ATOM 2350 O O . LEU A 1 300 ? -15.117 21.781 10.891 1 98.12 300 LEU A O 1
ATOM 2354 N N . SER A 1 301 ? -13.664 22.328 9.242 1 97.19 301 SER A N 1
ATOM 2355 C CA . SER A 1 301 ? -13.57 20.984 8.68 1 97.19 301 SER A CA 1
ATOM 2356 C C . SER A 1 301 ? -12.578 20.125 9.461 1 97.19 301 SER A C 1
ATOM 2358 O O . SER A 1 301 ? -12.672 18.891 9.453 1 97.19 301 SER A O 1
ATOM 2360 N N . VAL A 1 302 ? -11.633 20.75 10.078 1 98.56 302 VAL A N 1
ATOM 2361 C CA . VAL A 1 302 ? -10.594 20.094 10.867 1 98.56 302 VAL A CA 1
ATOM 2362 C C . VAL A 1 302 ? -10.555 20.688 12.273 1 98.56 302 VAL A C 1
ATOM 2364 O O . VAL A 1 302 ? -10.414 21.906 12.438 1 98.56 302 VAL A O 1
ATOM 2367 N N . VAL A 1 303 ? -10.734 19.859 13.227 1 98.62 303 VAL A N 1
ATOM 2368 C CA . VAL A 1 303 ? -10.727 20.312 14.617 1 98.62 303 VAL A CA 1
ATOM 2369 C C . VAL A 1 303 ? -9.633 19.562 15.383 1 98.62 303 VAL A C 1
ATOM 2371 O O . VAL A 1 303 ? -8.883 18.781 14.805 1 98.62 303 VAL A O 1
ATOM 2374 N N . ILE A 1 304 ? -9.484 19.891 16.609 1 98.75 304 ILE A N 1
ATOM 2375 C CA . ILE A 1 304 ? -8.367 19.422 17.438 1 98.75 304 ILE A CA 1
ATOM 2376 C C . ILE A 1 304 ? -8.375 17.906 17.516 1 98.75 304 ILE A C 1
ATOM 2378 O O . ILE A 1 304 ? -7.316 17.266 17.469 1 98.75 304 ILE A O 1
ATOM 2382 N N . ASP A 1 305 ? -9.539 17.234 17.547 1 98.44 305 ASP A N 1
ATOM 2383 C CA . ASP A 1 305 ? -9.625 15.781 17.641 1 98.44 305 ASP A CA 1
ATOM 2384 C C . ASP A 1 305 ? -9.07 15.125 16.375 1 98.44 305 ASP A C 1
ATOM 2386 O O . ASP A 1 305 ? -8.492 14.039 16.438 1 98.44 305 ASP A O 1
ATOM 2390 N N . ASP A 1 306 ? -9.281 15.773 15.273 1 98.62 306 ASP A N 1
ATOM 2391 C CA . ASP A 1 306 ? -8.742 15.25 14.023 1 98.62 306 ASP A CA 1
ATOM 2392 C C . ASP A 1 306 ? -7.219 15.203 14.062 1 98.62 306 ASP A C 1
ATOM 2394 O O . ASP A 1 306 ? -6.609 14.234 13.609 1 98.62 306 ASP A O 1
ATOM 2398 N N . ALA A 1 307 ? -6.613 16.266 14.57 1 98.75 307 ALA A N 1
ATOM 2399 C CA . ALA A 1 307 ? -5.156 16.328 14.68 1 98.75 307 ALA A CA 1
ATOM 2400 C C . ALA A 1 307 ? -4.633 15.211 15.586 1 98.75 307 ALA A C 1
ATOM 2402 O O . ALA A 1 307 ? -3.646 14.547 15.25 1 98.75 307 ALA A O 1
ATOM 2403 N N . VAL A 1 308 ? -5.316 14.977 16.672 1 98.69 308 VAL A N 1
ATOM 2404 C CA . VAL A 1 308 ? -4.906 13.969 17.641 1 98.69 308 VAL A CA 1
ATOM 2405 C C . VAL A 1 308 ? -5.031 12.578 17.031 1 98.69 308 VAL A C 1
ATOM 2407 O O . VAL A 1 308 ? -4.102 11.766 17.109 1 98.69 308 VAL A O 1
ATOM 2410 N N . LYS A 1 309 ? -6.145 12.289 16.375 1 98.69 309 LYS A N 1
ATOM 2411 C CA . LYS A 1 309 ? -6.414 10.961 15.828 1 98.69 309 LYS A CA 1
ATOM 2412 C C . LYS A 1 309 ? -5.449 10.625 14.695 1 98.69 309 LYS A C 1
ATOM 2414 O O . LYS A 1 309 ? -5.008 9.477 14.57 1 98.69 309 LYS A O 1
ATOM 2419 N N . ALA A 1 310 ? -5.141 11.594 13.875 1 98.69 310 ALA A N 1
ATOM 2420 C CA . ALA A 1 310 ? -4.16 11.367 12.82 1 98.69 310 ALA A CA 1
ATOM 2421 C C . ALA A 1 310 ? -2.787 11.047 13.406 1 98.69 310 ALA A C 1
ATOM 2423 O O . ALA A 1 310 ? -2.113 10.117 12.945 1 98.69 310 ALA A O 1
ATOM 2424 N N . GLN A 1 311 ? -2.408 11.797 14.406 1 98.5 311 GLN A N 1
ATOM 2425 C CA . GLN A 1 311 ? -1.113 11.57 15.031 1 98.5 311 GLN A CA 1
ATOM 2426 C C . GLN A 1 311 ? -1.08 10.219 15.75 1 98.5 311 GLN A C 1
ATOM 2428 O O . GLN A 1 311 ? -0.035 9.57 15.812 1 98.5 311 GLN A O 1
ATOM 2433 N N . GLU A 1 312 ? -2.225 9.797 16.312 1 98.75 312 GLU A N 1
ATOM 2434 C CA . GLU A 1 312 ? -2.32 8.5 16.984 1 98.75 312 GLU A CA 1
ATOM 2435 C C . GLU A 1 312 ? -2.027 7.355 16.016 1 98.75 312 GLU A C 1
ATOM 2437 O O . GLU A 1 312 ? -1.344 6.395 16.375 1 98.75 312 GLU A O 1
ATOM 2442 N N . ILE A 1 313 ? -2.486 7.422 14.805 1 98.81 313 ILE A N 1
ATOM 2443 C CA . ILE A 1 313 ? -2.229 6.406 13.789 1 98.81 313 ILE A CA 1
ATOM 2444 C C . ILE A 1 313 ? -0.731 6.344 13.492 1 98.81 313 ILE A C 1
ATOM 2446 O O . ILE A 1 313 ? -0.149 5.258 13.43 1 98.81 313 ILE A O 1
ATOM 2450 N N . ILE A 1 314 ? -0.115 7.504 13.359 1 98.75 314 ILE A N 1
ATOM 2451 C CA . ILE A 1 314 ? 1.31 7.57 13.047 1 98.75 314 ILE A CA 1
ATOM 2452 C C . ILE A 1 314 ? 2.117 6.992 14.211 1 98.75 314 ILE A C 1
ATOM 2454 O O . ILE A 1 314 ? 3.039 6.199 14 1 98.75 314 ILE A O 1
ATOM 2458 N N . GLU A 1 315 ? 1.767 7.402 15.406 1 98.5 315 GLU A N 1
ATOM 2459 C CA . GLU A 1 315 ? 2.467 6.879 16.578 1 98.5 315 GLU A CA 1
ATOM 2460 C C . GLU A 1 315 ? 2.318 5.363 16.672 1 98.5 315 GLU A C 1
ATOM 2462 O O . GLU A 1 315 ? 3.262 4.668 17.062 1 98.5 315 GLU A O 1
ATOM 2467 N N . ALA A 1 316 ? 1.138 4.859 16.391 1 98.62 316 ALA A N 1
ATOM 2468 C CA . ALA A 1 316 ? 0.92 3.416 16.391 1 98.62 316 ALA A CA 1
ATOM 2469 C C . ALA A 1 316 ? 1.84 2.719 15.391 1 98.62 316 ALA A C 1
ATOM 2471 O O . ALA A 1 316 ? 2.395 1.657 15.688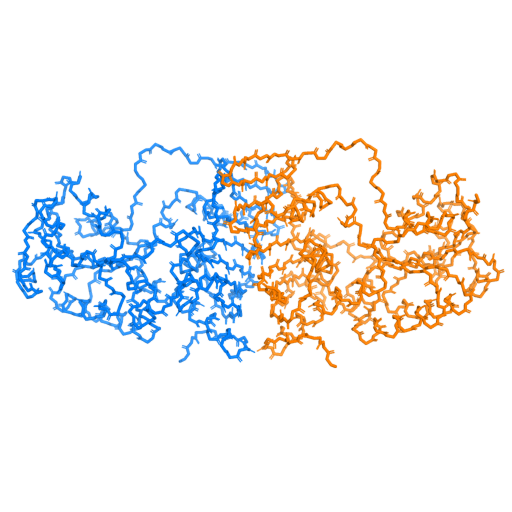 1 98.62 316 ALA A O 1
ATOM 2472 N N . ALA A 1 317 ? 2.023 3.287 14.258 1 98.56 317 ALA A N 1
ATOM 2473 C CA . ALA A 1 317 ? 2.914 2.715 13.25 1 98.56 317 ALA A CA 1
ATOM 2474 C C . ALA A 1 317 ? 4.359 2.711 13.734 1 98.56 317 ALA A C 1
ATOM 2476 O O . ALA A 1 317 ? 5.082 1.728 13.555 1 98.56 317 ALA A O 1
ATOM 2477 N N . TYR A 1 318 ? 4.785 3.863 14.336 1 98.38 318 TYR A N 1
ATOM 2478 C CA . TYR A 1 318 ? 6.125 3.928 14.906 1 98.38 318 TYR A CA 1
ATOM 2479 C C . TYR A 1 318 ? 6.32 2.85 15.969 1 98.38 318 TYR A C 1
ATOM 2481 O O . TYR A 1 318 ? 7.344 2.164 15.984 1 98.38 318 TYR A O 1
ATOM 2489 N N . ARG A 1 319 ? 5.34 2.711 16.844 1 98 319 ARG A N 1
ATOM 2490 C CA . ARG A 1 319 ? 5.414 1.707 17.906 1 98 319 ARG A CA 1
ATOM 2491 C C . ARG A 1 319 ? 5.457 0.298 17.312 1 98 319 ARG A C 1
ATOM 2493 O O . ARG A 1 319 ? 6.223 -0.549 17.781 1 98 319 ARG A O 1
ATOM 2500 N N . SER A 1 320 ? 4.602 0.082 16.344 1 98.12 320 SER A N 1
ATOM 2501 C CA . SER A 1 320 ? 4.602 -1.214 15.68 1 98.12 320 SER A CA 1
ATOM 2502 C C . SER A 1 320 ? 5.98 -1.537 15.109 1 98.12 320 SER A C 1
ATOM 2504 O O . SER A 1 320 ? 6.492 -2.641 15.297 1 98.12 320 SER A O 1
ATOM 2506 N N . SER A 1 321 ? 6.562 -0.613 14.43 1 97.75 321 SER A N 1
ATOM 2507 C CA . SER A 1 321 ? 7.879 -0.785 13.828 1 97.75 321 SER A CA 1
ATOM 2508 C C . SER A 1 321 ? 8.938 -1.065 14.883 1 97.75 321 SER A C 1
ATOM 2510 O O . SER A 1 321 ? 9.797 -1.937 14.695 1 97.75 321 SER A O 1
ATOM 2512 N N . ALA A 1 322 ? 8.914 -0.393 15.953 1 97.62 322 ALA A N 1
ATOM 2513 C CA . ALA A 1 322 ? 9.93 -0.5 17 1 97.62 322 ALA A CA 1
ATOM 2514 C C . ALA A 1 322 ? 9.758 -1.797 17.797 1 97.62 322 ALA A C 1
ATOM 2516 O O . ALA A 1 322 ? 10.75 -2.441 18.156 1 97.62 322 ALA A O 1
ATOM 2517 N N . GLU A 1 323 ? 8.508 -2.154 18.047 1 97.31 323 GLU A N 1
ATOM 2518 C CA . GLU A 1 323 ? 8.242 -3.273 18.953 1 97.31 323 GLU A CA 1
ATOM 2519 C C . GLU A 1 323 ? 8 -4.562 18.172 1 97.31 323 GLU A C 1
ATOM 2521 O O . GLU A 1 323 ? 7.977 -5.648 18.75 1 97.31 323 GLU A O 1
ATOM 2526 N N . GLY A 1 324 ? 7.801 -4.449 16.891 1 96.81 324 GLY A N 1
ATOM 2527 C CA . GLY A 1 324 ? 7.574 -5.625 16.062 1 96.81 324 GLY A CA 1
ATOM 2528 C C . GLY A 1 324 ? 6.238 -6.293 16.328 1 96.81 324 GLY A C 1
ATOM 2529 O O . GLY A 1 324 ? 6.156 -7.523 16.391 1 96.81 324 GLY A O 1
ATOM 2530 N N . ARG A 1 325 ? 5.207 -5.469 16.562 1 96.56 325 ARG A N 1
ATOM 2531 C CA . ARG A 1 325 ? 3.889 -6.035 16.828 1 96.56 325 ARG A CA 1
ATOM 2532 C C . ARG A 1 325 ? 2.785 -5.129 16.281 1 96.56 325 ARG A C 1
ATOM 2534 O O . ARG A 1 325 ? 3.016 -3.943 16.047 1 96.56 325 ARG A O 1
ATOM 2541 N N . VAL A 1 326 ? 1.631 -5.719 16.156 1 95.19 326 VAL A N 1
ATOM 2542 C CA . VAL A 1 326 ? 0.436 -4.961 15.805 1 95.19 326 VAL A CA 1
ATOM 2543 C C . VAL A 1 326 ? -0.019 -4.121 17 1 95.19 326 VAL A C 1
ATOM 2545 O O . VAL A 1 326 ? 0.01 -4.586 18.141 1 95.19 326 VAL A O 1
ATOM 2548 N N . ILE A 1 327 ? -0.443 -2.902 16.719 1 97.69 327 ILE A N 1
ATOM 2549 C CA . ILE A 1 327 ? -0.864 -1.992 17.781 1 97.69 327 ILE A CA 1
ATOM 2550 C C . ILE A 1 327 ? -2.367 -1.744 17.672 1 97.69 327 ILE A C 1
ATOM 2552 O O . ILE A 1 327 ? -2.871 -1.362 16.625 1 97.69 327 ILE A O 1
ATOM 2556 N N . LYS A 1 328 ? -3.068 -1.949 18.734 1 97 328 LYS A N 1
ATOM 2557 C CA . LYS A 1 328 ? -4.5 -1.669 18.797 1 97 328 LYS A CA 1
ATOM 2558 C C . LYS A 1 328 ? -4.762 -0.218 19.188 1 97 328 LYS A C 1
ATOM 2560 O O . LYS A 1 328 ? -4.023 0.354 20 1 97 328 LYS A O 1
ATOM 2565 N N . LEU A 1 329 ? -5.762 0.345 18.625 1 97.88 329 LEU A N 1
ATOM 2566 C CA . LEU A 1 329 ? -6.191 1.705 18.938 1 97.88 329 LEU A CA 1
ATOM 2567 C C . LEU A 1 329 ? -7.543 1.702 19.641 1 97.88 329 LEU A C 1
ATOM 2569 O O . LEU A 1 329 ? -8.367 0.814 19.406 1 97.88 329 LEU A O 1
ATOM 2573 N N . PRO A 1 330 ? -7.766 2.654 20.484 1 95.94 330 PRO A N 1
ATOM 2574 C CA . PRO A 1 330 ? -6.898 3.793 20.797 1 95.94 330 PRO A CA 1
ATOM 2575 C C . PRO A 1 330 ? -5.715 3.41 21.688 1 95.94 330 PRO A C 1
ATOM 2577 O O . PRO A 1 330 ? -5.777 2.412 22.406 1 95.94 330 PRO A O 1
ATOM 2580 N N . LEU A 1 331 ? -4.73 4.227 21.562 1 92.56 331 LEU A N 1
ATOM 2581 C CA . LEU A 1 331 ? -3.543 4 22.375 1 92.56 331 LEU A CA 1
ATOM 2582 C C . LEU A 1 331 ? -3.812 4.352 23.844 1 92.56 331 LEU A C 1
ATOM 2584 O O . LEU A 1 331 ? -4.527 5.312 24.125 1 92.56 331 LEU A O 1
ATOM 2588 N N . THR A 1 332 ? -3.645 3.543 24.812 1 70.75 332 THR A N 1
ATOM 2589 C CA . THR A 1 332 ? -3.795 3.789 26.234 1 70.75 332 THR A CA 1
ATOM 2590 C C . THR A 1 332 ? -2.602 4.57 26.781 1 70.75 332 THR A C 1
ATOM 2592 O O . THR A 1 332 ? -1.489 4.453 26.266 1 70.75 332 THR A O 1
ATOM 2595 N N . MET B 1 1 ? 11.992 -32.219 -31.562 1 86.5 1 MET B N 1
ATOM 2596 C CA . MET B 1 1 ? 11.484 -33.25 -30.688 1 86.5 1 MET B CA 1
ATOM 2597 C C . MET B 1 1 ? 10.094 -32.906 -30.172 1 86.5 1 MET B C 1
ATOM 2599 O O . MET B 1 1 ? 9.82 -31.75 -29.844 1 86.5 1 MET B O 1
ATOM 2603 N N . VAL B 1 2 ? 9.195 -33.844 -30.375 1 96.5 2 VAL B N 1
ATOM 2604 C CA . VAL B 1 2 ? 7.848 -33.656 -29.859 1 96.5 2 VAL B CA 1
ATOM 2605 C C . VAL B 1 2 ? 7.816 -33.969 -28.359 1 96.5 2 VAL B C 1
ATOM 2607 O O . VAL B 1 2 ? 8.281 -35.031 -27.938 1 96.5 2 VAL B O 1
ATOM 2610 N N . VAL B 1 3 ? 7.395 -33.062 -27.562 1 98.62 3 VAL B N 1
ATOM 2611 C CA . VAL B 1 3 ? 7.328 -33.219 -26.109 1 98.62 3 VAL B CA 1
ATOM 2612 C C . VAL B 1 3 ? 5.992 -33.844 -25.719 1 98.62 3 VAL B C 1
ATOM 2614 O O . VAL B 1 3 ? 4.93 -33.344 -26.109 1 98.62 3 VAL B O 1
ATOM 2617 N N . LYS B 1 4 ? 6.066 -34.969 -25 1 98.88 4 LYS B N 1
ATOM 2618 C CA . LYS B 1 4 ? 4.859 -35.656 -24.516 1 98.88 4 LYS B CA 1
ATOM 2619 C C . LYS B 1 4 ? 4.406 -35.094 -23.172 1 98.88 4 LYS B C 1
ATOM 2621 O O . LYS B 1 4 ? 5.176 -35.062 -22.219 1 98.88 4 LYS B O 1
ATOM 2626 N N . VAL B 1 5 ? 3.135 -34.656 -23.141 1 98.94 5 VAL B N 1
ATOM 2627 C CA . VAL B 1 5 ? 2.625 -34 -21.938 1 98.94 5 VAL B CA 1
ATOM 2628 C C . VAL B 1 5 ? 1.388 -34.75 -21.438 1 98.94 5 VAL B C 1
ATOM 2630 O O . VAL B 1 5 ? 0.557 -35.188 -22.234 1 98.94 5 VAL B O 1
ATOM 2633 N N . ALA B 1 6 ? 1.235 -34.938 -20.156 1 98.88 6 ALA B N 1
ATOM 2634 C CA . ALA B 1 6 ? 0.025 -35.469 -19.531 1 98.88 6 ALA B CA 1
ATOM 2635 C C . ALA B 1 6 ? -0.554 -34.5 -18.531 1 98.88 6 ALA B C 1
ATOM 2637 O O . ALA B 1 6 ? 0.177 -33.656 -17.969 1 98.88 6 ALA B O 1
ATOM 2638 N N . LEU B 1 7 ? -1.857 -34.531 -18.359 1 98.88 7 LEU B N 1
ATOM 2639 C CA . LEU B 1 7 ? -2.574 -33.625 -17.469 1 98.88 7 LEU B CA 1
ATOM 2640 C C . LEU B 1 7 ? -3.029 -34.375 -16.203 1 98.88 7 LEU B C 1
ATOM 2642 O O . LEU B 1 7 ? -3.547 -35.469 -16.281 1 98.88 7 LEU B O 1
ATOM 2646 N N . VAL B 1 8 ? -2.727 -33.719 -15.086 1 98.88 8 VAL B N 1
ATOM 2647 C CA . VAL B 1 8 ? -3.123 -34.312 -13.805 1 98.88 8 VAL B CA 1
ATOM 2648 C C . VAL B 1 8 ? -4.156 -33.406 -13.133 1 98.88 8 VAL B C 1
ATOM 2650 O O . VAL B 1 8 ? -3.803 -32.406 -12.5 1 98.88 8 VAL B O 1
ATOM 2653 N N . SER B 1 9 ? -5.438 -33.781 -13.211 1 98.81 9 SER B N 1
ATOM 2654 C CA . SER B 1 9 ? -6.598 -33.156 -12.578 1 98.81 9 SER B CA 1
ATOM 2655 C C . SER B 1 9 ? -7.043 -31.906 -13.328 1 98.81 9 SER B C 1
ATOM 2657 O O . SER B 1 9 ? -6.223 -31.203 -13.93 1 98.81 9 SER B O 1
ATOM 2659 N N . PHE B 1 10 ? -8.359 -31.641 -13.289 1 98.44 10 PHE B N 1
ATOM 2660 C CA . PHE B 1 10 ? -8.984 -30.438 -13.836 1 98.44 10 PHE B CA 1
ATOM 2661 C C . PHE B 1 10 ? -9.617 -29.609 -12.727 1 98.44 10 PHE B C 1
ATOM 2663 O O . PHE B 1 10 ? -10.484 -28.781 -12.992 1 98.44 10 PHE B O 1
ATOM 2670 N N . ALA B 1 11 ? -9.141 -29.844 -11.492 1 98.31 11 ALA B N 1
ATOM 2671 C CA . ALA B 1 11 ? -9.742 -29.156 -10.359 1 98.31 11 ALA B CA 1
ATOM 2672 C C . ALA B 1 11 ? -9.453 -27.656 -10.422 1 98.31 11 ALA B C 1
ATOM 2674 O O . ALA B 1 11 ? -10.328 -26.828 -10.117 1 98.31 11 ALA B O 1
ATOM 2675 N N . HIS B 1 12 ? -8.281 -27.312 -10.781 1 97.94 12 HIS B N 1
ATOM 2676 C CA . HIS B 1 12 ? -7.891 -25.906 -10.812 1 97.94 12 HIS B CA 1
ATOM 2677 C C . HIS B 1 12 ? -8.539 -25.188 -11.984 1 97.94 12 HIS B C 1
ATOM 2679 O O . HIS B 1 12 ? -8.602 -25.719 -13.094 1 97.94 12 HIS B O 1
ATOM 2685 N N . VAL B 1 13 ? -8.906 -24 -11.805 1 96.44 13 VAL B N 1
ATOM 2686 C CA . VAL B 1 13 ? -9.672 -23.203 -12.766 1 96.44 13 VAL B CA 1
ATOM 2687 C C . VAL B 1 13 ? -8.82 -22.938 -14 1 96.44 13 VAL B C 1
ATOM 2689 O O . VAL B 1 13 ? -9.352 -22.656 -15.078 1 96.44 13 VAL B O 1
ATOM 2692 N N . HIS B 1 14 ? -7.523 -23.062 -13.953 1 97.12 14 HIS B N 1
ATOM 2693 C CA . HIS B 1 14 ? -6.641 -22.766 -15.07 1 97.12 14 HIS B CA 1
ATOM 2694 C C . HIS B 1 14 ? -6.406 -24.016 -15.922 1 97.12 14 HIS B C 1
ATOM 2696 O O . HIS B 1 14 ? -5.812 -23.938 -17 1 97.12 14 HIS B O 1
ATOM 2702 N N . ALA B 1 15 ? -6.895 -25.172 -15.516 1 98.25 15 ALA B N 1
ATOM 2703 C CA . ALA B 1 15 ? -6.617 -26.438 -16.203 1 98.25 15 ALA B CA 1
ATOM 2704 C C . ALA B 1 15 ? -7.09 -26.391 -17.656 1 98.25 15 ALA B C 1
ATOM 2706 O O . ALA B 1 15 ? -6.336 -26.719 -18.562 1 98.25 15 ALA B O 1
ATOM 2707 N N . PRO B 1 16 ? -8.328 -25.891 -17.906 1 97.69 16 PRO B N 1
ATOM 2708 C CA . PRO B 1 16 ? -8.766 -25.812 -19.297 1 97.69 16 PRO B CA 1
ATOM 2709 C C . PRO B 1 16 ? -7.844 -24.953 -20.156 1 97.69 16 PRO B C 1
ATOM 2711 O O . PRO B 1 16 ? -7.535 -25.312 -21.297 1 97.69 16 PRO B O 1
ATOM 2714 N N . GLY B 1 17 ? -7.371 -23.859 -19.547 1 97.62 17 GLY B N 1
ATOM 2715 C CA . GLY B 1 17 ? -6.453 -22.984 -20.281 1 97.62 17 GLY B CA 1
ATOM 2716 C C . GLY B 1 17 ? -5.141 -23.672 -20.625 1 97.62 17 GLY B C 1
ATOM 2717 O O . GLY B 1 17 ? -4.602 -23.453 -21.703 1 97.62 17 GLY B O 1
ATOM 2718 N N . HIS B 1 18 ? -4.656 -24.484 -19.734 1 98.44 18 HIS B N 1
ATOM 2719 C CA . HIS B 1 18 ? -3.434 -25.234 -20 1 98.44 18 HIS B CA 1
ATOM 2720 C C . HIS B 1 18 ? -3.631 -26.234 -21.141 1 98.44 18 HIS B C 1
ATOM 2722 O O . HIS B 1 18 ? -2.781 -26.344 -22.031 1 98.44 18 HIS B O 1
ATOM 2728 N N . VAL B 1 19 ? -4.766 -26.906 -21.172 1 98.31 19 VAL B N 1
ATOM 2729 C CA . VAL B 1 19 ? -5.062 -27.875 -22.219 1 98.31 19 VAL B CA 1
ATOM 2730 C C . VAL B 1 19 ? -5.117 -27.172 -23.562 1 98.31 19 VAL B C 1
ATOM 2732 O O . VAL B 1 19 ? -4.496 -27.625 -24.531 1 98.31 19 VAL B O 1
ATOM 2735 N N . GLU B 1 20 ? -5.809 -26.094 -23.578 1 97.94 20 GLU B N 1
ATOM 2736 C CA . GLU B 1 20 ? -5.973 -25.344 -24.812 1 97.94 20 GLU B CA 1
ATOM 2737 C C . GLU B 1 20 ? -4.629 -24.859 -25.344 1 97.94 20 GLU B C 1
ATOM 2739 O O . GLU B 1 20 ? -4.379 -24.906 -26.562 1 97.94 20 GLU B O 1
ATOM 2744 N N . GLN B 1 21 ? -3.84 -24.406 -24.438 1 97.06 21 GLN B N 1
ATOM 2745 C CA . GLN B 1 21 ? -2.5 -23.953 -24.797 1 97.06 21 GLN B CA 1
ATOM 2746 C C . GLN B 1 21 ? -1.673 -25.094 -25.391 1 97.06 21 GLN B C 1
ATOM 2748 O O . GLN B 1 21 ? -1 -24.906 -26.406 1 97.06 21 GLN B O 1
ATOM 2753 N N . LEU B 1 22 ? -1.731 -26.234 -24.859 1 98.19 22 LEU B N 1
ATOM 2754 C CA . LEU B 1 22 ? -0.938 -27.391 -25.281 1 98.19 22 LEU B CA 1
ATOM 2755 C C . LEU B 1 22 ? -1.418 -27.906 -26.625 1 98.19 22 LEU B C 1
ATOM 2757 O O . LEU B 1 22 ? -0.606 -28.266 -27.484 1 98.19 22 LEU B O 1
ATOM 2761 N N . LEU B 1 23 ? -2.711 -27.922 -26.859 1 97.56 23 LEU B N 1
ATOM 2762 C CA . LEU B 1 23 ? -3.293 -28.5 -28.078 1 97.56 23 LEU B CA 1
ATOM 2763 C C . LEU B 1 23 ? -2.986 -27.625 -29.281 1 97.56 23 LEU B C 1
ATOM 2765 O O . LEU B 1 23 ? -3.066 -28.078 -30.422 1 97.56 23 LEU B O 1
ATOM 2769 N N . LYS B 1 24 ? -2.59 -26.359 -29.047 1 95.62 24 LYS B N 1
ATOM 2770 C CA . LYS B 1 24 ? -2.287 -25.438 -30.125 1 95.62 24 LYS B CA 1
ATOM 2771 C C . LYS B 1 24 ? -0.84 -25.578 -30.594 1 95.62 24 LYS B C 1
ATOM 2773 O O . LYS B 1 24 ? -0.462 -25.062 -31.641 1 95.62 24 LYS B O 1
ATOM 2778 N N . ARG B 1 25 ? -0.103 -26.344 -29.844 1 96.12 25 ARG B N 1
ATOM 2779 C CA . ARG B 1 25 ? 1.315 -26.469 -30.156 1 96.12 25 ARG B CA 1
ATOM 2780 C C . ARG B 1 25 ? 1.572 -27.703 -31.016 1 96.12 25 ARG B C 1
ATOM 2782 O O . ARG B 1 25 ? 1.099 -28.797 -30.703 1 96.12 25 ARG B O 1
ATOM 2789 N N . SER B 1 26 ? 2.412 -27.516 -32.062 1 96.25 26 SER B N 1
ATOM 2790 C CA . SER B 1 26 ? 2.723 -28.625 -32.969 1 96.25 26 SER B CA 1
ATOM 2791 C C . SER B 1 26 ? 3.855 -29.484 -32.406 1 96.25 26 SER B C 1
ATOM 2793 O O . SER B 1 26 ? 4.055 -30.625 -32.844 1 96.25 26 SER B O 1
ATOM 2795 N N . ASP B 1 27 ? 4.57 -28.906 -31.453 1 97.38 27 ASP B N 1
ATOM 2796 C CA . ASP B 1 27 ? 5.719 -29.625 -30.922 1 97.38 27 ASP B CA 1
ATOM 2797 C C . ASP B 1 27 ? 5.355 -30.344 -29.609 1 97.38 27 ASP B C 1
ATOM 2799 O O . ASP B 1 27 ? 6.238 -30.703 -28.828 1 97.38 27 ASP B O 1
ATOM 2803 N N . VAL B 1 28 ? 4.016 -30.5 -29.391 1 98.38 28 VAL B N 1
ATOM 2804 C CA . VAL B 1 28 ? 3.551 -31.156 -28.172 1 98.38 28 VAL B CA 1
ATOM 2805 C C . VAL B 1 28 ? 2.549 -32.25 -28.516 1 98.38 28 VAL B C 1
ATOM 2807 O O . VAL B 1 28 ? 1.713 -32.094 -29.406 1 98.38 28 VAL B O 1
ATOM 2810 N N . GLU B 1 29 ? 2.693 -33.375 -27.906 1 98.62 29 GLU B N 1
ATOM 2811 C CA . GLU B 1 29 ? 1.688 -34.406 -27.906 1 98.62 29 GLU B CA 1
A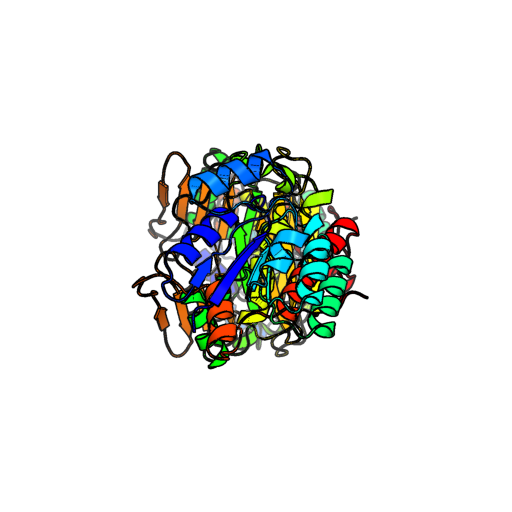TOM 2812 C C . GLU B 1 29 ? 1.065 -34.594 -26.531 1 98.62 29 GLU B C 1
ATOM 2814 O O . GLU B 1 29 ? 1.759 -34.938 -25.562 1 98.62 29 GLU B O 1
ATOM 2819 N N . VAL B 1 30 ? -0.216 -34.375 -26.422 1 98.75 30 VAL B N 1
ATOM 2820 C CA . VAL B 1 30 ? -0.926 -34.594 -25.172 1 98.75 30 VAL B CA 1
ATOM 2821 C C . VAL B 1 30 ? -1.361 -36.062 -25.078 1 98.75 30 VAL B C 1
ATOM 2823 O O . VAL B 1 30 ? -2.248 -36.5 -25.812 1 98.75 30 VAL B O 1
ATOM 2826 N N . LEU B 1 31 ? -0.8 -36.75 -24.156 1 98.62 31 LEU B N 1
ATOM 2827 C CA . LEU B 1 31 ? -1.02 -38.188 -24.047 1 98.62 31 LEU B CA 1
ATOM 2828 C C . LEU B 1 31 ? -2.381 -38.5 -23.438 1 98.62 31 LEU B C 1
ATOM 2830 O O . LEU B 1 31 ? -2.955 -39.562 -23.688 1 98.62 31 LEU B O 1
ATOM 2834 N N . GLY B 1 32 ? -2.834 -37.594 -22.609 1 98.62 32 GLY B N 1
ATOM 2835 C CA . GLY B 1 32 ? -4.094 -37.812 -21.906 1 98.62 32 GLY B CA 1
ATOM 2836 C C . GLY B 1 32 ? -4.137 -37.125 -20.547 1 98.62 32 GLY B C 1
ATOM 2837 O O . GLY B 1 32 ? -3.295 -36.281 -20.25 1 98.62 32 GLY B O 1
ATOM 2838 N N . ALA B 1 33 ? -5.254 -37.5 -19.828 1 98.75 33 ALA B N 1
ATOM 2839 C CA . ALA B 1 33 ? -5.48 -36.875 -18.531 1 98.75 33 ALA B CA 1
ATOM 2840 C C . ALA B 1 33 ? -5.895 -37.906 -17.484 1 98.75 33 ALA B C 1
ATOM 2842 O O . ALA B 1 33 ? -6.438 -38.938 -17.828 1 98.75 33 ALA B O 1
ATOM 2843 N N . PHE B 1 34 ? -5.523 -37.562 -16.281 1 98.75 34 PHE B N 1
ATOM 2844 C CA . PHE B 1 34 ? -6.039 -38.219 -15.094 1 98.75 34 PHE B CA 1
ATOM 2845 C C . PHE B 1 34 ? -6.73 -37.25 -14.164 1 98.75 34 PHE B C 1
ATOM 2847 O O . PHE B 1 34 ? -6.281 -36.094 -14.023 1 98.75 34 PHE B O 1
ATOM 2854 N N . ASP B 1 35 ? -7.82 -37.656 -13.594 1 98.75 35 ASP B N 1
ATOM 2855 C CA . ASP B 1 35 ? -8.523 -36.875 -12.57 1 98.75 35 ASP B CA 1
ATOM 2856 C C . ASP B 1 35 ? -9.062 -37.781 -11.469 1 98.75 35 ASP B C 1
ATOM 2858 O O . ASP B 1 35 ? -9.633 -38.844 -11.758 1 98.75 35 ASP B O 1
ATOM 2862 N N . ASP B 1 36 ? -8.82 -37.375 -10.25 1 97.75 36 ASP B N 1
ATOM 2863 C CA . ASP B 1 36 ? -9.297 -38.188 -9.133 1 97.75 36 ASP B CA 1
ATOM 2864 C C . ASP B 1 36 ? -10.812 -38.094 -8.977 1 97.75 36 ASP B C 1
ATOM 2866 O O . ASP B 1 36 ? -11.43 -38.906 -8.297 1 97.75 36 ASP B O 1
ATOM 2870 N N . ASN B 1 37 ? -11.422 -37.062 -9.5 1 97.81 37 ASN B N 1
ATOM 2871 C CA . ASN B 1 37 ? -12.867 -36.969 -9.68 1 97.81 37 ASN B CA 1
ATOM 2872 C C . ASN B 1 37 ? -13.289 -37.469 -11.062 1 97.81 37 ASN B C 1
ATOM 2874 O O . ASN B 1 37 ? -13.117 -36.781 -12.062 1 97.81 37 ASN B O 1
ATOM 2878 N N . GLU B 1 38 ? -13.883 -38.594 -11.094 1 96.69 38 GLU B N 1
ATOM 2879 C CA . GLU B 1 38 ? -14.18 -39.25 -12.359 1 96.69 38 GLU B CA 1
ATOM 2880 C C . GLU B 1 38 ? -15.109 -38.438 -13.227 1 96.69 38 GLU B C 1
ATOM 2882 O O . GLU B 1 38 ? -14.93 -38.344 -14.445 1 96.69 38 GLU B O 1
ATOM 2887 N N . GLU B 1 39 ? -16.109 -37.875 -12.578 1 97.88 39 GLU B N 1
ATOM 2888 C CA . GLU B 1 39 ? -17.062 -37.062 -13.328 1 97.88 39 GLU B CA 1
ATOM 2889 C C . GLU B 1 39 ? -16.375 -35.844 -13.961 1 97.88 39 GLU B C 1
ATOM 2891 O O . GLU B 1 39 ? -16.578 -35.562 -15.148 1 97.88 39 GLU B O 1
ATOM 2896 N N . ARG B 1 40 ? -15.539 -35.156 -13.219 1 98.31 40 ARG B N 1
ATOM 2897 C CA . ARG B 1 40 ? -14.805 -34 -13.703 1 98.31 40 ARG B CA 1
ATOM 2898 C C . ARG B 1 40 ? -13.828 -34.406 -14.812 1 98.31 40 ARG B C 1
ATOM 2900 O O . ARG B 1 40 ? -13.766 -33.75 -15.852 1 98.31 40 ARG B O 1
ATOM 2907 N N . GLY B 1 41 ? -13.156 -35.5 -14.602 1 98.31 41 GLY B N 1
ATOM 2908 C CA . GLY B 1 41 ? -12.234 -36 -15.609 1 98.31 41 GLY B CA 1
ATOM 2909 C C . GLY B 1 41 ? -12.906 -36.312 -16.922 1 98.31 41 GLY B C 1
ATOM 2910 O O . GLY B 1 41 ? -12.422 -35.938 -17.984 1 98.31 41 GLY B O 1
ATOM 2911 N N . ARG B 1 42 ? -14.008 -37.031 -16.812 1 98.31 42 ARG B N 1
ATOM 2912 C CA . ARG B 1 42 ? -14.742 -37.406 -18 1 98.31 42 ARG B CA 1
ATOM 2913 C C . ARG B 1 42 ? -15.258 -36.188 -18.75 1 98.31 42 ARG B C 1
ATOM 2915 O O . ARG B 1 42 ? -15.203 -36.125 -19.984 1 98.31 42 ARG B O 1
ATOM 2922 N N . HIS B 1 43 ? -15.734 -35.25 -18 1 98.25 43 HIS B N 1
ATOM 2923 C CA . HIS B 1 43 ? -16.266 -34.031 -18.578 1 98.25 43 HIS B CA 1
ATOM 2924 C C . HIS B 1 43 ? -15.219 -33.312 -19.453 1 98.25 43 HIS B C 1
ATOM 2926 O O . HIS B 1 43 ? -15.461 -33.031 -20.625 1 98.25 43 HIS B O 1
ATOM 2932 N N . TYR B 1 44 ? -14.023 -33.125 -18.953 1 98.25 44 TYR B N 1
ATOM 2933 C CA . TYR B 1 44 ? -13.023 -32.344 -19.656 1 98.25 44 TYR B CA 1
ATOM 2934 C C . TYR B 1 44 ? -12.305 -33.219 -20.703 1 98.25 44 TYR B C 1
ATOM 2936 O O . TYR B 1 44 ? -11.922 -32.719 -21.766 1 98.25 44 TYR B O 1
ATOM 2944 N N . ALA B 1 45 ? -12.117 -34.469 -20.391 1 98.12 45 ALA B N 1
ATOM 2945 C CA . ALA B 1 45 ? -11.523 -35.375 -21.391 1 98.12 45 ALA B CA 1
ATOM 2946 C C . ALA B 1 45 ? -12.383 -35.406 -22.656 1 98.12 45 ALA B C 1
ATOM 2948 O O . ALA B 1 45 ? -11.852 -35.344 -23.766 1 98.12 45 ALA B O 1
ATOM 2949 N N . ASN B 1 46 ? -13.688 -35.5 -22.453 1 98.31 46 ASN B N 1
ATOM 2950 C CA . ASN B 1 46 ? -14.602 -35.469 -23.594 1 98.31 46 ASN B CA 1
ATOM 2951 C C . ASN B 1 46 ? -14.562 -34.156 -24.328 1 98.31 46 ASN B C 1
ATOM 2953 O O . ASN B 1 46 ? -14.539 -34.125 -25.562 1 98.31 46 ASN B O 1
ATOM 2957 N N . ARG B 1 47 ? -14.531 -33.094 -23.562 1 98.25 47 ARG B N 1
ATOM 2958 C CA . ARG B 1 47 ? -14.523 -31.766 -24.141 1 98.25 47 ARG B CA 1
ATOM 2959 C C . ARG B 1 47 ? -13.336 -31.578 -25.078 1 98.25 47 ARG B C 1
ATOM 2961 O O . ARG B 1 47 ? -13.445 -30.922 -26.109 1 98.25 47 ARG B O 1
ATOM 2968 N N . TYR B 1 48 ? -12.203 -32.156 -24.719 1 98.38 48 TYR B N 1
ATOM 2969 C CA . TYR B 1 48 ? -10.984 -31.844 -25.453 1 98.38 48 TYR B CA 1
ATOM 2970 C C . TYR B 1 48 ? -10.5 -33.062 -26.25 1 98.38 48 TYR B C 1
ATOM 2972 O O . TYR B 1 48 ? -9.422 -33 -26.859 1 98.38 48 TYR B O 1
ATOM 2980 N N . GLY B 1 49 ? -11.258 -34.125 -26.25 1 98.12 49 GLY B N 1
ATOM 2981 C CA . GLY B 1 49 ? -10.891 -35.312 -26.984 1 98.12 49 GLY B CA 1
ATOM 2982 C C . GLY B 1 49 ? -9.641 -36 -26.438 1 98.12 49 GLY B C 1
ATOM 2983 O O . GLY B 1 49 ? -8.773 -36.406 -27.188 1 98.12 49 GLY B O 1
ATOM 2984 N N . LEU B 1 50 ? -9.516 -36.062 -25.141 1 98.56 50 LEU B N 1
ATOM 2985 C CA . LEU B 1 50 ? -8.328 -36.625 -24.516 1 98.56 50 LEU B CA 1
ATOM 2986 C C . LEU B 1 50 ? -8.609 -38.031 -24.016 1 98.56 50 LEU B C 1
ATOM 2988 O O . LEU B 1 50 ? -9.734 -38.344 -23.641 1 98.56 50 LEU B O 1
ATOM 2992 N N . ARG B 1 51 ? -7.59 -38.812 -24 1 98.38 51 ARG B N 1
ATOM 2993 C CA . ARG B 1 51 ? -7.637 -40.062 -23.266 1 98.38 51 ARG B CA 1
ATOM 2994 C C . ARG B 1 51 ? -7.715 -39.812 -21.766 1 98.38 51 ARG B C 1
ATOM 2996 O O . ARG B 1 51 ? -6.992 -38.969 -21.234 1 98.38 51 ARG B O 1
ATOM 3003 N N . LEU B 1 52 ? -8.672 -40.562 -21.109 1 98.62 52 LEU B N 1
ATOM 3004 C CA . LEU B 1 52 ? -8.758 -40.469 -19.656 1 98.62 52 LEU B CA 1
ATOM 3005 C C . LEU B 1 52 ? -8.156 -41.719 -19 1 98.62 52 LEU B C 1
ATOM 3007 O O . LEU B 1 52 ? -8.641 -42.844 -19.219 1 98.62 52 LEU B O 1
ATOM 3011 N N . PHE B 1 53 ? -7.059 -41.531 -18.297 1 98.69 53 PHE B N 1
ATOM 3012 C CA . PHE B 1 53 ? -6.445 -42.625 -17.547 1 98.69 53 PHE B CA 1
ATOM 3013 C C . PHE B 1 53 ? -7.254 -42.938 -16.297 1 98.69 53 PHE B C 1
ATOM 3015 O O . PHE B 1 53 ? -7.742 -42.031 -15.625 1 98.69 53 PHE B O 1
ATOM 3022 N N . LYS B 1 54 ? -7.328 -44.188 -15.945 1 97.56 54 LYS B N 1
ATOM 3023 C CA . LYS B 1 54 ? -8.109 -44.594 -14.781 1 97.56 54 LYS B CA 1
ATOM 3024 C C . LYS B 1 54 ? -7.355 -44.344 -13.484 1 97.56 54 LYS B C 1
ATOM 3026 O O . LYS B 1 54 ? -7.973 -44.062 -12.453 1 97.56 54 LYS B O 1
ATOM 3031 N N . THR B 1 55 ? -6.078 -44.5 -13.57 1 98.25 55 THR B N 1
ATOM 3032 C CA . THR B 1 55 ? -5.258 -44.281 -12.391 1 98.25 55 THR B CA 1
ATOM 3033 C C . THR B 1 55 ? -4.031 -43.438 -12.734 1 98.25 55 THR B C 1
ATOM 3035 O O . THR B 1 55 ? -3.646 -43.344 -13.898 1 98.25 55 THR B O 1
ATOM 3038 N N . ILE B 1 56 ? -3.453 -42.844 -11.656 1 98.56 56 ILE B N 1
ATOM 3039 C CA . ILE B 1 56 ? -2.234 -42.062 -11.836 1 98.56 56 ILE B CA 1
ATOM 3040 C C . ILE B 1 56 ? -1.099 -42.969 -12.289 1 98.56 56 ILE B C 1
ATOM 3042 O O . ILE B 1 56 ? -0.229 -42.562 -13.062 1 98.56 56 ILE B O 1
ATOM 3046 N N . ASP B 1 57 ? -1.15 -44.219 -11.906 1 98.44 57 ASP B N 1
ATOM 3047 C CA . ASP B 1 57 ? -0.142 -45.188 -12.312 1 98.44 57 ASP B CA 1
ATOM 3048 C C . ASP B 1 57 ? -0.178 -45.438 -13.82 1 98.44 57 ASP B C 1
ATOM 3050 O O . ASP B 1 57 ? 0.869 -45.531 -14.461 1 98.44 57 ASP B O 1
ATOM 3054 N N . GLU B 1 58 ? -1.405 -45.531 -14.328 1 98.62 58 GLU B N 1
ATOM 3055 C CA . GLU B 1 58 ? -1.547 -45.719 -15.766 1 98.62 58 GLU B CA 1
ATOM 3056 C C . GLU B 1 58 ? -0.958 -44.531 -16.531 1 98.62 58 GLU B C 1
ATOM 3058 O O . GLU B 1 58 ? -0.323 -44.688 -17.562 1 98.62 58 GLU B O 1
ATOM 3063 N N . LEU B 1 59 ? -1.19 -43.312 -15.992 1 98.69 59 LEU B N 1
ATOM 3064 C CA . LEU B 1 59 ? -0.628 -42.125 -16.609 1 98.69 59 LEU B CA 1
ATOM 3065 C C . LEU B 1 59 ? 0.896 -42.156 -16.562 1 98.69 59 LEU B C 1
ATOM 3067 O O . LEU B 1 59 ? 1.551 -41.844 -17.562 1 98.69 59 LEU B O 1
ATOM 3071 N N . ILE B 1 60 ? 1.452 -42.562 -15.461 1 98.81 60 ILE B N 1
ATOM 3072 C CA . ILE B 1 60 ? 2.898 -42.625 -15.281 1 98.81 60 ILE B CA 1
ATOM 3073 C C . ILE B 1 60 ? 3.49 -43.656 -16.25 1 98.81 60 ILE B C 1
ATOM 3075 O O . ILE B 1 60 ? 4.547 -43.406 -16.844 1 98.81 60 ILE B O 1
ATOM 3079 N N . LYS B 1 61 ? 2.777 -44.75 -16.516 1 98.38 61 LYS B N 1
ATOM 3080 C CA . LYS B 1 61 ? 3.244 -45.812 -17.391 1 98.38 61 LYS B CA 1
ATOM 3081 C C . LYS B 1 61 ? 3.299 -45.344 -18.844 1 98.38 61 LYS B C 1
ATOM 3083 O O . LYS B 1 61 ? 4.059 -45.906 -19.656 1 98.38 61 LYS B O 1
ATOM 3088 N N . ALA B 1 62 ? 2.537 -44.344 -19.094 1 98.44 62 ALA B N 1
ATOM 3089 C CA . ALA B 1 62 ? 2.547 -43.781 -20.453 1 98.44 62 ALA B CA 1
ATOM 3090 C C . ALA B 1 62 ? 3.811 -42.969 -20.703 1 98.44 62 ALA B C 1
ATOM 3092 O O . ALA B 1 62 ? 4.082 -42.562 -21.828 1 98.44 62 ALA B O 1
ATOM 3093 N N . LYS B 1 63 ? 4.59 -42.688 -19.672 1 97.88 63 LYS B N 1
ATOM 3094 C CA . LYS B 1 63 ? 5.914 -42.062 -19.688 1 97.88 63 LYS B CA 1
ATOM 3095 C C . LYS B 1 63 ? 5.879 -40.688 -20.359 1 97.88 63 LYS B C 1
ATOM 3097 O O . LYS B 1 63 ? 6.664 -40.406 -21.266 1 97.88 63 LYS B O 1
ATOM 3102 N N . PRO B 1 64 ? 5.055 -39.781 -19.922 1 98.88 64 PRO B N 1
ATOM 3103 C CA . PRO B 1 64 ? 5.16 -38.406 -20.406 1 98.88 64 PRO B CA 1
ATOM 3104 C C . PRO B 1 64 ? 6.484 -37.75 -20.016 1 98.88 64 PRO B C 1
ATOM 3106 O O . PRO B 1 64 ? 7.105 -38.125 -19.031 1 98.88 64 PRO B O 1
ATOM 3109 N N . ASP B 1 65 ? 6.898 -36.781 -20.844 1 98.81 65 ASP B N 1
ATOM 3110 C CA . ASP B 1 65 ? 8.047 -35.969 -20.5 1 98.81 65 ASP B CA 1
ATOM 3111 C C . ASP B 1 65 ? 7.688 -34.969 -19.406 1 98.81 65 ASP B C 1
ATOM 3113 O O . ASP B 1 65 ? 8.508 -34.656 -18.531 1 98.81 65 ASP B O 1
ATOM 3117 N N . ILE B 1 66 ? 6.461 -34.406 -19.484 1 98.94 66 ILE B N 1
ATOM 3118 C CA . ILE B 1 66 ? 5.969 -33.375 -18.578 1 98.94 66 ILE B CA 1
ATOM 3119 C C . ILE B 1 66 ? 4.59 -33.781 -18.047 1 98.94 66 ILE B C 1
ATOM 3121 O O . ILE B 1 66 ? 3.756 -34.281 -18.797 1 98.94 66 ILE B O 1
ATOM 3125 N N . ALA B 1 67 ? 4.387 -33.562 -16.812 1 98.94 67 ALA B N 1
ATOM 3126 C CA . ALA B 1 67 ? 3.039 -33.594 -16.25 1 98.94 67 ALA B CA 1
ATOM 3127 C C . ALA B 1 67 ? 2.611 -32.188 -15.805 1 98.94 67 ALA B C 1
ATOM 3129 O O . ALA B 1 67 ? 3.391 -31.469 -15.18 1 98.94 67 ALA B O 1
ATOM 3130 N N . VAL B 1 68 ? 1.409 -31.75 -16.141 1 98.94 68 VAL B N 1
ATOM 3131 C CA . VAL B 1 68 ? 0.794 -30.516 -15.68 1 98.94 68 VAL B CA 1
ATOM 3132 C C . VAL B 1 68 ? -0.19 -30.797 -14.555 1 98.94 68 VAL B C 1
ATOM 3134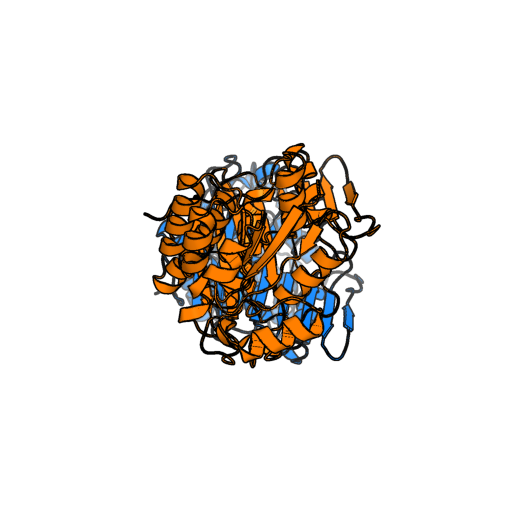 O O . VAL B 1 68 ? -1.24 -31.406 -14.781 1 98.94 68 VAL B O 1
ATOM 3137 N N . ILE B 1 69 ? 0.181 -30.375 -13.398 1 98.94 69 ILE B N 1
ATOM 3138 C CA . ILE B 1 69 ? -0.608 -30.656 -12.203 1 98.94 69 ILE B CA 1
ATOM 3139 C C . ILE B 1 69 ? -1.519 -29.469 -11.898 1 98.94 69 ILE B C 1
ATOM 3141 O O . ILE B 1 69 ? -1.045 -28.406 -11.492 1 98.94 69 ILE B O 1
ATOM 3145 N N . ASP B 1 70 ? -2.811 -29.672 -12.039 1 98.69 70 ASP B N 1
ATOM 3146 C CA . ASP B 1 70 ? -3.834 -28.656 -11.766 1 98.69 70 ASP B CA 1
ATOM 3147 C C . ASP B 1 70 ? -4.84 -29.172 -10.734 1 98.69 70 ASP B C 1
ATOM 3149 O O . ASP B 1 70 ? -6.039 -28.906 -10.852 1 98.69 70 ASP B O 1
ATOM 3153 N N . SER B 1 71 ? -4.387 -29.953 -9.781 1 98.69 71 SER B N 1
ATOM 3154 C CA . SER B 1 71 ? -5.23 -30.469 -8.711 1 98.69 71 SER B CA 1
ATOM 3155 C C . SER B 1 71 ? -5.492 -29.391 -7.656 1 98.69 71 SER B C 1
ATOM 3157 O O . SER B 1 71 ? -5.027 -28.266 -7.781 1 98.69 71 SER B O 1
ATOM 3159 N N . GLU B 1 72 ? -6.328 -29.797 -6.676 1 98.44 72 GLU B N 1
ATOM 3160 C CA . GLU B 1 72 ? -6.348 -29 -5.449 1 98.44 72 GLU B CA 1
ATOM 3161 C C . GLU B 1 72 ? -4.957 -28.906 -4.828 1 98.44 72 GLU B C 1
ATOM 3163 O O . GLU B 1 72 ? -4.145 -29.812 -4.969 1 98.44 72 GLU B O 1
ATOM 3168 N N . THR B 1 73 ? -4.719 -27.812 -4.137 1 98.75 73 THR B N 1
ATOM 3169 C CA . THR B 1 73 ? -3.391 -27.578 -3.584 1 98.75 73 THR B CA 1
ATOM 3170 C C . THR B 1 73 ? -2.986 -28.703 -2.633 1 98.75 73 THR B C 1
ATOM 3172 O O . THR B 1 73 ? -1.825 -29.109 -2.609 1 98.75 73 THR B O 1
ATOM 3175 N N . SER B 1 74 ? -3.928 -29.234 -1.928 1 98.69 74 SER B N 1
ATOM 3176 C CA . SER B 1 74 ? -3.66 -30.25 -0.914 1 98.69 74 SER B CA 1
ATOM 3177 C C . SER B 1 74 ? -3.143 -31.547 -1.544 1 98.69 74 SER B C 1
ATOM 3179 O O . SER B 1 74 ? -2.592 -32.406 -0.851 1 98.69 74 SER B O 1
ATOM 3181 N N . LYS B 1 75 ? -3.279 -31.688 -2.826 1 98.69 75 LYS B N 1
ATOM 3182 C CA . LYS B 1 75 ? -2.891 -32.938 -3.492 1 98.69 75 LYS B CA 1
ATOM 3183 C C . LYS B 1 75 ? -1.587 -32.75 -4.266 1 98.69 75 LYS B C 1
ATOM 3185 O O . LYS B 1 75 ? -1.053 -33.719 -4.816 1 98.69 75 LYS B O 1
ATOM 3190 N N . HIS B 1 76 ? -1.066 -31.547 -4.316 1 98.88 76 HIS B N 1
ATOM 3191 C CA . HIS B 1 76 ? 0.134 -31.25 -5.094 1 98.88 76 HIS B CA 1
ATOM 3192 C C . HIS B 1 76 ? 1.294 -32.156 -4.664 1 98.88 76 HIS B C 1
ATOM 3194 O O . HIS B 1 76 ? 1.936 -32.781 -5.5 1 98.88 76 HIS B O 1
ATOM 3200 N N . LYS B 1 77 ? 1.514 -32.188 -3.375 1 98.81 77 LYS B N 1
ATOM 3201 C CA . LYS B 1 77 ? 2.67 -32.938 -2.883 1 98.81 77 LYS B CA 1
ATOM 3202 C C . LYS B 1 77 ? 2.592 -34.406 -3.295 1 98.81 77 LYS B C 1
ATOM 3204 O O . LYS B 1 77 ? 3.582 -34.969 -3.754 1 98.81 77 LYS B O 1
ATOM 3209 N N . TYR B 1 78 ? 1.423 -34.969 -3.127 1 98.75 78 TYR B N 1
ATOM 3210 C CA . TYR B 1 78 ? 1.2 -36.375 -3.467 1 98.75 78 TYR B CA 1
ATOM 3211 C C . TYR B 1 78 ? 1.537 -36.625 -4.93 1 98.75 78 TYR B C 1
ATOM 3213 O O . TYR B 1 78 ? 2.33 -37.531 -5.238 1 98.75 78 TYR B O 1
ATOM 3221 N N . TYR B 1 79 ? 0.981 -35.875 -5.844 1 98.88 79 TYR B N 1
ATOM 3222 C CA . TYR B 1 79 ? 1.191 -36.062 -7.273 1 98.88 79 TYR B CA 1
ATOM 3223 C C . TYR B 1 79 ? 2.629 -35.75 -7.664 1 98.88 79 TYR B C 1
ATOM 3225 O O . TYR B 1 79 ? 3.225 -36.469 -8.484 1 98.88 79 TYR B O 1
ATOM 3233 N N . ILE B 1 80 ? 3.207 -34.688 -7.105 1 98.94 80 ILE B N 1
ATOM 3234 C CA . ILE B 1 80 ? 4.574 -34.312 -7.43 1 98.94 80 ILE B CA 1
ATOM 3235 C C . ILE B 1 80 ? 5.535 -35.438 -7.039 1 98.94 80 ILE B C 1
ATOM 3237 O O . ILE B 1 80 ? 6.449 -35.75 -7.793 1 98.94 80 ILE B O 1
ATOM 3241 N N . GLU B 1 81 ? 5.32 -36 -5.883 1 98.75 81 GLU B N 1
ATOM 3242 C CA . GLU B 1 81 ? 6.184 -37.094 -5.426 1 98.75 81 GLU B CA 1
ATOM 3243 C C . GLU B 1 81 ? 6.16 -38.25 -6.398 1 98.75 81 GLU B C 1
ATOM 3245 O O . GLU B 1 81 ? 7.207 -38.719 -6.855 1 98.75 81 GLU B O 1
ATOM 3250 N N . LEU B 1 82 ? 4.984 -38.75 -6.766 1 98.81 82 LEU B N 1
ATOM 3251 C CA . LEU B 1 82 ? 4.824 -39.906 -7.652 1 98.81 82 LEU B CA 1
ATOM 3252 C C . LEU B 1 82 ? 5.457 -39.625 -9.016 1 98.81 82 LEU B C 1
ATOM 3254 O O . LEU B 1 82 ? 6.16 -40.469 -9.555 1 98.81 82 LEU B O 1
ATOM 3258 N N . LEU B 1 83 ? 5.223 -38.438 -9.516 1 98.94 83 LEU B N 1
ATOM 3259 C CA . LEU B 1 83 ? 5.668 -38.094 -10.859 1 98.94 83 LEU B CA 1
ATOM 3260 C C . LEU B 1 83 ? 7.172 -37.844 -10.898 1 98.94 83 LEU B C 1
ATOM 3262 O O . LEU B 1 83 ? 7.859 -38.312 -11.812 1 98.94 83 LEU B O 1
ATOM 3266 N N . ALA B 1 84 ? 7.68 -37.125 -9.914 1 98.88 84 ALA B N 1
ATOM 3267 C CA . ALA B 1 84 ? 9.109 -36.844 -9.844 1 98.88 84 ALA B CA 1
ATOM 3268 C C . ALA B 1 84 ? 9.906 -38.156 -9.703 1 98.88 84 ALA B C 1
ATOM 3270 O O . ALA B 1 84 ? 10.961 -38.312 -10.32 1 98.88 84 ALA B O 1
ATOM 3271 N N . GLU B 1 85 ? 9.398 -39.062 -8.891 1 98.44 85 GLU B N 1
ATOM 3272 C CA . GLU B 1 85 ? 10.039 -40.344 -8.703 1 98.44 85 GLU B CA 1
ATOM 3273 C C . GLU B 1 85 ? 10.172 -41.094 -10.031 1 98.44 85 GLU B C 1
ATOM 3275 O O . GLU B 1 85 ? 11.078 -41.906 -10.195 1 98.44 85 GLU B O 1
ATOM 3280 N N . SER B 1 86 ? 9.312 -40.812 -10.898 1 98.62 86 SER B N 1
ATOM 3281 C CA . SER B 1 86 ? 9.297 -41.469 -12.203 1 98.62 86 SER B CA 1
ATOM 3282 C C . SER B 1 86 ? 10.031 -40.625 -13.242 1 98.62 86 SER B C 1
ATOM 3284 O O . SER B 1 86 ? 9.875 -40.844 -14.445 1 98.62 86 SER B O 1
ATOM 3286 N N . SER B 1 87 ? 10.758 -39.562 -12.805 1 98.62 87 SER B N 1
ATOM 3287 C CA . SER B 1 87 ? 11.625 -38.719 -13.609 1 98.62 87 SER B CA 1
ATOM 3288 C C . SER B 1 87 ? 10.812 -37.906 -14.625 1 98.62 87 SER B C 1
ATOM 3290 O O . SER B 1 87 ? 11.273 -37.656 -15.742 1 98.62 87 SER B O 1
ATOM 3292 N N . ILE B 1 88 ? 9.594 -37.594 -14.32 1 98.88 88 ILE B N 1
ATOM 3293 C CA . ILE B 1 88 ? 8.734 -36.75 -15.133 1 98.88 88 ILE B CA 1
ATOM 3294 C C . ILE B 1 88 ? 8.891 -35.281 -14.711 1 98.88 88 ILE B C 1
ATOM 3296 O O . ILE B 1 88 ? 8.805 -34.969 -13.523 1 98.88 88 ILE B O 1
ATOM 3300 N N . HIS B 1 89 ? 9.148 -34.312 -15.648 1 98.94 89 HIS B N 1
ATOM 3301 C CA . HIS B 1 89 ? 9.242 -32.875 -15.359 1 98.94 89 HIS B CA 1
ATOM 3302 C C . HIS B 1 89 ? 7.875 -32.281 -15.031 1 98.94 89 HIS B C 1
ATOM 3304 O O . HIS B 1 89 ? 6.848 -32.812 -15.461 1 98.94 89 HIS B O 1
ATOM 3310 N N . LEU B 1 90 ? 7.898 -31.219 -14.32 1 98.94 90 LEU B N 1
ATOM 3311 C CA . LEU B 1 90 ? 6.629 -30.875 -13.688 1 98.94 90 LEU B CA 1
ATOM 3312 C C . LEU B 1 90 ? 6.293 -29.406 -13.914 1 98.94 90 LEU B C 1
ATOM 3314 O O . LEU B 1 90 ? 7.141 -28.531 -13.703 1 98.94 90 LEU B O 1
ATOM 3318 N N . PHE B 1 91 ? 5.074 -29.109 -14.32 1 98.94 91 PHE B N 1
ATOM 3319 C CA . PHE B 1 91 ? 4.355 -27.875 -14.055 1 98.94 91 PHE B CA 1
ATOM 3320 C C . PHE B 1 91 ? 3.311 -28.062 -12.969 1 98.94 91 PHE B C 1
ATOM 3322 O O . PHE B 1 91 ? 2.488 -28.984 -13.047 1 98.94 91 PHE B O 1
ATOM 3329 N N . CYS B 1 92 ? 3.373 -27.312 -11.961 1 98.94 92 CYS B N 1
ATOM 3330 C CA . CYS B 1 92 ? 2.365 -27.359 -10.906 1 98.94 92 CYS B CA 1
ATOM 3331 C C . CYS B 1 92 ? 1.805 -25.969 -10.633 1 98.94 92 CYS B C 1
ATOM 3333 O O . CYS B 1 92 ? 2.562 -25.016 -10.43 1 98.94 92 CYS B O 1
ATOM 3335 N N . GLU B 1 93 ? 0.555 -25.844 -10.68 1 98.44 93 GLU B N 1
ATOM 3336 C CA . GLU B 1 93 ? -0.059 -24.547 -10.406 1 98.44 93 GLU B CA 1
ATOM 3337 C C . GLU B 1 93 ? 0.255 -24.062 -8.992 1 98.44 93 GLU B C 1
ATOM 3339 O O . GLU B 1 93 ? 0.535 -24.875 -8.109 1 98.44 93 GLU B O 1
ATOM 3344 N N . LYS B 1 94 ? 0.263 -22.812 -8.836 1 98.56 94 LYS B N 1
ATOM 3345 C CA . LYS B 1 94 ? 0.513 -22.172 -7.543 1 98.56 94 LYS B CA 1
ATOM 3346 C C . LYS B 1 94 ? -0.765 -22.094 -6.715 1 98.56 94 LYS B C 1
ATOM 3348 O O . LYS B 1 94 ? -1.868 -22.062 -7.262 1 98.56 94 LYS B O 1
ATOM 3353 N N . PRO B 1 95 ? -0.648 -22.016 -5.41 1 98.44 95 PRO B N 1
ATOM 3354 C CA . PRO B 1 95 ? 0.577 -22.281 -4.648 1 98.44 95 PRO B CA 1
ATOM 3355 C C . PRO B 1 95 ? 0.982 -23.75 -4.664 1 98.44 95 PRO B C 1
ATOM 3357 O O . PRO B 1 95 ? 0.159 -24.625 -4.965 1 98.44 95 PRO B O 1
ATOM 3360 N N . ILE B 1 96 ? 2.203 -24.062 -4.371 1 98.31 96 ILE B N 1
ATOM 3361 C CA . ILE B 1 96 ? 2.646 -25.438 -4.574 1 98.31 96 ILE B CA 1
ATOM 3362 C C . ILE B 1 96 ? 2.279 -26.281 -3.357 1 98.31 96 ILE B C 1
ATOM 3364 O O . ILE B 1 96 ? 2.139 -27.5 -3.461 1 98.31 96 ILE B O 1
ATOM 3368 N N . GLY B 1 97 ? 2.111 -25.672 -2.199 1 98.25 97 GLY B N 1
ATOM 3369 C CA . GLY B 1 97 ? 1.673 -26.359 -0.994 1 98.25 97 GLY B CA 1
ATOM 3370 C C . GLY B 1 97 ? 0.575 -25.625 -0.251 1 98.25 97 GLY B C 1
ATOM 3371 O O . GLY B 1 97 ? 0.378 -24.422 -0.457 1 98.25 97 GLY B O 1
ATOM 3372 N N . VAL B 1 98 ? -0.115 -26.344 0.666 1 98.19 98 VAL B N 1
ATOM 3373 C CA . VAL B 1 98 ? -1.148 -25.703 1.475 1 98.19 98 VAL B CA 1
ATOM 3374 C C . VAL B 1 98 ? -0.502 -24.891 2.588 1 98.19 98 VAL B C 1
ATOM 3376 O O . VAL B 1 98 ? -1.167 -24.078 3.236 1 98.19 98 VAL B O 1
ATOM 3379 N N . ASN B 1 99 ? 0.737 -25.125 2.84 1 97.31 99 ASN B N 1
ATOM 3380 C CA . ASN B 1 99 ? 1.566 -24.391 3.783 1 97.31 99 ASN B CA 1
ATOM 3381 C C . ASN B 1 99 ? 3.045 -24.469 3.412 1 97.31 99 ASN B C 1
ATOM 3383 O O . ASN B 1 99 ? 3.414 -25.141 2.455 1 97.31 99 ASN B O 1
ATOM 3387 N N . LEU B 1 100 ? 3.824 -23.781 4.133 1 97.75 100 LEU B N 1
ATOM 3388 C CA . LEU B 1 100 ? 5.246 -23.703 3.816 1 97.75 100 LEU B CA 1
ATOM 3389 C C . LEU B 1 100 ? 5.926 -25.047 4.023 1 97.75 100 LEU B C 1
ATOM 3391 O O . LEU B 1 100 ? 6.832 -25.422 3.275 1 97.75 100 LEU B O 1
ATOM 3395 N N . LYS B 1 101 ? 5.523 -25.766 5.008 1 97.75 101 LYS B N 1
ATOM 3396 C CA . LYS B 1 101 ? 6.094 -27.094 5.25 1 97.75 101 LYS B CA 1
ATOM 3397 C C . LYS B 1 101 ? 5.938 -27.984 4.023 1 97.75 101 LYS B C 1
ATOM 3399 O O . LYS B 1 101 ? 6.902 -28.609 3.578 1 97.75 101 LYS B O 1
ATOM 3404 N N . ASP B 1 102 ? 4.738 -28.031 3.488 1 98.12 102 ASP B N 1
ATOM 3405 C CA . ASP B 1 102 ? 4.484 -28.812 2.279 1 98.12 102 ASP B CA 1
ATOM 3406 C C . ASP B 1 102 ? 5.34 -28.312 1.117 1 98.12 102 ASP B C 1
ATOM 3408 O O . ASP B 1 102 ? 5.906 -29.109 0.368 1 98.12 102 ASP B O 1
ATOM 3412 N N . ALA B 1 103 ? 5.41 -27.016 0.98 1 98.56 103 ALA B N 1
ATOM 3413 C CA . ALA B 1 103 ? 6.188 -26.422 -0.106 1 98.56 103 ALA B CA 1
ATOM 3414 C C . ALA B 1 103 ? 7.656 -26.844 -0.014 1 98.56 103 ALA B C 1
ATOM 3416 O O . ALA B 1 103 ? 8.281 -27.172 -1.025 1 98.56 103 ALA B O 1
ATOM 3417 N N . LEU B 1 104 ? 8.18 -26.797 1.155 1 98.44 104 LEU B N 1
ATOM 3418 C CA . LEU B 1 104 ? 9.57 -27.172 1.371 1 98.44 104 LEU B CA 1
ATOM 3419 C C . LEU B 1 104 ? 9.789 -28.656 1.073 1 98.44 104 LEU B C 1
ATOM 3421 O O . LEU B 1 104 ? 10.805 -29.031 0.483 1 98.44 104 LEU B O 1
ATOM 3425 N N . GLU B 1 105 ? 8.875 -29.484 1.476 1 98.62 105 GLU B N 1
ATOM 3426 C CA . GLU B 1 105 ? 8.969 -30.906 1.172 1 98.62 105 GLU B CA 1
ATOM 3427 C C . GLU B 1 105 ? 8.914 -31.156 -0.334 1 98.62 105 GLU B C 1
ATOM 3429 O O . GLU B 1 105 ? 9.664 -31.984 -0.857 1 98.62 105 GLU B O 1
ATOM 3434 N N . ILE B 1 106 ? 8.086 -30.438 -0.988 1 98.81 106 ILE B N 1
ATOM 3435 C CA . ILE B 1 106 ? 7.984 -30.547 -2.439 1 98.81 106 ILE B CA 1
ATOM 3436 C C . ILE B 1 106 ? 9.305 -30.141 -3.08 1 98.81 106 ILE B C 1
ATOM 3438 O O . ILE B 1 106 ? 9.789 -30.812 -3.998 1 98.81 106 ILE B O 1
ATOM 3442 N N . SER B 1 107 ? 9.844 -29.031 -2.602 1 98.75 107 SER B N 1
ATOM 3443 C CA . SER B 1 107 ? 11.141 -28.594 -3.098 1 98.75 107 SER B CA 1
ATOM 3444 C C . SER B 1 107 ? 12.188 -29.688 -2.951 1 98.75 107 SER B C 1
ATOM 3446 O O . SER B 1 107 ? 12.945 -29.953 -3.885 1 98.75 107 SER B O 1
ATOM 3448 N N . ASN B 1 108 ? 12.234 -30.312 -1.83 1 98.75 108 ASN B N 1
ATOM 3449 C CA . ASN B 1 108 ? 13.172 -31.406 -1.58 1 98.75 108 ASN B CA 1
ATOM 3450 C C . ASN B 1 108 ? 12.961 -32.562 -2.549 1 98.75 108 ASN B C 1
ATOM 3452 O O . ASN B 1 108 ? 13.922 -33.156 -3.051 1 98.75 108 ASN B O 1
ATOM 3456 N N . ILE B 1 109 ? 11.734 -32.906 -2.793 1 98.81 109 ILE B N 1
ATOM 3457 C CA . ILE B 1 109 ? 11.391 -33.969 -3.699 1 98.81 109 ILE B CA 1
ATOM 3458 C C . ILE B 1 109 ? 11.898 -33.656 -5.105 1 98.81 109 ILE B C 1
ATOM 3460 O O . ILE B 1 109 ? 12.555 -34.5 -5.734 1 98.81 109 ILE B O 1
ATOM 3464 N N . VAL B 1 110 ? 11.617 -32.469 -5.566 1 98.88 110 VAL B N 1
ATOM 3465 C CA . VAL B 1 110 ? 12 -32.031 -6.91 1 98.88 110 VAL B CA 1
ATOM 3466 C C . VAL B 1 110 ? 13.523 -32.094 -7.051 1 98.88 110 VAL B C 1
ATOM 3468 O O . VAL B 1 110 ? 14.047 -32.625 -8.031 1 98.88 110 VAL B O 1
ATOM 3471 N N . LYS B 1 111 ? 14.195 -31.594 -6.07 1 98.69 111 LYS B N 1
ATOM 3472 C CA . LYS B 1 111 ? 15.656 -31.531 -6.105 1 98.69 111 LYS B CA 1
ATOM 3473 C C . LYS B 1 111 ? 16.266 -32.938 -6.008 1 98.69 111 LYS B C 1
ATOM 3475 O O . LYS B 1 111 ? 17.219 -33.25 -6.723 1 98.69 111 LYS B O 1
ATOM 3480 N N . ARG B 1 112 ? 15.719 -33.75 -5.152 1 98.5 112 ARG B N 1
ATOM 3481 C CA . ARG B 1 112 ? 16.234 -35.094 -4.953 1 98.5 112 ARG B CA 1
ATOM 3482 C C . ARG B 1 112 ? 16.172 -35.906 -6.246 1 98.5 112 ARG B C 1
ATOM 3484 O O . ARG B 1 112 ? 17.078 -36.688 -6.543 1 98.5 112 ARG B O 1
ATOM 3491 N N . HIS B 1 113 ? 15.133 -35.719 -7.023 1 98.62 113 HIS B N 1
ATOM 3492 C CA . HIS B 1 113 ? 14.93 -36.531 -8.219 1 98.62 113 HIS B CA 1
ATOM 3493 C C . HIS B 1 113 ? 15.484 -35.844 -9.461 1 98.62 113 HIS B C 1
ATOM 3495 O O . HIS B 1 113 ? 15.484 -36.406 -10.547 1 98.62 113 HIS B O 1
ATOM 3501 N N . GLY B 1 114 ? 15.875 -34.562 -9.336 1 98.38 114 GLY B N 1
ATOM 3502 C CA . GLY B 1 114 ? 16.562 -33.844 -10.391 1 98.38 114 GLY B CA 1
ATOM 3503 C C . GLY B 1 114 ? 15.664 -33.531 -11.57 1 98.38 114 GLY B C 1
ATOM 3504 O O . GLY B 1 114 ? 16.125 -33.469 -12.711 1 98.38 114 GLY B O 1
ATOM 3505 N N . VAL B 1 115 ? 14.398 -33.469 -11.391 1 98.69 115 VAL B N 1
ATOM 3506 C CA . VAL B 1 115 ? 13.484 -33.125 -12.477 1 98.69 115 VAL B CA 1
ATOM 3507 C C . VAL B 1 115 ? 13.344 -31.609 -12.594 1 98.69 115 VAL B C 1
ATOM 3509 O O . VAL B 1 115 ? 13.508 -30.891 -11.602 1 98.69 115 VAL B O 1
ATOM 3512 N N . LEU B 1 116 ? 13.023 -31.078 -13.797 1 98.81 116 LEU B N 1
ATOM 3513 C CA . LEU B 1 116 ? 12.664 -29.672 -13.984 1 98.81 116 LEU B CA 1
ATOM 3514 C C . LEU B 1 116 ? 11.289 -29.391 -13.383 1 98.81 116 LEU B C 1
ATOM 3516 O O . LEU B 1 116 ? 10.398 -30.234 -13.422 1 98.81 116 LEU B O 1
ATOM 3520 N N . PHE B 1 117 ? 11.203 -28.25 -12.781 1 98.81 117 PHE B N 1
ATOM 3521 C CA . PHE B 1 117 ? 9.953 -27.797 -12.18 1 98.81 117 PHE B CA 1
ATOM 3522 C C . PHE B 1 117 ? 9.719 -26.328 -12.453 1 98.81 117 PHE B C 1
ATOM 3524 O O . PHE B 1 117 ? 10.648 -25.516 -12.367 1 98.81 117 PHE B O 1
ATOM 3531 N N . THR B 1 118 ? 8.43 -25.984 -12.789 1 98.88 118 THR B N 1
ATOM 3532 C CA . THR B 1 118 ? 8.016 -24.578 -12.773 1 98.88 118 THR B CA 1
ATOM 3533 C C . THR B 1 118 ? 6.562 -24.453 -12.328 1 98.88 118 THR B C 1
ATOM 3535 O O . THR B 1 118 ? 5.898 -25.453 -12.07 1 98.88 118 THR B O 1
ATOM 3538 N N . THR B 1 119 ? 6.141 -23.25 -12.023 1 98.75 119 THR B N 1
ATOM 3539 C CA . THR B 1 119 ? 4.777 -22.953 -11.602 1 98.75 119 THR B CA 1
ATOM 3540 C C . THR B 1 119 ? 4.227 -21.75 -12.352 1 98.75 119 THR B C 1
ATOM 3542 O O . THR B 1 119 ? 4.93 -21.141 -13.164 1 98.75 119 THR B O 1
ATOM 3545 N N . GLY B 1 120 ? 2.998 -21.422 -12.102 1 97.81 120 GLY B N 1
ATOM 3546 C CA . GLY B 1 120 ? 2.258 -20.469 -12.898 1 97.81 120 GLY B CA 1
ATOM 3547 C C . GLY B 1 120 ? 2.551 -19.016 -12.523 1 97.81 120 GLY B C 1
ATOM 3548 O O . GLY B 1 120 ? 1.636 -18.203 -12.414 1 97.81 120 GLY B O 1
ATOM 3549 N N . PHE B 1 121 ? 3.793 -18.609 -12.289 1 97.94 121 PHE B N 1
ATOM 3550 C CA . PHE B 1 121 ? 4.168 -17.203 -12.125 1 97.94 121 PHE B CA 1
ATOM 3551 C C . PHE B 1 121 ? 4.414 -16.562 -13.477 1 97.94 121 PHE B C 1
ATOM 3553 O O . PHE B 1 121 ? 5.496 -16.016 -13.727 1 97.94 121 PHE B O 1
ATOM 3560 N N . ASN B 1 122 ? 3.371 -16.5 -14.305 1 96.5 122 ASN B N 1
ATOM 3561 C CA . ASN B 1 122 ? 3.42 -15.992 -15.672 1 96.5 122 ASN B CA 1
ATOM 3562 C C . ASN B 1 122 ? 3.674 -14.492 -15.703 1 96.5 122 ASN B C 1
ATOM 3564 O O . ASN B 1 122 ? 4.07 -13.938 -16.734 1 96.5 122 ASN B O 1
ATOM 3568 N N . SER B 1 123 ? 3.471 -13.812 -14.531 1 93.69 123 SER B N 1
ATOM 3569 C CA . SER B 1 123 ? 3.662 -12.367 -14.453 1 93.69 123 SER B CA 1
ATOM 3570 C C . SER B 1 123 ? 5.098 -11.984 -14.789 1 93.69 123 SER B C 1
ATOM 3572 O O . SER B 1 123 ? 5.348 -10.898 -15.312 1 93.69 123 SER B O 1
ATOM 3574 N N . ARG B 1 124 ? 6.016 -12.883 -14.531 1 95.94 124 ARG B N 1
ATOM 3575 C CA . ARG B 1 124 ? 7.414 -12.586 -14.836 1 95.94 124 ARG B CA 1
ATOM 3576 C C . ARG B 1 124 ? 7.633 -12.445 -16.328 1 95.94 124 ARG B C 1
ATOM 3578 O O . ARG B 1 124 ? 8.57 -11.766 -16.766 1 95.94 124 ARG B O 1
ATOM 3585 N N . LEU B 1 125 ? 6.75 -13.109 -17.078 1 94.5 125 LEU B N 1
ATOM 3586 C CA . LEU B 1 125 ? 6.941 -13.148 -18.531 1 94.5 125 LEU B CA 1
ATOM 3587 C C . LEU B 1 125 ? 6.082 -12.094 -19.219 1 94.5 125 LEU B C 1
ATOM 3589 O O . LEU B 1 125 ? 6.18 -11.906 -20.438 1 94.5 125 LEU B O 1
ATOM 3593 N N . ASN B 1 126 ? 5.227 -11.391 -18.422 1 92 126 ASN B N 1
ATOM 3594 C CA . ASN B 1 126 ? 4.5 -10.242 -18.969 1 92 126 ASN B CA 1
ATOM 3595 C C . ASN B 1 126 ? 5.453 -9.164 -19.469 1 92 126 ASN B C 1
ATOM 3597 O O . ASN B 1 126 ? 6.348 -8.727 -18.75 1 92 126 ASN B O 1
ATOM 3601 N N . PRO B 1 127 ? 5.25 -8.742 -20.703 1 91.62 127 PRO B N 1
ATOM 3602 C CA . PRO B 1 127 ? 6.188 -7.785 -21.297 1 91.62 127 PRO B CA 1
ATOM 3603 C C . PRO B 1 127 ? 6.352 -6.516 -20.469 1 91.62 127 PRO B C 1
ATOM 3605 O O . PRO B 1 127 ? 7.438 -5.938 -20.422 1 91.62 127 PRO B O 1
ATOM 3608 N N . GLU B 1 128 ? 5.34 -6.055 -19.828 1 91.44 128 GLU B N 1
ATOM 3609 C CA . GLU B 1 128 ? 5.449 -4.875 -18.969 1 91.44 128 GLU B CA 1
ATOM 3610 C C . GLU B 1 128 ? 6.363 -5.145 -17.781 1 91.44 128 GLU B C 1
ATOM 3612 O O . GLU B 1 128 ? 7.176 -4.297 -17.406 1 91.44 128 GLU B O 1
ATOM 3617 N N . ASN B 1 129 ? 6.215 -6.312 -17.188 1 94 129 ASN B N 1
ATOM 3618 C CA . ASN B 1 129 ? 7.031 -6.648 -16.016 1 94 129 ASN B CA 1
ATOM 3619 C C . ASN B 1 129 ? 8.484 -6.906 -16.406 1 94 129 ASN B C 1
ATOM 3621 O O . ASN B 1 129 ? 9.398 -6.551 -15.672 1 94 129 ASN B O 1
ATOM 3625 N N . THR B 1 130 ? 8.672 -7.543 -17.594 1 94.19 130 THR B N 1
ATOM 3626 C CA . THR B 1 130 ? 10.031 -7.727 -18.078 1 94.19 130 THR B CA 1
ATOM 3627 C C . THR B 1 130 ? 10.703 -6.379 -18.344 1 94.19 130 THR B C 1
ATOM 3629 O O . THR B 1 130 ? 11.867 -6.184 -18 1 94.19 130 THR B O 1
ATOM 3632 N N . LYS B 1 131 ? 9.945 -5.48 -18.906 1 93.44 131 LYS B N 1
ATOM 3633 C CA . LYS B 1 131 ? 10.469 -4.141 -19.156 1 93.44 131 LYS B CA 1
ATOM 3634 C C . LYS B 1 131 ? 10.773 -3.422 -17.844 1 93.44 131 LYS B C 1
ATOM 3636 O O . LYS B 1 131 ? 11.797 -2.744 -17.719 1 93.44 131 LYS B O 1
ATOM 3641 N N . ALA B 1 132 ? 9.875 -3.543 -16.922 1 94.88 132 ALA B N 1
ATOM 3642 C CA . ALA B 1 132 ? 10.109 -2.947 -15.609 1 94.88 132 ALA B CA 1
ATOM 3643 C C . ALA B 1 132 ? 11.414 -3.467 -15 1 94.88 132 ALA B C 1
ATOM 3645 O O . ALA B 1 132 ? 12.219 -2.688 -14.484 1 94.88 132 ALA B O 1
ATOM 3646 N N . ARG B 1 133 ? 11.602 -4.75 -15.07 1 96.69 133 ARG B N 1
ATOM 3647 C CA . ARG B 1 133 ? 12.828 -5.355 -14.57 1 96.69 133 ARG B CA 1
ATOM 3648 C C . ARG B 1 133 ? 14.055 -4.789 -15.281 1 96.69 133 ARG B C 1
ATOM 3650 O O . ARG B 1 133 ? 15.094 -4.562 -14.664 1 96.69 133 ARG B O 1
ATOM 3657 N N . GLU B 1 134 ? 13.945 -4.645 -16.562 1 95.44 134 GLU B N 1
ATOM 3658 C CA . GLU B 1 134 ? 15.031 -4.07 -17.359 1 95.44 134 GLU B CA 1
ATOM 3659 C C . GLU B 1 134 ? 15.359 -2.654 -16.891 1 95.44 134 GLU B C 1
ATOM 3661 O O . GLU B 1 134 ? 16.531 -2.312 -16.703 1 95.44 134 GLU B O 1
ATOM 3666 N N . ILE B 1 135 ? 14.375 -1.883 -16.688 1 92.88 135 ILE B N 1
ATOM 3667 C CA . ILE B 1 135 ? 14.547 -0.5 -16.266 1 92.88 135 ILE B CA 1
ATOM 3668 C C . ILE B 1 135 ? 15.203 -0.465 -14.883 1 92.88 135 ILE B C 1
ATOM 3670 O O . ILE B 1 135 ? 16.156 0.29 -14.656 1 92.88 135 ILE B O 1
ATOM 3674 N N . LEU B 1 136 ? 14.75 -1.304 -13.984 1 95.56 136 LEU B N 1
ATOM 3675 C CA . LEU B 1 136 ? 15.305 -1.356 -12.633 1 95.56 136 LEU B CA 1
ATOM 3676 C C . LEU B 1 136 ? 16.75 -1.82 -12.664 1 95.56 136 LEU B C 1
ATOM 3678 O O . LEU B 1 136 ? 17.609 -1.239 -11.992 1 95.56 136 LEU B O 1
ATOM 3682 N N . SER B 1 137 ? 17.047 -2.787 -13.453 1 95.69 137 SER B N 1
ATOM 3683 C CA . SER B 1 137 ? 18.391 -3.363 -13.523 1 95.69 137 SER B CA 1
ATOM 3684 C C . SER B 1 137 ? 19.375 -2.395 -14.164 1 95.69 137 SER B C 1
ATOM 3686 O O . SER B 1 137 ? 20.578 -2.467 -13.906 1 95.69 137 SER B O 1
ATOM 3688 N N . SER B 1 138 ? 18.875 -1.508 -14.992 1 93.19 138 SER B N 1
ATOM 3689 C CA . SER B 1 138 ? 19.734 -0.527 -15.648 1 93.19 138 SER B CA 1
ATOM 3690 C C . SER B 1 138 ? 20.219 0.529 -14.664 1 93.19 138 SER B C 1
ATOM 3692 O O . SER B 1 138 ? 21.156 1.275 -14.953 1 93.19 138 SER B O 1
ATOM 3694 N N . GLY B 1 139 ? 19.531 0.583 -13.547 1 92.94 139 GLY B N 1
ATOM 3695 C CA . GLY B 1 139 ? 19.875 1.603 -12.57 1 92.94 139 GLY B CA 1
ATOM 3696 C C . GLY B 1 139 ? 19.219 2.941 -12.852 1 92.94 139 GLY B C 1
ATOM 3697 O O . GLY B 1 139 ? 19.5 3.93 -12.164 1 92.94 139 GLY B O 1
ATOM 3698 N N . ALA B 1 140 ? 18.297 2.967 -13.781 1 90.19 140 ALA B N 1
ATOM 3699 C CA . ALA B 1 140 ? 17.688 4.219 -14.227 1 90.19 140 ALA B CA 1
ATOM 3700 C C . ALA B 1 140 ? 16.938 4.895 -13.086 1 90.19 140 ALA B C 1
ATOM 3702 O O . ALA B 1 140 ? 16.875 6.125 -13.023 1 90.19 140 ALA B O 1
ATOM 3703 N N . LEU B 1 141 ? 16.422 4.109 -12.125 1 92.44 141 LEU B N 1
ATOM 3704 C CA . LEU B 1 141 ? 15.633 4.672 -11.039 1 92.44 141 LEU B CA 1
ATOM 3705 C C . LEU B 1 141 ? 16.469 4.844 -9.781 1 92.44 141 LEU B C 1
ATOM 3707 O O . LEU B 1 141 ? 15.969 5.281 -8.75 1 92.44 141 LEU B O 1
ATOM 3711 N N . GLY B 1 142 ? 17.766 4.508 -9.875 1 93.5 142 GLY B N 1
ATOM 3712 C CA . GLY B 1 142 ? 18.547 4.457 -8.648 1 93.5 142 GLY B CA 1
ATOM 3713 C C . GLY B 1 142 ? 18.109 3.352 -7.707 1 93.5 142 GLY B C 1
ATOM 3714 O O . GLY B 1 142 ? 17.469 2.383 -8.133 1 93.5 142 GLY B O 1
ATOM 3715 N N . LYS B 1 143 ? 18.531 3.49 -6.469 1 95 143 LYS B N 1
ATOM 3716 C CA . LYS B 1 143 ? 18.078 2.521 -5.477 1 95 143 LYS B CA 1
ATOM 3717 C C . LYS B 1 143 ? 16.562 2.643 -5.238 1 95 143 LYS B C 1
ATOM 3719 O O . LYS B 1 143 ? 16.047 3.744 -5.043 1 95 143 LYS B O 1
ATOM 3724 N N . VAL B 1 144 ? 15.883 1.547 -5.254 1 96.75 144 VAL B N 1
ATOM 3725 C CA . VAL B 1 144 ? 14.43 1.535 -5.078 1 96.75 144 VAL B CA 1
ATOM 3726 C C . VAL B 1 144 ? 14.094 1.607 -3.59 1 96.75 144 VAL B C 1
ATOM 3728 O O . VAL B 1 144 ? 14.523 0.757 -2.807 1 96.75 144 VAL B O 1
ATOM 3731 N N . SER B 1 145 ? 13.336 2.645 -3.221 1 96.94 145 SER B N 1
ATOM 3732 C CA . SER B 1 145 ? 12.945 2.805 -1.822 1 96.94 145 SER B CA 1
ATOM 3733 C C . SER B 1 145 ? 11.625 2.1 -1.53 1 96.94 145 SER B C 1
ATOM 3735 O O . SER B 1 145 ? 11.453 1.517 -0.458 1 96.94 145 SER B O 1
ATOM 3737 N N . MET B 1 146 ? 10.711 2.121 -2.467 1 97.12 146 MET B N 1
ATOM 3738 C CA . MET B 1 146 ? 9.352 1.616 -2.262 1 97.12 146 MET B CA 1
ATOM 3739 C C . MET B 1 146 ? 8.82 0.959 -3.531 1 97.12 146 MET B C 1
ATOM 3741 O O . MET B 1 146 ? 9.039 1.464 -4.633 1 97.12 146 MET B O 1
ATOM 3745 N N . ILE B 1 147 ? 8.211 -0.139 -3.416 1 97.31 147 ILE B N 1
ATOM 3746 C CA . ILE B 1 147 ? 7.492 -0.8 -4.5 1 97.31 147 ILE B CA 1
ATOM 3747 C C . ILE B 1 147 ? 6.125 -1.261 -4.008 1 97.31 147 ILE B C 1
ATOM 3749 O O . ILE B 1 147 ? 6.004 -1.81 -2.91 1 97.31 147 ILE B O 1
ATOM 3753 N N . ARG B 1 148 ? 5.059 -0.98 -4.734 1 96.38 148 ARG B N 1
ATOM 3754 C CA . ARG B 1 148 ? 3.684 -1.325 -4.383 1 96.38 148 ARG B CA 1
ATOM 3755 C C . ARG B 1 148 ? 3.033 -2.164 -5.477 1 96.38 148 ARG B C 1
ATOM 3757 O O . ARG B 1 148 ? 3.037 -1.778 -6.648 1 96.38 148 ARG B O 1
ATOM 3764 N N . VAL B 1 149 ? 2.502 -3.273 -5.074 1 96.31 149 VAL B N 1
ATOM 3765 C CA . VAL B 1 149 ? 1.813 -4.133 -6.035 1 96.31 149 VAL B CA 1
ATOM 3766 C C . VAL B 1 149 ? 0.463 -4.562 -5.465 1 96.31 149 VAL B C 1
ATOM 3768 O O . VAL B 1 149 ? 0.35 -4.855 -4.273 1 96.31 149 VAL B O 1
ATOM 3771 N N . ARG B 1 150 ? -0.561 -4.578 -6.305 1 94.94 150 ARG B N 1
ATOM 3772 C CA . ARG B 1 150 ? -1.883 -5.094 -5.965 1 94.94 150 ARG B CA 1
ATOM 3773 C C . ARG B 1 150 ? -2.336 -6.141 -6.977 1 94.94 150 ARG B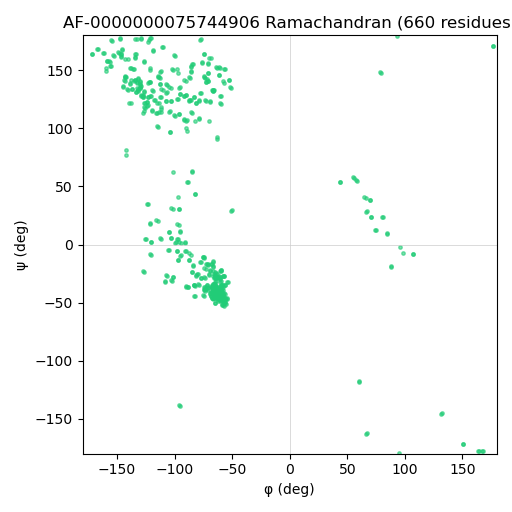 C 1
ATOM 3775 O O . ARG B 1 150 ? -2.154 -5.965 -8.188 1 94.94 150 ARG B O 1
ATOM 3782 N N . VAL B 1 151 ? -2.805 -7.25 -6.547 1 95.12 151 VAL B N 1
ATOM 3783 C CA . VAL B 1 151 ? -3.412 -8.289 -7.379 1 95.12 151 VAL B CA 1
ATOM 3784 C C . VAL B 1 151 ? -4.789 -8.648 -6.828 1 95.12 151 VAL B C 1
ATOM 3786 O O . VAL B 1 151 ? -4.902 -9.18 -5.719 1 95.12 151 VAL B O 1
ATOM 3789 N N . ALA B 1 152 ? -5.855 -8.359 -7.598 1 94.25 152 ALA B N 1
ATOM 3790 C CA . ALA B 1 152 ? -7.188 -8.562 -7.031 1 94.25 152 ALA B CA 1
ATOM 3791 C C . ALA B 1 152 ? -8.227 -8.758 -8.133 1 94.25 152 ALA B C 1
ATOM 3793 O O . ALA B 1 152 ? -8.008 -8.367 -9.281 1 94.25 152 ALA B O 1
ATOM 3794 N N . HIS B 1 153 ? -9.289 -9.438 -7.879 1 92.88 153 HIS B N 1
ATOM 3795 C CA . HIS B 1 153 ? -10.492 -9.594 -8.695 1 92.88 153 HIS B CA 1
ATOM 3796 C C . HIS B 1 153 ? -11.734 -9.742 -7.82 1 92.88 153 HIS B C 1
ATOM 3798 O O . HIS B 1 153 ? -11.633 -9.773 -6.594 1 92.88 153 HIS B O 1
ATOM 3804 N N . PRO B 1 154 ? -12.922 -9.836 -8.383 1 93.44 154 PRO B N 1
ATOM 3805 C CA . PRO B 1 154 ? -14.148 -9.789 -7.582 1 93.44 154 PRO B CA 1
ATOM 3806 C C . PRO B 1 154 ? -14.68 -11.18 -7.242 1 93.44 154 PRO B C 1
ATOM 3808 O O . PRO B 1 154 ? -15.898 -11.375 -7.152 1 93.44 154 PRO B O 1
ATOM 3811 N N . GLY B 1 155 ? -13.828 -12.125 -7.117 1 94.25 155 GLY B N 1
ATOM 3812 C CA . GLY B 1 155 ? -14.25 -13.508 -6.961 1 94.25 155 GLY B CA 1
ATOM 3813 C C . GLY B 1 155 ? -15.156 -13.719 -5.762 1 94.25 155 GLY B C 1
ATOM 3814 O O . GLY B 1 155 ? -16.125 -14.477 -5.836 1 94.25 155 GLY B O 1
ATOM 3815 N N . ALA B 1 156 ? -14.805 -13.102 -4.637 1 95.25 156 ALA B N 1
ATOM 3816 C CA . ALA B 1 156 ? -15.633 -13.242 -3.443 1 95.25 156 ALA B CA 1
ATOM 3817 C C . ALA B 1 156 ? -16.922 -12.438 -3.572 1 95.25 156 ALA B C 1
ATOM 3819 O O . ALA B 1 156 ? -17.984 -12.898 -3.172 1 95.25 156 ALA B O 1
ATOM 3820 N N . ILE B 1 157 ? -16.797 -11.305 -4.184 1 93.38 157 ILE B N 1
ATOM 3821 C CA . ILE B 1 157 ? -17.938 -10.422 -4.348 1 93.38 157 ILE B CA 1
ATOM 3822 C C . ILE B 1 157 ? -18.969 -11.078 -5.277 1 93.38 157 ILE B C 1
ATOM 3824 O O . ILE B 1 157 ? -20.156 -11.125 -4.969 1 93.38 157 ILE B O 1
ATOM 3828 N N . ASP B 1 158 ? -18.5 -11.672 -6.328 1 93.88 158 ASP B N 1
ATOM 3829 C CA . ASP B 1 158 ? -19.375 -12.227 -7.355 1 93.88 158 ASP B CA 1
ATOM 3830 C C . ASP B 1 158 ? -19.609 -13.711 -7.129 1 93.88 158 ASP B C 1
ATOM 3832 O O . ASP B 1 158 ? -20.25 -14.375 -7.949 1 93.88 158 ASP B O 1
ATOM 3836 N N . LYS B 1 159 ? -19.078 -14.258 -6.102 1 95.25 159 LYS B N 1
ATOM 3837 C CA . LYS B 1 159 ? -19.312 -15.641 -5.699 1 95.25 159 LYS B CA 1
ATOM 3838 C C . LYS B 1 159 ? -18.984 -16.609 -6.832 1 95.25 159 LYS B C 1
ATOM 3840 O O . LYS B 1 159 ? -19.797 -17.453 -7.195 1 95.25 159 LYS B O 1
ATOM 3845 N N . TRP B 1 160 ? -17.688 -16.5 -7.281 1 95.12 160 TRP B N 1
ATOM 3846 C CA . TRP B 1 160 ? -17.219 -17.25 -8.438 1 95.12 160 TRP B CA 1
ATOM 3847 C C . TRP B 1 160 ? -17.031 -18.719 -8.086 1 95.12 160 TRP B C 1
ATOM 3849 O O . TRP B 1 160 ? -17.125 -19.594 -8.953 1 95.12 160 TRP B O 1
ATO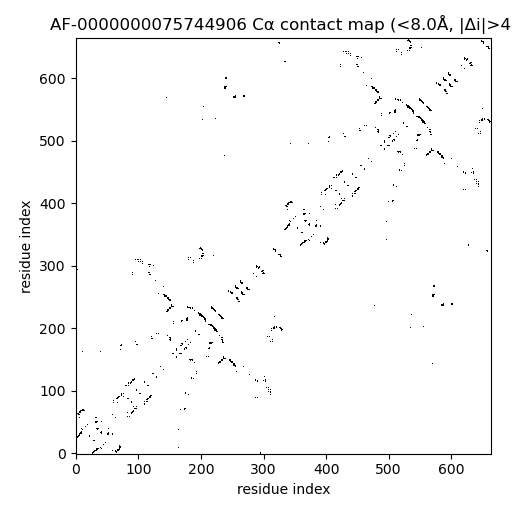M 3859 N N . PHE B 1 161 ? -16.719 -19.047 -6.832 1 96.25 161 PHE B N 1
ATOM 3860 C CA . PHE B 1 161 ? -16.234 -20.375 -6.484 1 96.25 161 PHE B CA 1
ATOM 3861 C C . PHE B 1 161 ? -17.391 -21.297 -6.141 1 96.25 161 PHE B C 1
ATOM 3863 O O . PHE B 1 161 ? -17.906 -21.266 -5.02 1 96.25 161 PHE B O 1
ATOM 3870 N N . LYS B 1 162 ? -17.766 -22.109 -7.07 1 94.5 162 LYS B N 1
ATOM 3871 C CA . LYS B 1 162 ? -18.859 -23.078 -6.953 1 94.5 162 LYS B CA 1
ATOM 3872 C C . LYS B 1 162 ? -18.516 -24.375 -7.684 1 94.5 162 LYS B C 1
ATOM 3874 O O . LYS B 1 162 ? -17.547 -24.438 -8.43 1 94.5 162 LYS B O 1
ATOM 3879 N N . ASP B 1 163 ? -19.141 -25.406 -7.355 1 94.38 163 ASP B N 1
ATOM 3880 C CA . ASP B 1 163 ? -18.984 -26.703 -8.008 1 94.38 163 ASP B CA 1
ATOM 3881 C C . ASP B 1 163 ? -17.547 -27.219 -7.902 1 94.38 163 ASP B C 1
ATOM 3883 O O . ASP B 1 163 ? -17 -27.312 -6.805 1 94.38 163 ASP B O 1
ATOM 3887 N N . TRP B 1 164 ? -16.891 -27.391 -9.031 1 94.94 164 TRP B N 1
ATOM 3888 C CA . TRP B 1 164 ? -15.578 -28.016 -9.031 1 94.94 164 TRP B CA 1
ATOM 3889 C C . TRP B 1 164 ? -14.508 -27.078 -8.5 1 94.94 164 TRP B C 1
ATOM 3891 O O . TRP B 1 164 ? -13.391 -27.5 -8.188 1 94.94 164 TRP B O 1
ATOM 3901 N N . SER B 1 165 ? -14.852 -25.766 -8.344 1 95.44 165 SER B N 1
ATOM 3902 C CA . SER B 1 165 ? -13.859 -24.812 -7.852 1 95.44 165 SER B CA 1
ATOM 3903 C C . SER B 1 165 ? -14.102 -24.469 -6.387 1 95.44 165 SER B C 1
ATOM 3905 O O . SER B 1 165 ? -13.391 -23.641 -5.812 1 95.44 165 SER B O 1
ATOM 3907 N N . GLU B 1 166 ? -15.023 -25.094 -5.723 1 96.5 166 GLU B N 1
ATOM 3908 C CA . GLU B 1 166 ? -15.398 -24.797 -4.34 1 96.5 166 GLU B CA 1
ATOM 3909 C C . GLU B 1 166 ? -14.211 -25 -3.395 1 96.5 166 GLU B C 1
ATOM 3911 O O . GLU B 1 166 ? -14.133 -24.344 -2.352 1 96.5 166 GLU B O 1
ATOM 3916 N N . TRP B 1 167 ? -13.344 -25.891 -3.795 1 97.5 167 TRP B N 1
ATOM 3917 C CA . TRP B 1 167 ? -12.203 -26.219 -2.941 1 97.5 167 TRP B CA 1
ATOM 3918 C C . TRP B 1 167 ? -11.344 -24.984 -2.693 1 97.5 167 TRP B C 1
ATOM 3920 O O . TRP B 1 167 ? -10.617 -24.922 -1.7 1 97.5 167 TRP B O 1
ATOM 3930 N N . PHE B 1 168 ? -11.391 -23.938 -3.564 1 97.62 168 PHE B N 1
ATOM 3931 C CA . PHE B 1 168 ? -10.656 -22.688 -3.381 1 97.62 168 PHE B CA 1
ATOM 3932 C C . PHE B 1 168 ? -11.016 -22.047 -2.053 1 97.62 168 PHE B C 1
ATOM 3934 O O . PHE B 1 168 ? -10.219 -21.297 -1.482 1 97.62 168 PHE B O 1
ATOM 3941 N N . THR B 1 169 ? -12.219 -22.312 -1.559 1 97.75 169 THR B N 1
ATOM 3942 C CA . THR B 1 169 ? -12.727 -21.578 -0.401 1 97.75 169 THR B CA 1
ATOM 3943 C C . THR B 1 169 ? -12.672 -22.453 0.851 1 97.75 169 THR B C 1
ATOM 3945 O O . THR B 1 169 ? -13.273 -22.125 1.873 1 97.75 169 THR B O 1
ATOM 3948 N N . VAL B 1 170 ? -12 -23.578 0.762 1 97.62 170 VAL B N 1
ATOM 3949 C CA . VAL B 1 170 ? -11.82 -24.484 1.886 1 97.62 170 VAL B CA 1
ATOM 3950 C C . VAL B 1 170 ? -10.344 -24.562 2.254 1 97.62 170 VAL B C 1
ATOM 3952 O O . VAL B 1 170 ? -9.547 -25.156 1.519 1 97.62 170 VAL B O 1
ATOM 3955 N N . SER B 1 171 ? -9.961 -24.094 3.385 1 96.5 171 SER B N 1
ATOM 3956 C CA . SER B 1 171 ? -8.578 -23.891 3.791 1 96.5 171 SER B CA 1
ATOM 3957 C C . SER B 1 171 ? -7.801 -25.203 3.785 1 96.5 171 SER B C 1
ATOM 3959 O O . SER B 1 171 ? -6.609 -25.219 3.459 1 96.5 171 SER B O 1
ATOM 3961 N N . GLN B 1 172 ? -8.445 -26.297 4.07 1 97.25 172 GLN B N 1
ATOM 3962 C CA . GLN B 1 172 ? -7.797 -27.594 4.098 1 97.25 172 GLN B CA 1
ATOM 3963 C C . GLN B 1 172 ? -7.305 -28 2.711 1 97.25 172 GLN B C 1
ATOM 3965 O O . GLN B 1 172 ? -6.348 -28.766 2.582 1 97.25 172 GLN B O 1
ATOM 3970 N N . TYR B 1 173 ? -7.973 -27.484 1.688 1 98.31 173 TYR B N 1
ATOM 3971 C CA . TYR B 1 173 ? -7.652 -27.875 0.323 1 98.31 173 TYR B CA 1
ATOM 3972 C C . TYR B 1 173 ? -6.809 -26.812 -0.373 1 98.31 173 TYR B C 1
ATOM 3974 O O . TYR B 1 173 ? -6.016 -27.125 -1.262 1 98.31 173 TYR B O 1
ATOM 3982 N N . SER B 1 174 ? -6.969 -25.516 0.067 1 98.44 174 SER B N 1
ATOM 3983 C CA . SER B 1 174 ? -6.359 -24.422 -0.687 1 98.44 174 SER B CA 1
ATOM 3984 C C . SER B 1 174 ? -5.156 -23.844 0.05 1 98.44 174 SER B C 1
ATOM 3986 O O . SER B 1 174 ? -4.266 -23.266 -0.568 1 98.44 174 SER B O 1
ATOM 3988 N N . GLY B 1 175 ? -5.137 -23.969 1.365 1 98.06 175 GLY B N 1
ATOM 3989 C CA . GLY B 1 175 ? -4.066 -23.406 2.18 1 98.06 175 GLY B CA 1
ATOM 3990 C C . GLY B 1 175 ? -4.324 -21.969 2.596 1 98.06 175 GLY B C 1
ATOM 3991 O O . GLY B 1 175 ? -3.707 -21.469 3.539 1 98.06 175 GLY B O 1
ATOM 3992 N N . GLY B 1 176 ? -5.191 -21.25 1.955 1 98.25 176 GLY B N 1
ATOM 3993 C CA . GLY B 1 176 ? -5.543 -19.859 2.199 1 98.25 176 GLY B CA 1
ATOM 3994 C C . GLY B 1 176 ? -6.539 -19.297 1.198 1 98.25 176 GLY B C 1
ATOM 3995 O O . GLY B 1 176 ? -6.883 -19.969 0.223 1 98.25 176 GLY B O 1
ATOM 3996 N N . GLY B 1 177 ? -7.012 -18.125 1.513 1 98.38 177 GLY B N 1
ATOM 3997 C CA . GLY B 1 177 ? -8.055 -17.531 0.685 1 98.38 177 GLY B CA 1
ATOM 3998 C C . GLY B 1 177 ? -7.516 -16.578 -0.358 1 98.38 177 GLY B C 1
ATOM 3999 O O . GLY B 1 177 ? -6.578 -16.906 -1.087 1 98.38 177 GLY B O 1
ATOM 4000 N N . GLY B 1 178 ? -8.227 -15.477 -0.529 1 98 178 GLY B N 1
ATOM 4001 C CA . GLY B 1 178 ? -7.934 -14.492 -1.562 1 98 178 GLY B CA 1
ATOM 4002 C C . GLY B 1 178 ? -6.531 -13.922 -1.459 1 98 178 GLY B C 1
ATOM 4003 O O . GLY B 1 178 ? -5.887 -13.656 -2.477 1 98 178 GLY B O 1
ATOM 4004 N N . PHE B 1 179 ? -6.035 -13.758 -0.251 1 98.62 179 PHE B N 1
ATOM 4005 C CA . PHE B 1 179 ? -4.703 -13.18 -0.095 1 98.62 179 PHE B CA 1
ATOM 4006 C C . PHE B 1 179 ? -3.637 -14.141 -0.61 1 98.62 179 PHE B C 1
ATOM 4008 O O . PHE B 1 179 ? -2.719 -13.727 -1.323 1 98.62 179 PHE B O 1
ATOM 4015 N N . LEU B 1 180 ? -3.723 -15.375 -0.29 1 98.62 180 LEU B N 1
ATOM 4016 C CA . LEU B 1 180 ? -2.768 -16.359 -0.788 1 98.62 180 LEU B CA 1
ATOM 4017 C C . LEU B 1 180 ? -2.912 -16.547 -2.295 1 98.62 180 LEU B C 1
ATOM 4019 O O . LEU B 1 180 ? -1.922 -16.484 -3.029 1 98.62 180 LEU B O 1
ATOM 4023 N N . ASP B 1 181 ? -4.133 -16.688 -2.746 1 97.81 181 ASP B N 1
ATOM 4024 C CA . ASP B 1 181 ? -4.426 -17.016 -4.141 1 97.81 181 ASP B CA 1
ATOM 4025 C C . ASP B 1 181 ? -3.816 -15.984 -5.082 1 97.81 181 ASP B C 1
ATOM 4027 O O . ASP B 1 181 ? -3.215 -16.344 -6.098 1 97.81 181 ASP B O 1
ATOM 4031 N N . LEU B 1 182 ? -3.963 -14.758 -4.652 1 97.44 182 LEU B N 1
ATOM 4032 C CA . LEU B 1 182 ? -3.533 -13.703 -5.566 1 97.44 182 LEU B CA 1
ATOM 4033 C C . LEU B 1 182 ? -2.256 -13.039 -5.07 1 97.44 182 LEU B C 1
ATOM 4035 O O . LEU B 1 182 ? -1.432 -12.594 -5.871 1 97.44 182 LEU B O 1
ATOM 4039 N N . GLY B 1 183 ? -2.086 -12.969 -3.771 1 98.19 183 GLY B N 1
ATOM 4040 C CA . GLY B 1 183 ? -0.914 -12.328 -3.195 1 98.19 183 GLY B CA 1
ATOM 4041 C C . GLY B 1 183 ? 0.384 -13.031 -3.551 1 98.19 183 GLY B C 1
ATOM 4042 O O . GLY B 1 183 ? 1.439 -12.398 -3.617 1 98.19 183 GLY B O 1
ATOM 4043 N N . ILE B 1 184 ? 0.31 -14.281 -3.779 1 98.56 184 ILE B N 1
ATOM 4044 C CA . ILE B 1 184 ? 1.513 -15.047 -4.078 1 98.56 184 ILE B CA 1
ATOM 4045 C C . ILE B 1 184 ? 2.109 -14.578 -5.402 1 98.56 184 ILE B C 1
ATOM 4047 O O . ILE B 1 184 ? 3.328 -14.594 -5.582 1 98.56 184 ILE B O 1
ATOM 4051 N N . HIS B 1 185 ? 1.238 -14.172 -6.363 1 97.94 185 HIS B N 1
ATOM 4052 C CA . HIS B 1 185 ? 1.733 -13.555 -7.59 1 97.94 185 HIS B CA 1
ATOM 4053 C C . HIS B 1 185 ? 2.5 -12.273 -7.289 1 97.94 185 HIS B C 1
ATOM 4055 O O . HIS B 1 185 ? 3.566 -12.031 -7.859 1 97.94 185 HIS B O 1
ATOM 4061 N N . GLY B 1 186 ? 1.96 -11.453 -6.402 1 98 186 GLY B N 1
ATOM 4062 C CA . GLY B 1 186 ? 2.619 -10.219 -6 1 98 186 GLY B CA 1
ATOM 4063 C C . GLY B 1 186 ? 3.932 -10.453 -5.277 1 98 186 GLY B C 1
ATOM 4064 O O . GLY B 1 186 ? 4.91 -9.742 -5.516 1 98 186 GLY B O 1
ATOM 4065 N N . ALA B 1 187 ? 3.922 -11.445 -4.406 1 98.69 187 ALA B N 1
ATOM 4066 C CA . ALA B 1 187 ? 5.133 -11.781 -3.664 1 98.69 187 ALA B CA 1
ATOM 4067 C C . ALA B 1 187 ? 6.266 -12.18 -4.613 1 98.69 187 ALA B C 1
ATOM 4069 O O . ALA B 1 187 ? 7.398 -11.711 -4.465 1 98.69 187 ALA B O 1
ATOM 4070 N N . ASP B 1 188 ? 5.934 -12.984 -5.559 1 98.69 188 ASP B N 1
ATOM 4071 C CA . ASP B 1 188 ? 6.934 -13.391 -6.543 1 98.69 188 ASP B CA 1
ATOM 4072 C C . ASP B 1 188 ? 7.395 -12.195 -7.375 1 98.69 188 ASP B C 1
ATOM 4074 O O . ASP B 1 188 ? 8.586 -12.039 -7.645 1 98.69 188 ASP B O 1
ATOM 4078 N N . LEU B 1 189 ? 6.457 -11.383 -7.762 1 98.12 189 LEU B N 1
ATOM 4079 C CA . LEU B 1 189 ? 6.777 -10.227 -8.602 1 98.12 189 LEU B CA 1
ATOM 4080 C C . LEU B 1 189 ? 7.703 -9.266 -7.867 1 98.12 189 LEU B C 1
ATOM 4082 O O . LEU B 1 189 ? 8.648 -8.734 -8.453 1 98.12 189 LEU B O 1
ATOM 4086 N N . LEU B 1 190 ? 7.438 -9.031 -6.602 1 98.56 190 LEU B N 1
ATOM 4087 C CA . LEU B 1 190 ? 8.305 -8.172 -5.805 1 98.56 190 LEU B CA 1
ATOM 4088 C C . LEU B 1 190 ? 9.734 -8.688 -5.801 1 98.56 190 LEU B C 1
ATOM 4090 O O . LEU B 1 190 ? 10.68 -7.93 -6.039 1 98.56 190 LEU B O 1
ATOM 4094 N N . ARG B 1 191 ? 9.906 -9.969 -5.539 1 98.69 191 ARG B N 1
ATOM 4095 C CA . ARG B 1 191 ? 11.234 -10.586 -5.527 1 98.69 191 ARG B CA 1
ATOM 4096 C C . ARG B 1 191 ? 11.914 -10.445 -6.887 1 98.69 191 ARG B C 1
ATOM 4098 O O . ARG B 1 191 ? 13.094 -10.102 -6.965 1 98.69 191 ARG B O 1
ATOM 4105 N N . PHE B 1 192 ? 11.164 -10.688 -7.965 1 98.62 192 PHE B N 1
ATOM 4106 C CA . PHE B 1 192 ? 11.672 -10.68 -9.336 1 98.62 192 PHE B CA 1
ATOM 4107 C C . PHE B 1 192 ? 12.141 -9.289 -9.727 1 98.62 192 PHE B C 1
ATOM 4109 O O . PHE B 1 192 ? 13.273 -9.109 -10.18 1 98.62 192 PHE B O 1
ATOM 4116 N N . LEU B 1 193 ? 11.25 -8.297 -9.477 1 98.44 193 LEU B N 1
ATOM 4117 C CA . LEU B 1 193 ? 11.555 -6.938 -9.914 1 98.44 193 LEU B CA 1
ATOM 4118 C C . LEU B 1 193 ? 12.719 -6.359 -9.117 1 98.44 193 LEU B C 1
ATOM 4120 O O . LEU B 1 193 ? 13.578 -5.68 -9.68 1 98.44 193 LEU B O 1
ATOM 4124 N N . LEU B 1 194 ? 12.789 -6.703 -7.832 1 98.31 194 LEU B N 1
ATOM 4125 C CA . LEU B 1 194 ? 13.805 -6.121 -6.965 1 98.31 194 LEU B CA 1
ATOM 4126 C C . LEU B 1 194 ? 15.094 -6.938 -7.016 1 98.31 194 LEU B C 1
ATOM 4128 O O . LEU B 1 194 ? 16.141 -6.473 -6.566 1 98.31 194 LEU B O 1
ATOM 4132 N N . ASN B 1 195 ? 14.977 -8.172 -7.609 1 98 195 ASN B N 1
ATOM 4133 C CA . ASN B 1 195 ? 16.109 -9.094 -7.504 1 98 195 ASN B CA 1
ATOM 4134 C C . ASN B 1 195 ? 16.688 -9.109 -6.094 1 98 195 ASN B C 1
ATOM 4136 O O . ASN B 1 195 ? 17.891 -8.906 -5.91 1 98 195 ASN B O 1
ATOM 4140 N N . ASP B 1 196 ? 15.867 -9.344 -5.152 1 98.25 196 ASP B N 1
ATOM 4141 C CA . ASP B 1 196 ? 16.172 -9.266 -3.727 1 98.25 196 ASP B CA 1
ATOM 4142 C C . ASP B 1 196 ? 15.25 -10.188 -2.924 1 98.25 196 ASP B C 1
ATOM 4144 O O . ASP B 1 196 ? 14.258 -10.703 -3.453 1 98.25 196 ASP B O 1
ATOM 4148 N N . GLU B 1 197 ? 15.602 -10.484 -1.711 1 98.69 197 GLU B N 1
ATOM 4149 C CA . GLU B 1 197 ? 14.805 -11.367 -0.865 1 98.69 197 GLU B CA 1
ATOM 4150 C C . GLU B 1 197 ? 14.227 -10.625 0.332 1 98.69 197 GLU B C 1
ATOM 4152 O O . GLU B 1 197 ? 14.867 -9.719 0.873 1 98.69 197 GLU B O 1
ATOM 4157 N N . ALA B 1 198 ? 13.047 -10.992 0.694 1 98.69 198 ALA B N 1
ATOM 4158 C CA . ALA B 1 198 ? 12.375 -10.398 1.847 1 98.69 198 ALA B CA 1
ATOM 4159 C C . ALA B 1 198 ? 13.031 -10.836 3.152 1 98.69 198 ALA B C 1
ATOM 4161 O O . ALA B 1 198 ? 13.477 -11.977 3.277 1 98.69 198 ALA B O 1
ATOM 4162 N N . VAL B 1 199 ? 13.016 -9.914 4.176 1 98.31 199 VAL B N 1
ATOM 4163 C CA . VAL B 1 199 ? 13.656 -10.266 5.441 1 98.31 199 VAL B CA 1
ATOM 4164 C C . VAL B 1 199 ? 12.68 -10.055 6.594 1 98.31 199 VAL B C 1
ATOM 4166 O O . VAL B 1 199 ? 12.867 -10.602 7.684 1 98.31 199 VAL B O 1
ATOM 4169 N N . GLU B 1 200 ? 11.68 -9.219 6.414 1 98.12 200 GLU B N 1
ATOM 4170 C CA . GLU B 1 200 ? 10.633 -8.977 7.398 1 98.12 200 GLU B CA 1
ATOM 4171 C C . GLU B 1 200 ? 9.273 -8.758 6.727 1 98.12 200 GLU B C 1
ATOM 4173 O O . GLU B 1 200 ? 9.195 -8.117 5.68 1 98.12 200 GLU B O 1
ATOM 4178 N N . VAL B 1 201 ? 8.219 -9.312 7.371 1 98.62 201 VAL B N 1
ATOM 4179 C CA . VAL B 1 201 ? 6.867 -9.156 6.852 1 98.62 201 VAL B CA 1
ATOM 4180 C C . VAL B 1 201 ? 5.906 -8.844 7.996 1 98.62 201 VAL B C 1
ATOM 4182 O O . VAL B 1 201 ? 5.992 -9.453 9.07 1 98.62 201 VAL B O 1
ATOM 4185 N N . THR B 1 202 ? 5.07 -7.879 7.82 1 98.44 202 THR B N 1
ATOM 4186 C CA . THR B 1 202 ? 3.918 -7.648 8.68 1 98.44 202 THR B CA 1
ATOM 4187 C C . THR B 1 202 ? 2.67 -7.367 7.848 1 98.44 202 THR B C 1
ATOM 4189 O O . THR B 1 202 ? 2.756 -6.781 6.766 1 98.44 202 THR B O 1
ATOM 4192 N N . GLY B 1 203 ? 1.578 -7.883 8.297 1 97.69 203 GLY B N 1
ATOM 4193 C CA . GLY B 1 203 ? 0.385 -7.695 7.488 1 97.69 203 GLY B CA 1
ATOM 4194 C C . GLY B 1 203 ? -0.896 -8.039 8.227 1 97.69 203 GLY B C 1
ATOM 4195 O O . GLY B 1 203 ? -0.856 -8.5 9.367 1 97.69 203 GLY B O 1
ATOM 4196 N N . ILE B 1 204 ? -2.02 -7.676 7.668 1 98.31 204 ILE B N 1
ATOM 4197 C CA . ILE B 1 204 ? -3.371 -7.977 8.125 1 98.31 204 ILE B CA 1
ATOM 4198 C C . ILE B 1 204 ? -4.152 -8.68 7.02 1 98.31 204 ILE B C 1
ATOM 4200 O O . ILE B 1 204 ? -4.207 -8.188 5.887 1 98.31 204 ILE B O 1
ATOM 4204 N N . VAL B 1 205 ? -4.605 -9.812 7.344 1 98.31 205 VAL B N 1
ATOM 4205 C CA . VAL B 1 205 ? -5.465 -10.594 6.457 1 98.31 205 VAL B CA 1
ATOM 4206 C C . VAL B 1 205 ? -6.867 -10.695 7.062 1 98.31 205 VAL B C 1
ATOM 4208 O O . VAL B 1 205 ? -7.016 -10.844 8.273 1 98.31 205 VAL B O 1
ATOM 4211 N N . SER B 1 206 ? -7.934 -10.539 6.164 1 97.56 206 SER B N 1
ATOM 4212 C CA . SER B 1 206 ? -9.281 -10.492 6.727 1 97.56 206 SER B CA 1
ATOM 4213 C C . SER B 1 206 ? -10.297 -11.117 5.777 1 97.56 206 SER B C 1
ATOM 4215 O O . SER B 1 206 ? -9.961 -11.477 4.648 1 97.56 206 SER B O 1
ATOM 4217 N N . ASN B 1 207 ? -11.43 -11.414 6.289 1 97.75 207 ASN B N 1
ATOM 4218 C CA . ASN B 1 207 ? -12.633 -11.781 5.551 1 97.75 207 ASN B CA 1
ATOM 4219 C C . ASN B 1 207 ? -13.641 -10.633 5.496 1 97.75 207 ASN B C 1
ATOM 4221 O O . ASN B 1 207 ? -14.453 -10.469 6.41 1 97.75 207 ASN B O 1
ATOM 4225 N N . PHE B 1 208 ? -13.586 -9.898 4.383 1 96.69 208 PHE B N 1
ATOM 4226 C CA . PHE B 1 208 ? -14.336 -8.656 4.27 1 96.69 208 PHE B CA 1
ATOM 4227 C C . PHE B 1 208 ? -15.781 -8.93 3.889 1 96.69 208 PHE B C 1
ATOM 4229 O O . PHE B 1 208 ? -16.703 -8.383 4.496 1 96.69 208 PHE B O 1
ATOM 4236 N N . THR B 1 209 ? -16.016 -9.805 2.947 1 96.25 209 THR B N 1
ATOM 4237 C CA . THR B 1 209 ? -17.359 -10.016 2.4 1 96.25 209 THR B CA 1
ATOM 4238 C C . THR B 1 209 ? -18.156 -10.961 3.285 1 96.25 209 THR B C 1
ATOM 4240 O O . THR B 1 209 ? -19.391 -10.875 3.342 1 96.25 209 THR B O 1
ATOM 4243 N N . GLY B 1 210 ? -17.5 -11.945 3.895 1 96.25 210 GLY B N 1
ATOM 4244 C CA . GLY B 1 210 ? -18.188 -12.984 4.656 1 96.25 210 GLY B CA 1
ATOM 4245 C C . GLY B 1 210 ? -18.906 -13.992 3.779 1 96.25 210 GLY B C 1
ATOM 4246 O O . GLY B 1 210 ? -19.656 -14.828 4.277 1 96.25 210 GLY B O 1
ATOM 4247 N N . ASN B 1 211 ? -18.594 -13.945 2.486 1 95.88 211 ASN B N 1
ATOM 4248 C CA . ASN B 1 211 ? -19.297 -14.82 1.559 1 95.88 211 ASN B CA 1
ATOM 4249 C C . ASN B 1 211 ? -18.75 -16.234 1.592 1 95.88 211 ASN B C 1
ATOM 4251 O O . ASN B 1 211 ? -19.422 -17.188 1.17 1 95.88 211 ASN B O 1
ATOM 4255 N N . TYR B 1 212 ? -17.484 -16.391 1.981 1 96.69 212 TYR B N 1
ATOM 4256 C CA . TYR B 1 212 ? -16.844 -17.672 2.23 1 96.69 212 TYR B CA 1
ATOM 4257 C C . TYR B 1 212 ? -16.203 -17.703 3.613 1 96.69 212 TYR B C 1
ATOM 4259 O O . TYR B 1 212 ? -15.945 -16.656 4.207 1 96.69 212 TYR B O 1
ATOM 4267 N N . ASN B 1 213 ? -15.984 -18.875 4.152 1 95.69 213 ASN B N 1
ATOM 4268 C CA . ASN B 1 213 ? -15.352 -19 5.457 1 95.69 213 ASN B CA 1
ATOM 4269 C C . ASN B 1 213 ? -13.828 -19.078 5.332 1 95.69 213 ASN B C 1
ATOM 4271 O O . ASN B 1 213 ? -13.211 -20.016 5.832 1 95.69 213 ASN B O 1
ATOM 4275 N N . ILE B 1 214 ? -13.242 -18.156 4.688 1 97.69 214 ILE B N 1
ATOM 4276 C CA . ILE B 1 214 ? -11.812 -18.016 4.438 1 97.69 214 ILE B CA 1
ATOM 4277 C C . ILE B 1 214 ? -11.484 -16.562 4.098 1 97.69 214 ILE B C 1
ATOM 4279 O O . ILE B 1 214 ? -12.375 -15.789 3.748 1 97.69 214 ILE B O 1
ATOM 4283 N N . ASP B 1 215 ? -10.25 -16.141 4.27 1 98.38 215 ASP B N 1
ATOM 4284 C CA . ASP B 1 215 ? -9.914 -14.758 3.992 1 98.38 215 ASP B CA 1
ATOM 4285 C C . ASP B 1 215 ? -10.164 -14.414 2.525 1 98.38 215 ASP B C 1
ATOM 4287 O O . ASP B 1 215 ? -9.977 -15.258 1.646 1 98.38 215 ASP B O 1
ATOM 4291 N N . ASP B 1 216 ? -10.594 -13.141 2.252 1 98.25 216 ASP B N 1
ATOM 4292 C CA . ASP B 1 216 ? -10.805 -12.734 0.867 1 98.25 216 ASP B CA 1
ATOM 4293 C C . ASP B 1 216 ? -10.008 -11.477 0.54 1 98.25 216 ASP B C 1
ATOM 4295 O O . ASP B 1 216 ? -10.07 -10.969 -0.583 1 98.25 216 ASP B O 1
ATOM 4299 N N . GLN B 1 217 ? -9.18 -11.008 1.523 1 98 217 GLN B N 1
ATOM 4300 C CA . GLN B 1 217 ? -8.266 -9.906 1.232 1 98 217 GLN B CA 1
ATOM 4301 C C . GLN B 1 217 ? -7.145 -9.828 2.266 1 98 217 GLN B C 1
ATOM 4303 O O . GLN B 1 217 ? -7.258 -10.398 3.352 1 98 217 GLN B O 1
ATOM 4308 N N . GLY B 1 218 ? -6.141 -9.094 1.896 1 98.56 218 GLY B N 1
ATOM 4309 C CA . GLY B 1 218 ? -5.062 -8.797 2.826 1 98.56 218 GLY B CA 1
ATOM 4310 C C . GLY B 1 218 ? -4.078 -7.773 2.293 1 98.56 218 GLY B C 1
ATOM 4311 O O . GLY B 1 218 ? -4.129 -7.41 1.115 1 98.56 218 GLY B O 1
ATOM 4312 N N . ALA B 1 219 ? -3.309 -7.254 3.217 1 98.69 219 ALA B N 1
ATOM 4313 C CA . ALA B 1 219 ? -2.225 -6.32 2.914 1 98.69 219 ALA B CA 1
ATOM 4314 C C . ALA B 1 219 ? -1.019 -6.57 3.814 1 98.69 219 ALA B C 1
ATOM 4316 O O . ALA B 1 219 ? -1.174 -6.902 4.992 1 98.69 219 ALA B O 1
ATOM 4317 N N . ALA B 1 220 ? 0.134 -6.391 3.246 1 98.81 220 ALA B N 1
ATOM 4318 C CA . ALA B 1 220 ? 1.363 -6.609 4.004 1 98.81 220 ALA B CA 1
ATOM 4319 C C . ALA B 1 220 ? 2.434 -5.59 3.619 1 98.81 220 ALA B C 1
ATOM 4321 O O . ALA B 1 220 ? 2.473 -5.121 2.48 1 98.81 220 ALA B O 1
ATOM 4322 N N . VAL B 1 221 ? 3.189 -5.199 4.551 1 98.81 221 VAL B N 1
ATOM 4323 C CA . VAL B 1 221 ? 4.445 -4.492 4.34 1 98.81 221 VAL B CA 1
ATOM 4324 C C . VAL B 1 221 ? 5.613 -5.477 4.402 1 98.81 221 VAL B C 1
ATOM 4326 O O . VAL B 1 221 ? 5.742 -6.234 5.367 1 98.81 221 VAL B O 1
ATOM 4329 N N . VAL B 1 222 ? 6.383 -5.457 3.348 1 98.88 222 VAL B N 1
ATOM 4330 C CA . VAL B 1 222 ? 7.508 -6.379 3.221 1 98.88 222 VAL B CA 1
ATOM 4331 C C . VAL B 1 222 ? 8.812 -5.594 3.162 1 98.88 222 VAL B C 1
ATOM 4333 O O . VAL B 1 222 ? 8.977 -4.699 2.326 1 98.88 222 VAL B O 1
ATOM 4336 N N . LYS B 1 223 ? 9.734 -5.891 4.051 1 98.62 223 LYS B N 1
ATOM 4337 C CA . LYS B 1 223 ? 11.078 -5.316 3.988 1 98.62 223 LYS B CA 1
ATOM 4338 C C . LYS B 1 223 ? 12.039 -6.254 3.266 1 98.62 223 LYS B C 1
ATOM 4340 O O . LYS B 1 223 ? 12.094 -7.449 3.561 1 98.62 223 LYS B O 1
ATOM 4345 N N . PHE B 1 224 ? 12.742 -5.742 2.334 1 98.75 224 PHE B N 1
ATOM 4346 C CA . PHE B 1 224 ? 13.719 -6.523 1.581 1 98.75 224 PHE B CA 1
ATOM 4347 C C . PHE B 1 224 ? 15.125 -6.266 2.098 1 98.75 224 PHE B C 1
ATOM 4349 O O . PHE B 1 224 ? 15.367 -5.277 2.795 1 98.75 224 PHE B O 1
ATOM 4356 N N . SER B 1 225 ? 16.062 -7.121 1.764 1 98.25 225 SER B N 1
ATOM 4357 C CA . SER B 1 225 ? 17.391 -7.145 2.359 1 98.25 225 SER B CA 1
ATOM 4358 C C . SER B 1 225 ? 18.188 -5.887 2.002 1 98.25 225 SER B C 1
ATOM 4360 O O . SER B 1 225 ? 19.016 -5.426 2.781 1 98.25 225 SER B O 1
ATOM 4362 N N . LYS B 1 226 ? 17.844 -5.281 0.832 1 96.5 226 LYS B N 1
ATOM 4363 C CA . LYS B 1 226 ? 18.578 -4.094 0.4 1 96.5 226 LYS B CA 1
ATOM 4364 C C . LYS B 1 226 ? 17.906 -2.82 0.918 1 96.5 226 LYS B C 1
ATOM 4366 O O . LYS B 1 226 ? 18.328 -1.714 0.565 1 96.5 226 LYS B O 1
ATOM 4371 N N . GLY B 1 227 ? 16.844 -2.971 1.67 1 96.25 227 GLY B N 1
ATOM 4372 C CA . GLY B 1 227 ? 16.266 -1.819 2.35 1 96.25 227 GLY B CA 1
ATOM 4373 C C . GLY B 1 227 ? 14.961 -1.352 1.729 1 96.25 227 GLY B C 1
ATOM 4374 O O . GLY B 1 227 ? 14.266 -0.513 2.303 1 96.25 227 GLY B O 1
ATOM 4375 N N . THR B 1 228 ? 14.547 -1.867 0.588 1 98.31 228 THR B N 1
ATOM 4376 C CA . THR B 1 228 ? 13.297 -1.507 -0.066 1 98.31 228 THR B CA 1
ATOM 4377 C C . THR B 1 228 ? 12.102 -1.959 0.768 1 98.31 228 THR B C 1
ATOM 4379 O O . THR B 1 228 ? 12.094 -3.068 1.307 1 98.31 228 THR B O 1
ATOM 4382 N N . LEU B 1 229 ? 11.141 -1.071 0.957 1 98.56 229 LEU B N 1
ATOM 4383 C CA . LEU B 1 229 ? 9.852 -1.494 1.492 1 98.56 229 LEU B CA 1
ATOM 4384 C C . LEU B 1 229 ? 8.883 -1.848 0.367 1 98.56 229 LEU B C 1
ATOM 4386 O O . LEU B 1 229 ? 8.734 -1.085 -0.59 1 98.56 229 LEU B O 1
ATOM 4390 N N . GLY B 1 230 ? 8.328 -2.996 0.456 1 98.69 230 GLY B N 1
ATOM 4391 C CA . GLY B 1 230 ? 7.289 -3.434 -0.46 1 98.69 230 GLY B CA 1
ATOM 4392 C C . GLY B 1 230 ? 5.91 -3.457 0.17 1 98.69 230 GLY B C 1
ATOM 4393 O O . GLY B 1 230 ? 5.758 -3.846 1.329 1 98.69 230 GLY B O 1
ATOM 4394 N N . ILE B 1 231 ? 4.949 -2.996 -0.569 1 98.5 231 ILE B N 1
ATOM 4395 C CA . ILE B 1 231 ? 3.549 -3.135 -0.187 1 98.5 231 ILE B CA 1
ATOM 4396 C C . ILE B 1 231 ? 2.871 -4.172 -1.076 1 98.5 231 ILE B C 1
ATOM 4398 O O . ILE B 1 231 ? 2.896 -4.062 -2.305 1 98.5 231 ILE B O 1
ATOM 4402 N N . LEU B 1 232 ? 2.328 -5.121 -0.433 1 98.56 232 LEU B N 1
ATOM 4403 C CA . LEU B 1 232 ? 1.586 -6.18 -1.107 1 98.56 232 LEU B CA 1
ATOM 4404 C C . LEU B 1 232 ? 0.135 -6.211 -0.639 1 98.56 232 LEU B C 1
ATOM 4406 O O . LEU B 1 232 ? -0.135 -6.414 0.547 1 98.56 232 LEU B O 1
ATOM 4410 N N . ASP B 1 233 ? -0.792 -5.953 -1.492 1 97.81 233 ASP B N 1
ATOM 4411 C CA . ASP B 1 233 ? -2.199 -6.16 -1.165 1 97.81 233 ASP B CA 1
ATOM 4412 C C . ASP B 1 233 ? -2.906 -6.957 -2.26 1 97.81 233 ASP B C 1
ATOM 4414 O O . ASP B 1 233 ? -2.57 -6.836 -3.439 1 97.81 233 ASP B O 1
ATOM 4418 N N . ALA B 1 234 ? -3.742 -7.805 -1.843 1 97.56 234 ALA B N 1
ATOM 4419 C CA . ALA B 1 234 ? -4.371 -8.766 -2.744 1 97.56 234 ALA B CA 1
ATOM 4420 C C . ALA B 1 234 ? -5.691 -9.273 -2.17 1 97.56 234 ALA B C 1
ATOM 4422 O O . ALA B 1 234 ? -5.918 -9.203 -0.959 1 97.56 234 ALA B O 1
ATOM 4423 N N . GLY B 1 235 ? -6.547 -9.766 -3.113 1 96.75 235 GLY B N 1
ATOM 4424 C CA . GLY B 1 235 ? -7.762 -10.398 -2.625 1 96.75 235 GLY B CA 1
ATOM 4425 C C . GLY B 1 235 ? -8.82 -10.57 -3.699 1 96.75 235 GLY B C 1
ATOM 4426 O O . GLY B 1 235 ? -8.555 -10.328 -4.879 1 96.75 235 GLY B O 1
ATOM 4427 N N . TRP B 1 236 ? -9.969 -11.094 -3.287 1 96.62 236 TRP B N 1
ATOM 4428 C CA . TRP B 1 236 ? -11.109 -11.383 -4.145 1 96.62 236 TRP B CA 1
ATOM 4429 C C . TRP B 1 236 ? -12.195 -10.32 -3.982 1 96.62 236 TRP B C 1
ATOM 4431 O O . TRP B 1 236 ? -13.391 -10.625 -4.059 1 96.62 236 TRP B O 1
ATOM 4441 N N . THR B 1 237 ? -11.781 -9.031 -3.674 1 94.38 237 THR B N 1
ATOM 4442 C CA . THR B 1 237 ? -12.773 -8.039 -3.273 1 94.38 237 THR B CA 1
ATOM 4443 C C . THR B 1 237 ? -12.75 -6.844 -4.219 1 94.38 237 THR B C 1
ATOM 4445 O O . THR B 1 237 ? -13.234 -5.762 -3.869 1 94.38 237 THR B O 1
ATOM 4448 N N . GLN B 1 238 ? -12.188 -6.953 -5.387 1 88.88 238 GLN B N 1
ATOM 4449 C CA . GLN B 1 238 ? -12.039 -5.793 -6.258 1 88.88 238 GLN B CA 1
ATOM 4450 C C . GLN B 1 238 ? -12.898 -5.93 -7.508 1 88.88 238 GLN B C 1
ATOM 4452 O O . GLN B 1 238 ? -12.719 -6.855 -8.297 1 88.88 238 GLN B O 1
ATOM 4457 N N . VAL B 1 239 ? -13.742 -4.926 -7.602 1 83.5 239 VAL B N 1
ATOM 4458 C CA . VAL B 1 239 ? -14.5 -4.812 -8.844 1 83.5 239 VAL B CA 1
ATOM 4459 C C . VAL B 1 239 ? -13.734 -3.949 -9.844 1 83.5 239 VAL B C 1
ATOM 4461 O O . VAL B 1 239 ? -13.352 -2.82 -9.531 1 83.5 239 VAL B O 1
ATOM 4464 N N . LEU B 1 240 ? -13.141 -4.535 -10.883 1 69.12 240 LEU B N 1
ATOM 4465 C CA . LEU B 1 240 ? -12.188 -3.852 -11.758 1 69.12 240 LEU B CA 1
ATOM 4466 C C . LEU B 1 240 ? -12.852 -3.424 -13.062 1 69.12 240 LEU B C 1
ATOM 4468 O O . LEU B 1 240 ? -12.922 -4.207 -14.008 1 69.12 240 LEU B O 1
ATOM 4472 N N . GLU B 1 241 ? -13.797 -2.615 -13.078 1 63.34 241 GLU B N 1
ATOM 4473 C CA . GLU B 1 241 ? -14.164 -2.252 -14.438 1 63.34 241 GLU B CA 1
ATOM 4474 C C . GLU B 1 241 ? -13.258 -1.156 -14.984 1 63.3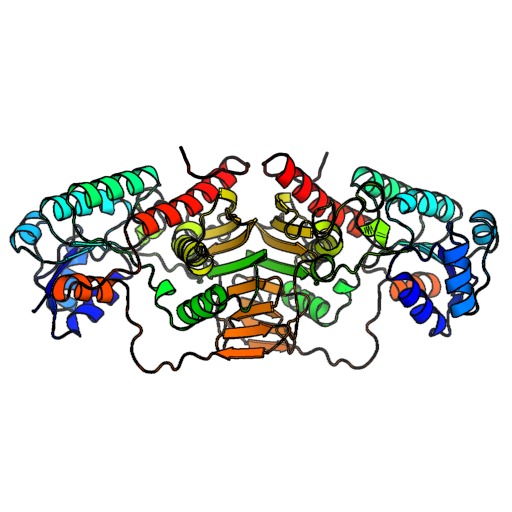4 241 GLU B C 1
ATOM 4476 O O . GLU B 1 241 ? -13.188 -0.063 -14.422 1 63.34 241 GLU B O 1
ATOM 4481 N N . GLY B 1 242 ? -12.273 -1.479 -15.961 1 58.56 242 GLY B N 1
ATOM 4482 C CA . GLY B 1 242 ? -11.453 -0.501 -16.656 1 58.56 242 GLY B CA 1
ATOM 4483 C C . GLY B 1 242 ? -10.102 -0.291 -16.016 1 58.56 242 GLY B C 1
ATOM 4484 O O . GLY B 1 242 ? -9.32 0.552 -16.469 1 58.56 242 GLY B O 1
ATOM 4485 N N . LEU B 1 243 ? -9.703 -0.903 -14.891 1 62.75 243 LEU B N 1
ATOM 4486 C CA . LEU B 1 243 ? -8.43 -0.741 -14.203 1 62.75 243 LEU B CA 1
ATOM 4487 C C . LEU B 1 243 ? -7.453 -1.849 -14.594 1 62.75 243 LEU B C 1
ATOM 4489 O O . LEU B 1 243 ? -7.875 -2.947 -14.969 1 62.75 243 LEU B O 1
ATOM 4493 N N . PRO B 1 244 ? -6.125 -1.251 -14.547 1 60.16 244 PRO B N 1
ATOM 4494 C CA . PRO B 1 244 ? -5.188 -2.369 -14.672 1 60.16 244 PRO B CA 1
ATOM 4495 C C . PRO B 1 244 ? -5.383 -3.428 -13.586 1 60.16 244 PRO B C 1
ATOM 4497 O O . PRO B 1 244 ? -5.664 -3.092 -12.438 1 60.16 244 PRO B O 1
ATOM 4500 N N . TRP B 1 245 ? -5.32 -4.559 -13.867 1 62.19 245 TRP B N 1
ATOM 4501 C CA . TRP B 1 245 ? -5.559 -5.711 -13 1 62.19 245 TRP B CA 1
ATOM 4502 C C . TRP B 1 245 ? -4.516 -5.781 -11.891 1 62.19 245 TRP B C 1
ATOM 4504 O O . TRP B 1 245 ? -4.793 -6.285 -10.805 1 62.19 245 TRP B O 1
ATOM 4514 N N . SER B 1 246 ? -3.375 -5.191 -12.133 1 79.38 246 SER B N 1
ATOM 4515 C CA . SER B 1 246 ? -2.312 -5.273 -11.141 1 79.38 246 SER B CA 1
ATOM 4516 C C . SER B 1 246 ? -1.536 -3.965 -11.047 1 79.38 246 SER B C 1
ATOM 4518 O O . SER B 1 246 ? -0.481 -3.818 -11.672 1 79.38 246 SER B O 1
ATOM 4520 N N . PRO B 1 247 ? -2.152 -3.082 -10.305 1 87.88 247 PRO B N 1
ATOM 4521 C CA . PRO B 1 247 ? -1.388 -1.85 -10.094 1 87.88 247 PRO B CA 1
ATOM 4522 C C . PRO B 1 247 ? 0.033 -2.111 -9.602 1 87.88 247 PRO B C 1
ATOM 4524 O O . PRO B 1 247 ? 0.253 -3.016 -8.797 1 87.88 247 PRO B O 1
ATOM 4527 N N . LEU B 1 248 ? 0.941 -1.398 -10.219 1 92.81 248 LEU B N 1
ATOM 4528 C CA . LEU B 1 248 ? 2.361 -1.479 -9.891 1 92.81 248 LEU B CA 1
ATOM 4529 C C . LEU B 1 248 ? 2.994 -0.093 -9.875 1 92.81 248 LEU B C 1
ATOM 4531 O O . LEU B 1 248 ? 2.871 0.664 -10.844 1 92.81 248 LEU B O 1
ATOM 4535 N N . GLU B 1 249 ? 3.568 0.292 -8.766 1 93.06 249 GLU B N 1
ATOM 4536 C CA . GLU B 1 249 ? 4.324 1.535 -8.641 1 93.06 249 GLU B CA 1
ATOM 4537 C C . GLU B 1 249 ? 5.688 1.288 -8 1 93.06 249 GLU B C 1
ATOM 4539 O O . GLU B 1 249 ? 5.793 0.579 -7 1 93.06 249 GLU B O 1
ATOM 4544 N N . ILE B 1 250 ? 6.672 1.862 -8.57 1 94.94 250 ILE B N 1
ATOM 4545 C CA . ILE B 1 250 ? 8.039 1.728 -8.078 1 94.94 250 ILE B CA 1
ATOM 4546 C C . ILE B 1 250 ? 8.672 3.109 -7.922 1 94.94 250 ILE B C 1
ATOM 4548 O O . ILE B 1 250 ? 8.664 3.908 -8.859 1 94.94 250 ILE B O 1
ATOM 4552 N N . TYR B 1 251 ? 9.219 3.367 -6.754 1 93.88 251 TYR B N 1
ATOM 4553 C CA . TYR B 1 251 ? 9.844 4.648 -6.453 1 93.88 251 TYR B CA 1
ATOM 4554 C C . TYR B 1 251 ? 11.312 4.461 -6.082 1 93.88 251 TYR B C 1
ATOM 4556 O O . TYR B 1 251 ? 11.633 3.699 -5.168 1 93.88 251 TYR B O 1
ATOM 4564 N N . GLY B 1 252 ? 12.156 5.219 -6.781 1 93.38 252 GLY B N 1
ATOM 4565 C CA . GLY B 1 252 ? 13.578 5.176 -6.508 1 93.38 252 GLY B CA 1
ATOM 4566 C C . GLY B 1 252 ? 14.188 6.547 -6.297 1 93.38 252 GLY B C 1
ATOM 4567 O O . GLY B 1 252 ? 13.492 7.562 -6.391 1 93.38 252 GLY B O 1
ATOM 4568 N N . GLU B 1 253 ? 15.438 6.598 -5.992 1 91.44 253 GLU B N 1
ATOM 4569 C CA . GLU B 1 253 ? 16.203 7.809 -5.684 1 91.44 253 GLU B CA 1
ATOM 4570 C C . GLU B 1 253 ? 16.266 8.742 -6.891 1 91.44 253 GLU B C 1
ATOM 4572 O O . GLU B 1 253 ? 16.438 9.953 -6.738 1 91.44 253 GLU B O 1
ATOM 4577 N N . GLU B 1 254 ? 16.125 8.117 -8.062 1 91.88 254 GLU B N 1
ATOM 4578 C CA . GLU B 1 254 ? 16.359 8.922 -9.25 1 91.88 254 GLU B CA 1
ATOM 4579 C C . GLU B 1 254 ? 15.117 8.977 -10.141 1 91.88 254 GLU B C 1
ATOM 4581 O O . GLU B 1 254 ? 15.141 9.594 -11.203 1 91.88 254 GLU B O 1
ATOM 4586 N N . GLY B 1 255 ? 14.094 8.352 -9.688 1 90.88 255 GLY B N 1
ATOM 4587 C CA . GLY B 1 255 ? 12.898 8.344 -10.508 1 90.88 255 GLY B CA 1
ATOM 4588 C C . GLY B 1 255 ? 11.852 7.352 -10.047 1 90.88 255 GLY B C 1
ATOM 4589 O O . GLY B 1 255 ? 11.984 6.758 -8.977 1 90.88 255 GLY B O 1
ATOM 4590 N N . SER B 1 256 ? 10.742 7.285 -10.836 1 91.31 256 SER B N 1
ATOM 4591 C CA . SER B 1 256 ? 9.625 6.406 -10.508 1 91.31 256 SER B CA 1
ATOM 4592 C C . SER B 1 256 ? 9.086 5.711 -11.758 1 91.31 256 SER B C 1
ATOM 4594 O O . SER B 1 256 ? 9.289 6.191 -12.875 1 91.31 256 SER B O 1
ATOM 4596 N N . LEU B 1 257 ? 8.531 4.551 -11.562 1 91.19 257 LEU B N 1
ATOM 4597 C CA . LEU B 1 257 ? 7.863 3.766 -12.594 1 91.19 257 LEU B CA 1
ATOM 4598 C C . LEU B 1 257 ? 6.457 3.373 -12.141 1 91.19 257 LEU B C 1
ATOM 4600 O O . LEU B 1 257 ? 6.273 2.857 -11.039 1 91.19 257 LEU B O 1
ATOM 4604 N N . ILE B 1 258 ? 5.449 3.656 -13.016 1 88.69 258 ILE B N 1
ATOM 4605 C CA . ILE B 1 258 ? 4.059 3.369 -12.688 1 88.69 258 ILE B CA 1
ATOM 4606 C C . ILE B 1 258 ? 3.387 2.652 -13.859 1 88.69 258 ILE B C 1
ATOM 4608 O O . ILE B 1 258 ? 3.586 3.023 -15.016 1 88.69 258 ILE B O 1
ATOM 4612 N N . ARG B 1 259 ? 2.645 1.604 -13.492 1 88.44 259 ARG B N 1
ATOM 4613 C CA . ARG B 1 259 ? 1.785 0.971 -14.492 1 88.44 259 ARG B CA 1
ATOM 4614 C C . ARG B 1 259 ? 0.465 1.722 -14.633 1 88.44 259 ARG B C 1
ATOM 4616 O O . ARG B 1 259 ? -0.222 1.972 -13.641 1 88.44 259 ARG B O 1
ATOM 4623 N N . VAL B 1 260 ? 0.145 2.08 -15.844 1 77.62 260 VAL B N 1
ATOM 4624 C CA . VAL B 1 260 ? -1.113 2.746 -16.156 1 77.62 260 VAL B CA 1
ATOM 4625 C C . VAL B 1 260 ? -1.885 1.929 -17.203 1 77.62 260 VAL B C 1
ATOM 4627 O O . VAL B 1 260 ? -1.445 0.849 -17.594 1 77.62 260 VAL B O 1
ATOM 4630 N N . GLU B 1 261 ? -3.09 2.395 -17.469 1 72.44 261 GLU B N 1
ATOM 4631 C CA . GLU B 1 261 ? -3.951 1.674 -18.406 1 72.44 261 GLU B CA 1
ATOM 4632 C C . GLU B 1 261 ? -3.244 1.436 -19.734 1 72.44 261 GLU B C 1
ATOM 4634 O O . GLU B 1 261 ? -3.396 0.374 -20.344 1 72.44 261 GLU B O 1
ATOM 4639 N N . LEU B 1 262 ? -2.412 2.346 -20.094 1 72 262 LEU B N 1
ATOM 4640 C CA . LEU B 1 262 ? -1.824 2.289 -21.422 1 72 262 LEU B CA 1
ATOM 4641 C C . LEU B 1 262 ? -0.439 1.651 -21.375 1 72 262 LEU B C 1
ATOM 4643 O O . LEU B 1 262 ? 0.253 1.591 -22.391 1 72 262 LEU B O 1
ATOM 4647 N N . GLY B 1 263 ? -0.082 1.192 -20.219 1 80.44 263 GLY B N 1
ATOM 4648 C CA . GLY B 1 263 ? 1.23 0.575 -20.109 1 80.44 263 GLY B CA 1
ATOM 4649 C C . GLY B 1 263 ? 2.033 1.069 -18.922 1 80.44 263 GLY B C 1
ATOM 4650 O O . GLY B 1 263 ? 1.484 1.276 -17.844 1 80.44 263 GLY B O 1
ATOM 4651 N N . LEU B 1 264 ? 3.438 1.152 -19.203 1 83 264 LEU B N 1
ATOM 4652 C CA . LEU B 1 264 ? 4.348 1.62 -18.156 1 83 264 LEU B CA 1
ATOM 4653 C C . LEU B 1 264 ? 4.801 3.049 -18.438 1 83 264 LEU B C 1
ATOM 4655 O O . LEU B 1 264 ? 5.16 3.381 -19.562 1 83 264 LEU B O 1
ATOM 4659 N N . MET B 1 265 ? 4.758 3.777 -17.359 1 81.94 265 MET B N 1
ATOM 4660 C CA . MET B 1 265 ? 5.348 5.113 -17.406 1 81.94 265 MET B CA 1
ATOM 4661 C C . MET B 1 265 ? 6.484 5.238 -16.391 1 81.94 265 MET B C 1
ATOM 4663 O O . MET B 1 265 ? 6.367 4.766 -15.258 1 81.94 265 MET B O 1
ATOM 4667 N N . TYR B 1 266 ? 7.609 5.777 -16.844 1 81.56 266 TYR B N 1
ATOM 4668 C CA . TYR B 1 266 ? 8.68 6.039 -15.891 1 81.56 266 TYR B CA 1
ATOM 4669 C C . TYR B 1 266 ? 9.234 7.449 -16.062 1 81.56 266 TYR B C 1
ATOM 4671 O O . TYR B 1 266 ? 9.227 7.992 -17.172 1 81.56 266 TYR B O 1
ATOM 4679 N N . TYR B 1 267 ? 9.578 8.07 -14.945 1 82.31 267 TYR B N 1
ATOM 4680 C CA . TYR B 1 267 ? 10.062 9.438 -14.805 1 82.31 267 TYR B CA 1
ATOM 4681 C C . TYR B 1 267 ? 11.375 9.477 -14.039 1 82.31 267 TYR B C 1
ATOM 4683 O O . TYR B 1 267 ? 11.477 8.945 -12.93 1 82.31 267 TYR B O 1
ATOM 4691 N N . THR B 1 268 ? 12.383 9.961 -14.742 1 82.5 268 THR B N 1
ATOM 4692 C CA . THR B 1 268 ? 13.656 10.18 -14.062 1 82.5 268 THR B CA 1
ATOM 4693 C C . THR B 1 268 ? 14.039 11.656 -14.102 1 82.5 268 THR B C 1
ATOM 4695 O O . THR B 1 268 ? 13.367 12.461 -14.758 1 82.5 268 THR B O 1
ATOM 4698 N N . ARG B 1 269 ? 15.023 12.031 -13.305 1 82.31 269 ARG B N 1
ATOM 4699 C CA . ARG B 1 269 ? 15.523 13.406 -13.328 1 82.31 269 ARG B CA 1
ATOM 4700 C C . ARG B 1 269 ? 16.047 13.773 -14.711 1 82.31 269 ARG B C 1
ATOM 4702 O O . ARG B 1 269 ? 16.094 14.953 -15.07 1 82.31 269 ARG B O 1
ATOM 4709 N N . LYS B 1 270 ? 16.375 12.758 -15.461 1 79.88 270 LYS B N 1
ATOM 4710 C CA . LYS B 1 270 ? 17.031 12.992 -16.734 1 79.88 270 LYS B CA 1
ATOM 4711 C C . LYS B 1 270 ? 16.062 12.82 -17.906 1 79.88 270 LYS B C 1
ATOM 4713 O O . LYS B 1 270 ? 16.188 13.484 -18.938 1 79.88 270 LYS B O 1
ATOM 4718 N N . GLN B 1 271 ? 15.07 11.922 -17.703 1 78 271 GLN B N 1
ATOM 4719 C CA . GLN B 1 271 ? 14.195 11.609 -18.828 1 78 271 GLN B CA 1
ATOM 4720 C C . GLN B 1 271 ? 12.875 11 -18.344 1 78 271 GLN B C 1
ATOM 4722 O O . GLN B 1 271 ? 12.789 10.523 -17.203 1 78 271 GLN B O 1
ATOM 4727 N N . SER B 1 272 ? 11.891 11.242 -19.156 1 80.62 272 SER B N 1
ATOM 4728 C CA . SER B 1 272 ? 10.641 10.508 -19 1 80.62 272 SER B CA 1
ATOM 4729 C C . SER B 1 272 ? 10.375 9.609 -20.203 1 80.62 272 SER B C 1
ATOM 4731 O O . SER B 1 272 ? 10.875 9.867 -21.297 1 80.62 272 SER B O 1
ATOM 4733 N N . GLY B 1 273 ? 9.766 8.422 -19.922 1 79.06 273 GLY B N 1
ATOM 4734 C CA . GLY B 1 273 ? 9.43 7.508 -21 1 79.06 273 GLY B CA 1
ATOM 4735 C C . GLY B 1 273 ? 8.195 6.672 -20.703 1 79.06 273 GLY B C 1
ATOM 4736 O O . GLY B 1 273 ? 7.617 6.766 -19.609 1 79.06 273 GLY B O 1
ATOM 4737 N N . TRP B 1 274 ? 7.773 6.133 -21.734 1 80.38 274 TRP B N 1
ATOM 4738 C CA . TRP B 1 274 ? 6.625 5.238 -21.641 1 80.38 274 TRP B CA 1
ATOM 4739 C C . TRP B 1 274 ? 6.832 3.992 -22.5 1 80.38 274 TRP B C 1
ATOM 4741 O O . TRP B 1 274 ? 7.582 4.023 -23.484 1 80.38 274 TRP B O 1
ATOM 4751 N N . PHE B 1 275 ? 6.391 2.951 -21.953 1 80.25 275 PHE B N 1
ATOM 4752 C CA . PHE B 1 275 ? 6.43 1.671 -22.641 1 80.25 275 PHE B CA 1
ATOM 4753 C C . PHE B 1 275 ? 5.035 1.064 -22.75 1 80.25 275 PHE B C 1
ATOM 4755 O O . PHE B 1 275 ? 4.371 0.856 -21.734 1 80.25 275 PHE B O 1
ATOM 4762 N N . LYS B 1 276 ? 4.551 0.82 -23.922 1 78.31 276 LYS B N 1
ATOM 4763 C CA . LYS B 1 276 ? 3.328 0.072 -24.188 1 78.31 276 LYS B CA 1
ATOM 4764 C C . LYS B 1 276 ? 3.633 -1.243 -24.906 1 78.31 276 LYS B C 1
ATOM 4766 O O . LYS B 1 276 ? 4.168 -1.244 -26.016 1 78.31 276 LYS B O 1
ATOM 4771 N N . PRO B 1 277 ? 3.34 -2.299 -24.141 1 70.5 277 PRO B N 1
ATOM 4772 C CA . PRO B 1 277 ? 3.643 -3.564 -24.812 1 70.5 277 PRO B CA 1
ATOM 4773 C C . PRO B 1 277 ? 2.865 -3.74 -26.109 1 70.5 277 PRO B C 1
ATOM 4775 O O . PRO B 1 277 ? 1.716 -3.307 -26.219 1 70.5 277 PRO B O 1
ATOM 4778 N N . ARG B 1 278 ? 3.607 -3.91 -27.281 1 64.38 278 ARG B N 1
ATOM 4779 C CA . ARG B 1 278 ? 2.945 -4.246 -28.547 1 64.38 278 ARG B CA 1
ATOM 4780 C C . ARG B 1 278 ? 2.256 -5.605 -28.453 1 64.38 278 ARG B C 1
ATOM 4782 O O . ARG B 1 278 ? 2.883 -6.602 -28.094 1 64.38 278 ARG B O 1
ATOM 4789 N N . LEU B 1 279 ? 0.963 -5.613 -28.047 1 60.72 279 LEU B N 1
ATOM 4790 C CA . LEU B 1 279 ? 0.187 -6.832 -27.875 1 60.72 279 LEU B CA 1
ATOM 4791 C C . LEU B 1 279 ? 0.286 -7.73 -29.094 1 60.72 279 LEU B C 1
ATOM 4793 O O . LEU B 1 279 ? -0.72 -8.281 -29.562 1 60.72 279 LEU B O 1
ATOM 4797 N N . GLN B 1 280 ? 1.461 -7.688 -29.875 1 56.69 280 GLN B N 1
ATOM 4798 C CA . GLN B 1 280 ? 1.413 -8.633 -30.984 1 56.69 280 GLN B CA 1
ATOM 4799 C C . GLN B 1 280 ? 1.724 -10.047 -30.516 1 56.69 280 GLN B C 1
ATOM 4801 O O . GLN B 1 280 ? 2.812 -10.312 -30.016 1 56.69 280 GLN B O 1
ATOM 4806 N N . GLY B 1 281 ? 0.647 -10.969 -30.469 1 61.41 281 GLY B N 1
ATOM 4807 C CA . GLY B 1 281 ? 0.722 -12.414 -30.281 1 61.41 281 GLY B CA 1
ATOM 4808 C C . GLY B 1 281 ? 0.551 -12.844 -28.844 1 61.41 281 GLY B C 1
ATOM 4809 O O . GLY B 1 281 ? 0.345 -12.008 -27.953 1 61.41 281 GLY B O 1
ATOM 4810 N N . ALA B 1 282 ? 0.62 -14.125 -28.594 1 67.44 282 ALA B N 1
ATOM 4811 C CA . ALA B 1 282 ? 0.419 -14.727 -27.281 1 67.44 282 ALA B CA 1
ATOM 4812 C C . ALA B 1 282 ? 1.659 -14.562 -26.406 1 67.44 282 ALA B C 1
ATOM 4814 O O . ALA B 1 282 ? 2.787 -14.703 -26.891 1 67.44 282 ALA B O 1
ATOM 4815 N N . VAL B 1 283 ? 1.515 -14.102 -25.234 1 80.19 283 VAL B N 1
ATOM 4816 C CA . VAL B 1 283 ? 2.59 -14.008 -24.25 1 80.19 283 VAL B CA 1
ATOM 4817 C C . VAL B 1 283 ? 2.996 -15.406 -23.797 1 80.19 283 VAL B C 1
ATOM 4819 O O . VAL B 1 283 ? 2.141 -16.234 -23.484 1 80.19 283 VAL B O 1
ATOM 4822 N N . LYS B 1 284 ? 4.281 -15.703 -23.969 1 91.69 284 LYS B N 1
ATOM 4823 C CA . LYS B 1 284 ? 4.852 -16.953 -23.484 1 91.69 284 LYS B CA 1
ATOM 4824 C C . LYS B 1 284 ? 4.551 -17.172 -22 1 91.69 284 LYS B C 1
ATOM 4826 O O . LYS B 1 284 ? 4.582 -16.219 -21.219 1 91.69 284 LYS B O 1
ATOM 4831 N N . THR B 1 285 ? 4.285 -18.422 -21.672 1 96.94 285 THR B N 1
ATOM 4832 C CA . THR B 1 285 ? 4.004 -18.766 -20.281 1 96.94 285 THR B CA 1
ATOM 4833 C C . THR B 1 285 ? 5.133 -19.609 -19.688 1 96.94 285 THR B C 1
ATOM 4835 O O . THR B 1 285 ? 6.027 -20.047 -20.422 1 96.94 285 THR B O 1
ATOM 4838 N N . THR B 1 286 ? 5.07 -19.781 -18.406 1 98.44 286 THR B N 1
ATOM 4839 C CA . THR B 1 286 ? 6.066 -20.625 -17.766 1 98.44 286 THR B CA 1
ATOM 4840 C C . THR B 1 286 ? 5.941 -22.062 -18.25 1 98.44 286 THR B C 1
ATOM 4842 O O . THR B 1 286 ? 6.941 -22.781 -18.344 1 98.44 286 THR B O 1
ATOM 4845 N N . LEU B 1 287 ? 4.711 -22.5 -18.594 1 98.5 287 LEU B N 1
ATOM 4846 C CA . LEU B 1 287 ? 4.516 -23.828 -19.188 1 98.5 287 LEU B CA 1
ATOM 4847 C C . LEU B 1 287 ? 5.223 -23.938 -20.531 1 98.5 287 LEU B C 1
ATOM 4849 O O . LEU B 1 287 ? 5.871 -24.938 -20.812 1 98.5 287 LEU B O 1
ATOM 4853 N N . ASP B 1 288 ? 5.156 -22.891 -21.328 1 97.44 288 ASP B N 1
ATOM 4854 C CA . ASP B 1 288 ? 5.91 -22.844 -22.578 1 97.44 288 ASP B CA 1
ATOM 4855 C C . ASP B 1 288 ? 7.406 -23 -22.312 1 97.44 288 ASP B C 1
ATOM 4857 O O . ASP B 1 288 ? 8.102 -23.719 -23.047 1 97.44 288 ASP B O 1
ATOM 4861 N N . GLU B 1 289 ? 7.844 -22.297 -21.328 1 97.94 289 GLU B N 1
ATOM 4862 C CA . GLU B 1 289 ? 9.266 -22.359 -21 1 97.94 289 GLU B CA 1
ATOM 4863 C C . GLU B 1 289 ? 9.68 -23.766 -20.594 1 97.94 289 GLU B C 1
ATOM 4865 O O . GLU B 1 289 ? 10.781 -24.219 -20.922 1 97.94 289 GLU B O 1
ATOM 4870 N N . LEU B 1 290 ? 8.812 -24.438 -19.891 1 98.75 290 LEU B N 1
ATOM 4871 C CA . LEU B 1 290 ? 9.133 -25.797 -19.469 1 98.75 290 LEU B CA 1
ATOM 4872 C C . LEU B 1 290 ? 9.242 -26.719 -20.672 1 98.75 290 LEU B C 1
ATOM 4874 O O . LEU B 1 290 ? 10.156 -27.531 -20.766 1 98.75 290 LEU B O 1
ATOM 4878 N N . ILE B 1 291 ? 8.336 -26.562 -21.641 1 98.44 291 ILE B N 1
ATOM 4879 C CA . ILE B 1 291 ? 8.359 -27.359 -22.859 1 98.44 291 ILE B CA 1
ATOM 4880 C C . ILE B 1 291 ? 9.656 -27.094 -23.609 1 98.44 291 ILE B C 1
ATOM 4882 O O . ILE B 1 291 ? 10.328 -28.031 -24.047 1 98.44 291 ILE B O 1
ATOM 4886 N N . ASP B 1 292 ? 10.016 -25.844 -23.688 1 97.62 292 ASP B N 1
ATOM 4887 C CA . ASP B 1 292 ? 11.25 -25.469 -24.375 1 97.62 292 ASP B CA 1
ATOM 4888 C C . ASP B 1 292 ? 12.477 -26.016 -23.641 1 97.62 292 ASP B C 1
ATOM 4890 O O . ASP B 1 292 ? 13.445 -26.438 -24.266 1 97.62 292 ASP B O 1
ATOM 4894 N N . ALA B 1 293 ? 12.445 -25.953 -22.375 1 98.25 293 ALA B N 1
ATOM 4895 C CA . ALA B 1 293 ? 13.562 -26.453 -21.578 1 98.25 293 ALA B CA 1
ATOM 4896 C C . ALA B 1 293 ? 13.75 -27.953 -21.781 1 98.25 293 ALA B C 1
ATOM 4898 O O . ALA B 1 293 ? 14.883 -28.438 -21.891 1 98.25 293 ALA B O 1
ATOM 4899 N N . VAL B 1 294 ? 12.664 -28.672 -21.859 1 98 294 VAL B N 1
ATOM 4900 C CA . VAL B 1 294 ? 12.719 -30.125 -22.016 1 98 294 VAL B CA 1
ATOM 4901 C C . VAL B 1 294 ? 13.18 -30.469 -23.438 1 98 294 VAL B C 1
ATOM 4903 O O . VAL B 1 294 ? 13.961 -31.406 -23.625 1 98 294 VAL B O 1
ATOM 4906 N N . SER B 1 295 ? 12.797 -29.688 -24.438 1 97.06 295 SER B N 1
ATOM 4907 C CA . SER B 1 295 ? 13.07 -30 -25.828 1 97.06 295 SER B CA 1
ATOM 4908 C C . SER B 1 295 ? 14.422 -29.453 -26.266 1 97.06 295 SER B C 1
ATOM 4910 O O . SER B 1 295 ? 15.148 -30.094 -27.031 1 97.06 295 SER B O 1
ATOM 4912 N N . LYS B 1 296 ? 14.781 -28.219 -25.734 1 96 296 LYS B N 1
ATOM 4913 C CA . LYS B 1 296 ? 15.938 -27.5 -26.281 1 96 296 LYS B CA 1
ATOM 4914 C C . LYS B 1 296 ? 16.984 -27.25 -25.203 1 96 296 LYS B C 1
ATOM 4916 O O . LYS B 1 296 ? 18.078 -26.766 -25.5 1 96 296 LYS B O 1
ATOM 4921 N N . GLY B 1 297 ? 16.641 -27.516 -24.047 1 95.62 297 GLY B N 1
ATOM 4922 C CA . GLY B 1 297 ? 17.594 -27.312 -22.969 1 95.62 297 GLY B CA 1
ATOM 4923 C C . GLY B 1 297 ? 17.688 -25.859 -22.516 1 95.62 297 GLY B C 1
ATOM 4924 O O . GLY B 1 297 ? 18.688 -25.438 -21.953 1 95.62 297 GLY B O 1
ATOM 4925 N N . SER B 1 298 ? 16.672 -25.094 -22.75 1 95.31 298 SER B N 1
ATOM 4926 C CA . SER B 1 298 ? 16.656 -23.688 -22.344 1 95.31 298 SER B CA 1
ATOM 4927 C C . SER B 1 298 ? 16.453 -23.547 -20.844 1 95.31 298 SER B C 1
ATOM 4929 O O . SER B 1 298 ? 16.078 -24.516 -20.172 1 95.31 298 SER B O 1
ATOM 4931 N N . GLN B 1 299 ? 16.734 -22.391 -20.328 1 96.25 299 GLN B N 1
ATOM 4932 C CA . GLN B 1 299 ? 16.625 -22.125 -18.891 1 96.25 299 GLN B CA 1
ATOM 4933 C C . GLN B 1 299 ? 15.203 -21.719 -18.516 1 96.25 299 GLN B C 1
ATOM 4935 O O . GLN B 1 299 ? 14.484 -21.125 -19.328 1 96.25 299 GLN B O 1
ATOM 4940 N N . LEU B 1 300 ? 14.867 -22.078 -17.297 1 98.12 300 LEU B N 1
ATOM 4941 C CA . LEU B 1 300 ? 13.57 -21.688 -16.75 1 98.12 300 LEU B CA 1
ATOM 4942 C C . LEU B 1 300 ? 13.68 -20.359 -16 1 98.12 300 LEU B C 1
ATOM 4944 O O . LEU B 1 300 ? 14.656 -20.125 -15.289 1 98.12 300 LEU B O 1
ATOM 4948 N N . SER B 1 301 ? 12.648 -19.5 -16.141 1 97.25 301 SER B N 1
ATOM 4949 C CA . SER B 1 301 ? 12.586 -18.219 -15.438 1 97.25 301 SER B CA 1
ATOM 4950 C C . SER B 1 301 ? 12.086 -18.406 -14.008 1 97.25 301 SER B C 1
ATOM 4952 O O . SER B 1 301 ? 12.367 -17.578 -13.133 1 97.25 301 SER B O 1
ATOM 4954 N N . VAL B 1 302 ? 11.328 -19.422 -13.781 1 98.56 302 VAL B N 1
ATOM 4955 C CA . VAL B 1 302 ? 10.742 -19.734 -12.484 1 98.56 302 VAL B CA 1
ATOM 4956 C C . VAL B 1 302 ? 11.102 -21.172 -12.102 1 98.56 302 VAL B C 1
ATOM 4958 O O . VAL B 1 302 ? 10.828 -22.109 -12.852 1 98.56 302 VAL B O 1
ATOM 4961 N N . VAL B 1 303 ? 11.742 -21.312 -11 1 98.62 303 VAL B N 1
ATOM 4962 C CA . VAL B 1 303 ? 12.141 -22.625 -10.523 1 98.62 303 VAL B CA 1
ATOM 4963 C C . VAL B 1 303 ? 11.516 -22.891 -9.156 1 98.62 303 VAL B C 1
ATOM 4965 O O . VAL B 1 303 ? 10.758 -22.062 -8.641 1 98.62 303 VAL B O 1
ATOM 4968 N N . ILE B 1 304 ? 11.742 -24.031 -8.625 1 98.75 304 ILE B N 1
ATOM 4969 C CA . ILE B 1 304 ? 11.07 -24.516 -7.426 1 98.75 304 ILE B CA 1
ATOM 4970 C C . ILE B 1 304 ? 11.352 -23.578 -6.258 1 98.75 304 ILE B C 1
ATOM 4972 O O . ILE B 1 304 ? 10.469 -23.297 -5.445 1 98.75 304 ILE B O 1
ATOM 4976 N N . ASP B 1 305 ? 12.547 -22.984 -6.152 1 98.44 305 ASP B N 1
ATOM 4977 C CA . ASP B 1 305 ? 12.898 -22.078 -5.051 1 98.44 305 ASP B CA 1
ATOM 4978 C C . ASP B 1 305 ? 12.055 -20.812 -5.098 1 98.44 305 ASP B C 1
ATOM 4980 O O . ASP B 1 305 ? 11.727 -20.25 -4.055 1 98.44 305 ASP B O 1
ATOM 4984 N N . ASP B 1 306 ? 11.758 -20.375 -6.293 1 98.62 306 ASP B N 1
ATOM 4985 C CA . ASP B 1 306 ? 10.914 -19.203 -6.438 1 98.62 306 ASP B CA 1
ATOM 4986 C C . ASP B 1 306 ? 9.523 -19.453 -5.852 1 98.62 306 ASP B C 1
ATOM 4988 O O . ASP B 1 306 ? 8.961 -18.578 -5.184 1 98.62 306 ASP B O 1
ATOM 4992 N N . ALA B 1 307 ? 8.969 -20.625 -6.129 1 98.75 307 ALA B N 1
ATOM 4993 C CA . ALA B 1 307 ? 7.652 -20.969 -5.602 1 98.75 307 ALA B CA 1
ATOM 4994 C C . ALA B 1 307 ? 7.664 -21 -4.078 1 98.75 307 ALA B C 1
ATOM 4996 O O . ALA B 1 307 ? 6.746 -20.484 -3.434 1 98.75 307 ALA B O 1
ATOM 4997 N N . VAL B 1 308 ? 8.719 -21.547 -3.516 1 98.69 308 VAL B N 1
ATOM 4998 C CA . VAL B 1 308 ? 8.836 -21.656 -2.066 1 98.69 308 VAL B CA 1
ATOM 4999 C C . VAL B 1 308 ? 8.969 -20.281 -1.441 1 98.69 308 VAL B C 1
ATOM 5001 O O . VAL B 1 308 ? 8.273 -19.953 -0.471 1 98.69 308 VAL B O 1
ATOM 5004 N N . LYS B 1 309 ? 9.812 -19.422 -1.993 1 98.69 309 LYS B N 1
ATOM 5005 C CA . LYS B 1 309 ? 10.094 -18.109 -1.42 1 98.69 309 LYS B CA 1
ATOM 5006 C C . LYS B 1 309 ? 8.859 -17.203 -1.488 1 98.69 309 LYS B C 1
ATOM 5008 O O . LYS B 1 309 ? 8.594 -16.438 -0.562 1 98.69 309 LYS B O 1
ATOM 5013 N N . ALA B 1 310 ? 8.133 -17.297 -2.576 1 98.69 310 ALA B N 1
ATOM 5014 C CA . ALA B 1 310 ? 6.898 -16.516 -2.678 1 98.69 310 ALA B CA 1
ATOM 5015 C C . ALA B 1 310 ? 5.887 -16.969 -1.623 1 98.69 310 ALA B C 1
ATOM 5017 O O . ALA B 1 310 ? 5.258 -16.125 -0.969 1 98.69 310 ALA B O 1
ATOM 5018 N N . GLN B 1 311 ? 5.754 -18.25 -1.464 1 98.5 311 GLN B N 1
ATOM 5019 C CA . GLN B 1 311 ? 4.812 -18.781 -0.481 1 98.5 311 GLN B CA 1
ATOM 5020 C C . GLN B 1 311 ? 5.25 -18.438 0.939 1 98.5 311 GLN B C 1
ATOM 5022 O O . GLN B 1 311 ? 4.414 -18.234 1.819 1 98.5 311 GLN B O 1
ATOM 5027 N N . GLU B 1 312 ? 6.582 -18.391 1.177 1 98.75 312 GLU B N 1
ATOM 5028 C CA . GLU B 1 312 ? 7.113 -18.016 2.486 1 98.75 312 GLU B CA 1
ATOM 5029 C C . GLU B 1 312 ? 6.695 -16.609 2.879 1 98.75 312 GLU B C 1
ATOM 5031 O O . GLU B 1 312 ? 6.344 -16.359 4.035 1 98.75 312 GLU B O 1
ATOM 5036 N N . ILE B 1 313 ? 6.684 -15.68 1.968 1 98.81 313 ILE B N 1
ATOM 5037 C CA . ILE B 1 313 ? 6.262 -14.312 2.227 1 98.81 313 ILE B CA 1
ATOM 5038 C C . ILE B 1 313 ? 4.785 -14.289 2.619 1 98.81 313 ILE B C 1
ATOM 5040 O O . ILE B 1 313 ? 4.402 -13.625 3.586 1 98.81 313 ILE B O 1
ATOM 5044 N N . ILE B 1 314 ? 3.98 -15.047 1.903 1 98.75 314 ILE B N 1
ATOM 5045 C CA . ILE B 1 314 ? 2.545 -15.094 2.168 1 98.75 314 ILE B CA 1
ATOM 5046 C C . ILE B 1 314 ? 2.295 -15.703 3.545 1 98.75 314 ILE B C 1
ATOM 5048 O O . ILE B 1 314 ? 1.497 -15.18 4.328 1 98.75 314 ILE B O 1
ATOM 5052 N N . GLU B 1 315 ? 2.965 -16.797 3.811 1 98.5 315 GLU B N 1
ATOM 5053 C CA . GLU B 1 315 ? 2.811 -17.438 5.113 1 98.5 315 GLU B CA 1
ATOM 5054 C C . GLU B 1 315 ? 3.23 -16.5 6.242 1 98.5 315 GLU B C 1
ATOM 5056 O O . GLU B 1 315 ? 2.607 -16.484 7.305 1 98.5 315 GLU B O 1
ATOM 5061 N N . ALA B 1 316 ? 4.309 -15.766 6.027 1 98.62 316 ALA B N 1
ATOM 5062 C CA . ALA B 1 316 ? 4.746 -14.789 7.023 1 98.62 316 ALA B CA 1
ATOM 5063 C C . ALA B 1 316 ? 3.664 -13.742 7.281 1 98.62 316 ALA B C 1
ATOM 5065 O O . ALA B 1 316 ? 3.426 -13.359 8.43 1 98.62 316 ALA B O 1
ATOM 5066 N N . ALA B 1 317 ? 3.006 -13.305 6.277 1 98.56 317 ALA B N 1
ATOM 5067 C CA . ALA B 1 317 ? 1.929 -12.328 6.43 1 98.56 317 ALA B CA 1
ATOM 5068 C C . ALA B 1 317 ? 0.761 -12.922 7.215 1 98.56 317 ALA B C 1
ATOM 5070 O O . ALA B 1 317 ? 0.191 -12.266 8.086 1 98.56 317 ALA B O 1
ATOM 5071 N N . TYR B 1 318 ? 0.389 -14.188 6.863 1 98.44 318 TYR B N 1
ATOM 5072 C CA . TYR B 1 318 ? -0.663 -14.875 7.609 1 98.44 318 TYR B CA 1
ATOM 5073 C C . TYR B 1 318 ? -0.3 -14.984 9.086 1 98.44 318 TYR B C 1
ATOM 5075 O O . TYR B 1 318 ? -1.129 -14.711 9.953 1 98.44 318 TYR B O 1
ATOM 5083 N N . ARG B 1 319 ? 0.93 -15.375 9.352 1 98 319 ARG B N 1
ATOM 5084 C CA . ARG B 1 319 ? 1.391 -15.516 10.727 1 98 319 ARG B CA 1
ATOM 5085 C C . ARG B 1 319 ? 1.379 -14.164 11.445 1 98 319 ARG B C 1
ATOM 5087 O O . ARG B 1 319 ? 0.97 -14.078 12.602 1 98 319 ARG B O 1
ATOM 5094 N N . SER B 1 320 ? 1.878 -13.172 10.75 1 98.19 320 SER B N 1
ATOM 5095 C CA . SER B 1 320 ? 1.856 -11.828 11.32 1 98.19 320 SER B CA 1
ATOM 5096 C C . SER B 1 320 ? 0.44 -11.414 11.703 1 98.19 320 SER B C 1
ATOM 5098 O O . SER B 1 320 ? 0.212 -10.914 12.812 1 98.19 320 SER B O 1
ATOM 5100 N N . SER B 1 321 ? -0.482 -11.617 10.836 1 97.75 321 SER B N 1
ATOM 5101 C CA . SER B 1 321 ? -1.88 -11.266 11.078 1 97.75 321 SER B CA 1
ATOM 5102 C C . SER B 1 321 ? -2.449 -12.039 12.258 1 97.75 321 SER B C 1
ATOM 5104 O O . SER B 1 321 ? -3.158 -11.469 13.094 1 97.75 321 SER B O 1
ATOM 5106 N N . ALA B 1 322 ? -2.168 -13.273 12.367 1 97.56 322 ALA B N 1
ATOM 5107 C CA . ALA B 1 322 ? -2.721 -14.141 13.406 1 97.56 322 ALA B CA 1
ATOM 5108 C C . ALA B 1 322 ? -2.082 -13.852 14.758 1 97.56 322 ALA B C 1
ATOM 5110 O O . ALA B 1 322 ? -2.764 -13.852 15.789 1 97.56 322 ALA B O 1
ATOM 5111 N N . GLU B 1 323 ? -0.775 -13.609 14.734 1 97.31 323 GLU B N 1
ATOM 5112 C CA . GLU B 1 323 ? -0.033 -13.5 15.992 1 97.31 323 GLU B CA 1
ATOM 5113 C C . GLU B 1 323 ? 0.13 -12.039 16.406 1 97.31 323 GLU B C 1
ATOM 5115 O O . GLU B 1 323 ? 0.53 -11.758 17.531 1 97.31 323 GLU B O 1
ATOM 5120 N N . GLY B 1 324 ? -0.143 -11.133 15.523 1 96.81 324 GLY B N 1
ATOM 5121 C CA . GLY B 1 324 ? -0.029 -9.719 15.836 1 96.81 324 GLY B CA 1
ATOM 5122 C C . GLY B 1 324 ? 1.406 -9.258 16.016 1 96.81 324 GLY B C 1
ATOM 5123 O O . GLY B 1 324 ? 1.705 -8.492 16.938 1 96.81 324 GLY B O 1
ATOM 5124 N N . ARG B 1 325 ? 2.301 -9.805 15.188 1 96.69 325 ARG B N 1
ATOM 5125 C CA . ARG B 1 325 ? 3.703 -9.422 15.297 1 96.69 325 ARG B CA 1
ATOM 5126 C C . ARG B 1 325 ? 4.387 -9.438 13.938 1 96.69 325 ARG B C 1
ATOM 5128 O O . ARG B 1 325 ? 3.896 -10.062 12.992 1 96.69 325 ARG B O 1
ATOM 5135 N N . VAL B 1 326 ? 5.5 -8.766 13.891 1 95.31 326 VAL B N 1
ATOM 5136 C CA . VAL B 1 326 ? 6.355 -8.797 12.703 1 95.31 326 VAL B CA 1
ATOM 5137 C C . VAL B 1 326 ? 7.051 -10.156 12.609 1 95.31 326 VAL B C 1
ATOM 5139 O O . VAL B 1 326 ? 7.504 -10.695 13.625 1 95.31 326 VAL B O 1
ATOM 5142 N N . ILE B 1 327 ? 7.148 -10.68 11.406 1 97.81 327 ILE B N 1
ATOM 5143 C CA . ILE B 1 327 ? 7.758 -11.984 11.195 1 97.81 327 ILE B CA 1
ATOM 5144 C C . ILE B 1 327 ? 9.07 -11.828 10.438 1 97.81 327 ILE B C 1
ATOM 5146 O O . ILE B 1 327 ? 9.102 -11.219 9.367 1 97.81 327 ILE B O 1
ATOM 5150 N N . LYS B 1 328 ? 10.117 -12.367 10.961 1 97.06 328 LYS B N 1
ATOM 5151 C CA . LYS B 1 328 ? 11.414 -12.359 10.289 1 97.06 328 LYS B CA 1
ATOM 5152 C C . LYS B 1 328 ? 11.555 -13.555 9.359 1 97.06 328 LYS B C 1
ATOM 5154 O O . LYS B 1 328 ? 11.062 -14.648 9.656 1 97.06 328 LYS B O 1
ATOM 5159 N N . LEU B 1 329 ? 12.195 -13.352 8.266 1 97.88 329 LEU B N 1
ATOM 5160 C CA . LEU B 1 329 ? 12.477 -14.398 7.289 1 97.88 329 LEU B CA 1
ATOM 5161 C C . LEU B 1 329 ? 13.969 -14.695 7.227 1 97.88 329 LEU B C 1
ATOM 5163 O O . LEU B 1 329 ? 14.789 -13.812 7.461 1 97.88 329 LEU B O 1
ATOM 5167 N N . PRO B 1 330 ? 14.312 -15.898 6.938 1 95.88 330 PRO B N 1
ATOM 5168 C CA . PRO B 1 330 ? 13.438 -17.016 6.578 1 95.88 330 PRO B CA 1
ATOM 5169 C C . PRO B 1 330 ? 12.711 -17.609 7.785 1 95.88 330 PRO B C 1
ATOM 5171 O O . PRO B 1 330 ? 13.18 -17.469 8.922 1 95.88 330 PRO B O 1
ATOM 5174 N N . LEU B 1 331 ? 11.633 -18.234 7.449 1 92.44 331 LEU B N 1
ATOM 5175 C CA . LEU B 1 331 ? 10.859 -18.875 8.5 1 92.44 331 LEU B CA 1
ATOM 5176 C C . LEU B 1 331 ? 11.555 -20.141 9 1 92.44 331 LEU B C 1
ATOM 5178 O O . LEU B 1 331 ? 12.164 -20.859 8.211 1 9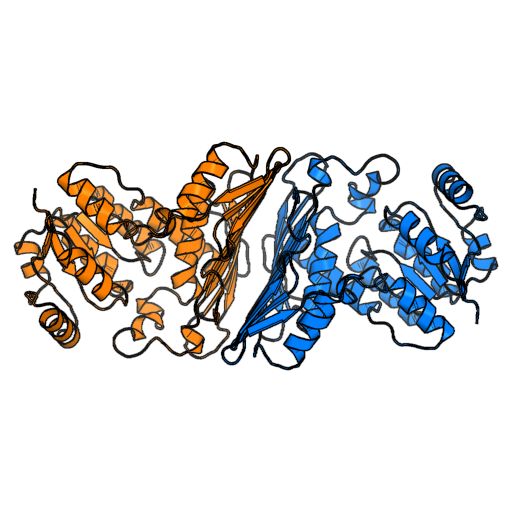2.44 331 LEU B O 1
ATOM 5182 N N . THR B 1 332 ? 11.859 -20.344 10.219 1 70.44 332 THR B N 1
ATOM 5183 C CA . THR B 1 332 ? 12.461 -21.531 10.82 1 70.44 332 THR B CA 1
ATOM 5184 C C . THR B 1 332 ? 11.422 -22.641 10.977 1 70.44 332 THR B C 1
ATOM 5186 O O . THR B 1 332 ? 10.234 -22.375 11.141 1 70.44 332 THR B O 1
#

Organism: Caldivirga maquilingensis (strain ATCC 700844 / DSM 13496 / JCM 10307 / IC-167) (NCBI:txid397948)

pLDDT: mean 94.77, std 8.04, range [56.5, 98.94]